Protein AF-A0A9N9T0K2-F1 (afdb_monomer)

Solvent-accessible surface area (backbone atoms only — not comparable to full-atom values): 28384 Å² total; per-residue (Å²): 142,79,96,79,50,91,84,62,53,66,69,57,46,59,50,46,50,57,50,44,56,52,60,51,49,75,73,44,54,77,71,56,36,52,31,51,52,48,47,56,52,49,51,62,72,54,51,68,87,58,61,52,93,61,32,75,48,38,58,66,59,40,33,48,46,16,22,52,52,41,51,74,50,64,51,61,69,55,59,34,55,26,38,57,53,58,63,38,75,79,62,35,93,61,34,67,60,54,38,35,75,46,67,27,65,72,25,43,52,44,37,50,54,40,51,53,51,51,54,54,52,46,46,43,58,68,75,55,79,82,75,84,55,76,64,61,53,52,52,50,44,50,49,56,50,51,44,63,64,66,64,48,90,52,68,65,39,56,51,46,52,52,29,43,49,41,30,50,52,69,41,43,34,86,86,58,91,43,73,67,51,35,48,54,17,48,46,31,56,66,39,51,22,54,48,26,45,57,48,15,20,38,62,60,16,54,51,30,33,37,44,17,37,44,56,54,42,43,69,64,40,53,52,52,54,50,56,56,56,74,48,38,63,64,51,50,53,52,47,50,55,54,48,50,59,51,44,69,68,41,60,82,76,48,95,61,74,47,80,45,76,44,83,74,53,68,44,60,52,52,51,47,29,67,73,70,72,45,58,80,86,74,47,59,68,68,42,32,39,37,39,34,30,78,42,73,69,53,38,58,54,49,50,54,53,49,53,71,76,25,55,65,46,85,94,42,65,46,62,20,67,87,53,50,45,98,47,66,42,40,32,38,39,38,30,24,44,40,78,93,82,35,46,34,36,39,36,33,26,26,55,66,38,47,50,35,45,44,35,17,61,46,59,57,55,61,57,49,78,78,72,55,88,57,75,70,49,63,53,47,52,51,48,47,54,48,60,73,70,51,93,80,81,92,72,89,83,69,86,86,59,52,70,69,54,54,75,69,70,76,78,64,72,65,27,43,31,25,37,85,84,38,47,79,42,82,42,48,45,72,36,24,57,56,56,53,45,33,76,74,66,75,46,67,76,85,37,67,78,48,31,22,52,75,83,42,82,46,68,60,83,43,66,54,56,53,74,42,35,44,41,80,45,69,65,92,75,92,83,83,89,86,84,84,87,86,82,76,88,77,75,77,85,78,67,83,84,77,81,131

Radius of gyration: 26.04 Å; Cα contacts (8 Å, |Δi|>4): 619; chains: 1; bounding box: 58×51×85 Å

Organism: Diabrotica balteata (NCBI:txid107213)

InterPro domains:
  IPR004095 TGS [PF02824] (416-474)
  IPR007685 RelA/SpoT [PF04607] (261-371)
  IPR007685 RelA/SpoT [SM00954] (261-371)
  IPR007685 RelA/SpoT [cd05399] (240-359)
  IPR012675 Beta-grasp domain superfamily [G3DSA:3.10.20.30] (408-480)
  IPR012676 TGS-like [SSF81271] (406-474)
  IPR043519 Nucleotidyltransferase superfamily [G3DSA:3.30.460.10] (218-350)
  IPR043519 Nucleotidyltransferase superfamily [SSF81301] (218-381)

Foldseek 3Di:
DDPDDPVPVPVVLVCVLVVVLVVVLVVDDDVLNQLSVLLVVVLVVQFDQDDDPFFQGGPQSLLSQLLVVCVVLVFDSLLSSLSNLLCVVVRDVCSLVSCCVRRNDSSSVLSVLLVLLVVLVVLLVVLCPPDPDPVVVLVSLLVNLLQNLASDPDCSSLSSVLSSLLSSLVRTDPPDLDPVLLVSLVSLLRHNLVVCVLLLQVQSNLSSQLSSCCNNPVPLSVVLVVVCVVCVVVLVVQLVVVVVVLCVVPVVPADDKDKDWDADGSRVLVVCCVVVVDDSVPPLERTEMEMEHADPVVQVVSVVVVCVQFPWDPPQWDACQVPPDLLRQGWTWTWTLDPPSGIYIYTYYYPVSVSCNNNRPSSCVVVVVVPDDDPVVVVVVLSSSVSSNDDDDPDDDDPPCCVVCVVPPRDWQWAWEAEPSSDIDIGTFQDFLQRVVCRPPVDDSVFFDWKDWPNHTDDRNDTDHHSIYIDTHGDDDDDDDDDDPPDPPPDPPPPPPDDD

Sequence (500 aa):
MQLNNTKYTKIKIDEVTTTWVNNYKEKLHNEELTKFNNVIKYIRNIHPNSNSHIIQRPFIEVIIYAAHIIDKLDLLNDTVLATLCIYSYKYDKNWKENIKDIAGSSVLNIIEGFNQLQSIYRSITIQNTNKTNKQELKQEIETIRKMILAVVDDFRVVLIILALRTSTLLFFNLSSTSFFKKRIAKETLYIFAPLANRLGIWQLQWQLEDLALKHYKPEAYIKISKQMNEDRTKILEYIQNFNNILRNELEKKYVKLEIAGRPKHIYSVYKKMRKKKLSFYDLYDIRAVRIIVSTISDCYKILGIVHRLWEPIANEFEDYISHPKPNNYRSLHTVVVGPEDKSVEIQIRTFEMHKFAEYGVAAHWKYKEDGKYNADYDRKIAKLRYILQNRKKSELIDNNNISSIFKNELFKDNIYTLTPHGKIVCLPSGSTPVDFACALYNLTENRCRTAKINGQIVPLSTKLESGQRIEICTTKDDNLSIKCCINVMKPFRKYEKHFC

Nearest PDB structures (foldseek):
  6yxa-assembly1_A-2  TM=7.041E-01  e=5.946E-30  Bacillus subtilis subsp. subtilis str. 168
  5kpx-assembly1_33  TM=7.107E-01  e=6.562E-28  Escherichia coli K-12
  7oiw-assembly1_A  TM=8.863E-01  e=5.246E-23  Staphylococcus aureus subsp. aureus Mu50
  7oiw-assembly2_B  TM=8.590E-01  e=8.011E-23  Staphylococcus aureus subsp. aureus Mu50
  8acu-assembly1_B  TM=8.712E-01  e=2.597E-22  Bacillus subtilis

Structure (mmCIF, N/CA/C/O backbone):
data_AF-A0A9N9T0K2-F1
#
_entry.id   AF-A0A9N9T0K2-F1
#
loop_
_atom_site.group_PDB
_atom_site.id
_atom_site.type_symbol
_atom_site.label_atom_id
_atom_site.label_alt_id
_atom_site.label_comp_id
_atom_site.label_asym_id
_atom_site.label_entity_id
_atom_site.label_seq_id
_atom_site.pdbx_PDB_ins_code
_atom_site.Cartn_x
_atom_site.Cartn_y
_atom_site.Cartn_z
_atom_site.occupancy
_atom_site.B_iso_or_equiv
_atom_site.auth_seq_id
_atom_site.auth_comp_id
_atom_site.auth_asym_id
_atom_site.auth_atom_id
_atom_site.pdbx_PDB_model_num
ATOM 1 N N . MET A 1 1 ? 6.605 -0.298 14.022 1.00 26.84 1 MET A N 1
ATOM 2 C CA . MET A 1 1 ? 7.583 0.548 13.297 1.00 26.84 1 MET A CA 1
ATOM 3 C C . MET A 1 1 ? 6.860 1.685 12.569 1.00 26.84 1 MET A C 1
ATOM 5 O O . MET A 1 1 ? 6.429 1.499 11.440 1.00 26.84 1 MET A O 1
ATOM 9 N N . GLN A 1 2 ? 6.669 2.843 13.212 1.00 30.77 2 GLN A N 1
ATOM 10 C CA . GLN A 1 2 ? 6.133 4.055 12.568 1.00 30.77 2 GLN A CA 1
ATOM 11 C C . GLN A 1 2 ? 7.261 5.091 12.458 1.00 30.77 2 GLN A C 1
ATOM 13 O O . GLN A 1 2 ? 7.818 5.520 13.465 1.00 30.77 2 GLN A O 1
ATOM 18 N N . LEU A 1 3 ? 7.622 5.443 11.222 1.00 32.06 3 LEU A N 1
ATOM 19 C CA . LEU A 1 3 ? 8.613 6.462 10.869 1.00 32.06 3 LEU A CA 1
ATOM 20 C C . LEU A 1 3 ? 8.018 7.861 11.088 1.00 32.06 3 LEU A C 1
ATOM 22 O O . LEU A 1 3 ? 7.512 8.460 10.148 1.00 32.06 3 LEU A O 1
ATOM 26 N N . ASN A 1 4 ? 8.065 8.385 12.312 1.00 36.50 4 ASN A N 1
ATOM 27 C CA . ASN A 1 4 ? 7.722 9.782 12.597 1.00 36.50 4 ASN A CA 1
ATOM 28 C C . ASN A 1 4 ? 8.682 10.354 13.652 1.00 36.50 4 ASN A C 1
ATOM 30 O O . ASN A 1 4 ? 8.392 10.290 14.839 1.00 36.50 4 ASN A O 1
ATOM 34 N N . ASN A 1 5 ? 9.835 10.880 13.217 1.00 32.59 5 ASN A N 1
ATOM 35 C CA . ASN A 1 5 ? 10.552 11.969 13.901 1.00 32.59 5 ASN A CA 1
ATOM 36 C C . ASN A 1 5 ? 11.685 12.519 13.017 1.00 32.59 5 ASN A C 1
ATOM 38 O O . ASN A 1 5 ? 12.688 11.854 12.779 1.00 32.59 5 ASN A O 1
ATOM 42 N N . THR A 1 6 ? 11.534 13.758 12.548 1.00 37.25 6 THR A N 1
ATOM 43 C CA . THR A 1 6 ? 12.345 14.411 11.500 1.00 37.25 6 THR A CA 1
ATOM 44 C C . THR A 1 6 ? 13.812 14.687 11.861 1.00 37.25 6 THR A C 1
ATOM 46 O O . THR A 1 6 ? 14.610 14.890 10.950 1.00 37.25 6 THR A O 1
ATOM 49 N N . LYS A 1 7 ? 14.206 14.643 13.143 1.00 28.70 7 LYS A N 1
ATOM 50 C CA . LYS A 1 7 ? 15.624 14.690 13.571 1.00 28.70 7 LYS A CA 1
ATOM 51 C C . LYS A 1 7 ? 16.252 13.302 13.789 1.00 28.70 7 LYS A C 1
ATOM 53 O O . LYS A 1 7 ? 17.461 13.166 13.662 1.00 28.70 7 LYS A O 1
ATOM 58 N N . TYR A 1 8 ? 15.440 12.265 14.014 1.00 31.41 8 TYR A N 1
ATOM 59 C CA . TYR A 1 8 ? 15.880 10.879 14.262 1.00 31.41 8 TYR A CA 1
ATOM 60 C C . TYR A 1 8 ? 15.816 9.973 13.017 1.00 31.41 8 TYR A C 1
ATOM 62 O O . TYR A 1 8 ? 16.256 8.826 13.053 1.00 31.41 8 TYR A O 1
ATOM 70 N N . THR A 1 9 ? 15.282 10.468 11.899 1.00 44.84 9 THR A N 1
ATOM 71 C CA . THR A 1 9 ? 15.141 9.718 10.639 1.00 44.84 9 THR A CA 1
ATOM 72 C C . THR A 1 9 ? 16.416 9.642 9.804 1.00 44.84 9 THR A C 1
ATOM 74 O O . THR A 1 9 ? 16.509 8.767 8.954 1.00 44.84 9 THR A O 1
ATOM 77 N N . LYS A 1 10 ? 17.400 10.530 10.004 1.00 39.12 10 LYS A N 1
ATOM 78 C CA . LYS A 1 10 ? 18.612 10.539 9.167 1.00 39.12 10 LYS A CA 1
ATOM 79 C C . LYS A 1 10 ? 19.558 9.383 9.534 1.00 39.12 10 LYS A C 1
ATOM 81 O O . LYS A 1 10 ? 19.929 8.618 8.657 1.00 39.12 10 LYS A O 1
ATOM 86 N N . ILE A 1 11 ? 19.817 9.185 10.830 1.00 37.78 11 ILE A N 1
ATOM 87 C CA . ILE A 1 11 ? 20.746 8.162 11.352 1.00 37.78 11 ILE A CA 1
ATOM 88 C C . ILE A 1 11 ? 20.186 6.734 11.178 1.00 37.78 11 ILE A C 1
ATOM 90 O O . ILE A 1 11 ? 20.894 5.851 10.713 1.00 37.78 11 ILE A O 1
ATOM 94 N N . LYS A 1 12 ? 18.882 6.514 11.415 1.00 51.00 12 LYS A N 1
ATOM 95 C CA . LYS A 1 12 ? 18.266 5.176 11.291 1.00 51.00 12 LYS A CA 1
ATOM 96 C C . LYS A 1 12 ? 18.138 4.645 9.858 1.00 51.00 12 LYS A C 1
ATOM 98 O O . LYS A 1 12 ? 17.935 3.452 9.695 1.00 51.00 12 LYS A O 1
ATOM 103 N N . ILE A 1 13 ? 18.175 5.482 8.817 1.00 52.72 13 ILE A N 1
ATOM 104 C CA . ILE A 1 13 ? 17.922 5.011 7.437 1.00 52.72 13 ILE A CA 1
ATOM 105 C C . ILE A 1 13 ? 19.207 4.546 6.727 1.00 52.72 13 ILE A C 1
ATOM 107 O O . ILE A 1 13 ? 19.146 3.614 5.924 1.00 52.72 13 ILE A O 1
ATOM 111 N N . ASP A 1 14 ? 20.362 5.117 7.073 1.00 51.62 14 ASP A N 1
ATOM 112 C CA . ASP A 1 14 ? 21.670 4.670 6.557 1.00 51.62 14 ASP A CA 1
ATOM 113 C C . ASP A 1 14 ? 22.041 3.301 7.140 1.00 51.62 14 ASP A C 1
ATOM 115 O O . ASP A 1 14 ? 22.483 2.402 6.418 1.00 51.62 14 ASP A O 1
ATOM 119 N N . GLU A 1 15 ? 21.707 3.099 8.419 1.00 57.16 15 GLU A N 1
ATOM 120 C CA . GLU A 1 15 ? 21.641 1.776 9.032 1.00 57.16 15 GLU A CA 1
ATOM 121 C C . GLU A 1 15 ? 20.650 0.885 8.277 1.00 57.16 15 GLU A C 1
ATOM 123 O O . GLU A 1 15 ? 21.025 -0.190 7.850 1.00 57.16 15 GLU A O 1
ATOM 128 N N . VAL A 1 16 ? 19.411 1.311 8.005 1.00 62.44 16 VAL A N 1
ATOM 129 C CA . VAL A 1 16 ? 18.426 0.443 7.323 1.00 62.44 16 VAL A CA 1
ATOM 130 C C . VAL A 1 16 ? 18.879 -0.024 5.939 1.00 62.44 16 VAL A C 1
ATOM 132 O O . VAL A 1 16 ? 18.619 -1.174 5.608 1.00 62.44 16 VAL A O 1
ATOM 135 N N . THR A 1 17 ? 19.535 0.805 5.123 1.00 68.94 17 THR A N 1
ATOM 136 C CA . THR A 1 17 ? 19.978 0.374 3.781 1.00 68.94 17 THR A CA 1
ATOM 137 C C . THR A 1 17 ? 21.152 -0.598 3.851 1.00 68.94 17 THR A C 1
ATOM 139 O O . THR A 1 17 ? 21.115 -1.640 3.198 1.00 68.94 17 THR A O 1
ATOM 142 N N . THR A 1 18 ? 22.153 -0.312 4.684 1.00 73.56 18 THR A N 1
ATOM 143 C CA . THR A 1 18 ? 23.330 -1.177 4.859 1.00 73.56 18 THR A CA 1
ATOM 144 C C . THR A 1 18 ? 22.964 -2.473 5.585 1.00 73.56 18 THR A C 1
ATOM 146 O O . THR A 1 18 ? 23.302 -3.563 5.127 1.00 73.56 18 THR A O 1
ATOM 149 N N . THR A 1 19 ? 22.188 -2.369 6.664 1.00 79.94 19 THR A N 1
ATOM 150 C CA . THR A 1 19 ? 21.657 -3.503 7.427 1.00 79.94 19 THR A CA 1
ATOM 151 C C . THR A 1 19 ? 20.715 -4.346 6.579 1.00 79.94 19 THR A C 1
ATOM 153 O O . THR A 1 19 ? 20.785 -5.566 6.643 1.00 79.94 19 THR A O 1
ATOM 156 N N . TRP A 1 20 ? 19.869 -3.747 5.732 1.00 85.12 20 TRP A N 1
ATOM 157 C CA . TRP A 1 20 ? 19.024 -4.536 4.834 1.00 85.12 20 TRP A CA 1
ATOM 158 C C . TRP A 1 20 ? 19.844 -5.315 3.811 1.00 85.12 20 TRP A C 1
ATOM 160 O O . TRP A 1 20 ? 19.575 -6.494 3.622 1.00 85.12 20 TRP A O 1
ATOM 170 N N . VAL A 1 21 ? 20.848 -4.694 3.181 1.00 83.31 21 VAL A N 1
ATOM 171 C CA . VAL A 1 21 ? 21.722 -5.398 2.229 1.00 83.31 21 VAL A CA 1
ATOM 172 C C . VAL A 1 21 ? 22.376 -6.610 2.897 1.00 83.31 21 VAL A C 1
ATOM 174 O O . VAL A 1 21 ? 22.417 -7.674 2.287 1.00 83.31 21 VAL A O 1
ATOM 177 N N . ASN A 1 22 ? 22.834 -6.481 4.143 1.00 84.62 22 ASN A N 1
ATOM 178 C CA . ASN A 1 22 ? 23.423 -7.596 4.887 1.00 84.62 22 ASN A CA 1
ATOM 179 C C . ASN A 1 22 ? 22.382 -8.671 5.237 1.00 84.62 22 ASN A C 1
ATOM 181 O O . ASN A 1 22 ? 22.565 -9.829 4.875 1.00 84.62 22 ASN A O 1
ATOM 185 N N . ASN A 1 23 ? 21.247 -8.287 5.825 1.00 84.88 23 ASN A N 1
ATOM 186 C CA . ASN A 1 23 ? 20.178 -9.225 6.187 1.00 84.88 23 ASN A CA 1
ATOM 187 C C . ASN A 1 23 ? 19.577 -9.933 4.964 1.00 84.88 23 ASN A C 1
ATOM 189 O O . ASN A 1 23 ? 19.090 -11.053 5.065 1.00 84.88 23 ASN A O 1
ATOM 193 N N . TYR A 1 24 ? 19.550 -9.271 3.805 1.00 83.81 24 TYR A N 1
ATOM 194 C CA . TYR A 1 24 ? 19.056 -9.870 2.572 1.00 83.81 24 TYR A CA 1
ATOM 195 C C . TYR A 1 24 ? 20.045 -10.905 2.032 1.00 83.81 24 TYR A C 1
ATOM 197 O O . TYR A 1 24 ? 19.614 -11.974 1.622 1.00 83.81 24 TYR A O 1
ATOM 205 N N . LYS A 1 25 ? 21.361 -10.652 2.117 1.00 85.19 25 LYS A N 1
ATOM 206 C CA . LYS A 1 25 ? 22.387 -11.646 1.753 1.00 85.19 25 LYS A CA 1
ATOM 207 C C . LYS A 1 25 ? 22.262 -12.939 2.553 1.00 85.19 25 LYS A C 1
ATOM 209 O O . LYS A 1 25 ? 22.429 -14.002 1.974 1.00 85.19 25 LYS A O 1
ATOM 214 N N . GLU A 1 26 ? 21.935 -12.851 3.840 1.00 84.12 26 GLU A N 1
ATOM 215 C CA . GLU A 1 26 ? 21.748 -14.026 4.706 1.00 84.12 26 GLU A CA 1
ATOM 216 C C . GLU A 1 26 ? 20.569 -14.915 4.281 1.00 84.12 26 GLU A C 1
ATOM 218 O O . GLU A 1 26 ? 20.553 -16.102 4.594 1.00 84.12 26 GLU A O 1
ATOM 223 N N . LYS A 1 27 ? 19.588 -14.367 3.551 1.00 81.62 27 LYS A N 1
ATOM 224 C CA . LYS A 1 27 ? 18.437 -15.125 3.036 1.00 81.62 27 LYS A CA 1
ATOM 225 C C . LYS A 1 27 ? 18.711 -15.829 1.704 1.00 81.62 27 LYS A C 1
ATOM 227 O O . LYS A 1 27 ? 17.900 -16.657 1.301 1.00 81.62 27 LYS A O 1
ATOM 232 N N . LEU A 1 28 ? 19.773 -15.454 0.990 1.00 82.69 28 LEU A N 1
ATOM 233 C CA . LEU A 1 28 ? 20.041 -15.922 -0.372 1.00 82.69 28 LEU A CA 1
ATOM 234 C C . LEU A 1 28 ? 20.902 -17.186 -0.370 1.00 82.69 28 LEU A C 1
ATOM 236 O O . LEU A 1 28 ? 21.867 -17.294 0.386 1.00 82.69 28 LEU A O 1
ATOM 240 N N . HIS A 1 29 ? 20.607 -18.110 -1.284 1.00 81.94 29 HIS A N 1
ATOM 241 C CA . HIS A 1 29 ? 21.454 -19.280 -1.529 1.00 81.94 29 HIS A CA 1
ATOM 242 C C . HIS A 1 29 ? 22.572 -18.968 -2.547 1.00 81.94 29 HIS A C 1
ATOM 244 O O . HIS A 1 29 ? 22.485 -18.000 -3.301 1.00 81.94 29 HIS A O 1
ATOM 250 N N . ASN A 1 30 ? 23.641 -19.777 -2.560 1.00 78.94 30 ASN A N 1
ATOM 251 C CA . ASN A 1 30 ? 24.942 -19.501 -3.206 1.00 78.94 30 ASN A CA 1
ATOM 252 C C . ASN A 1 30 ? 24.894 -18.810 -4.588 1.00 78.94 30 ASN A C 1
ATOM 254 O O . ASN A 1 30 ? 25.597 -17.818 -4.809 1.00 78.94 30 ASN A O 1
ATOM 258 N N . GLU A 1 31 ? 24.072 -19.292 -5.523 1.00 81.50 31 GLU A N 1
ATOM 259 C CA . GLU A 1 31 ? 23.975 -18.695 -6.865 1.00 81.50 31 GLU A CA 1
ATOM 260 C C . GLU A 1 31 ? 23.320 -17.305 -6.845 1.00 81.50 31 GLU A C 1
ATOM 262 O O . GLU A 1 31 ? 23.794 -16.366 -7.490 1.00 81.50 31 GLU A O 1
ATOM 267 N N . GLU A 1 32 ? 22.257 -17.141 -6.061 1.00 83.00 32 GLU A N 1
ATOM 268 C CA . GLU A 1 32 ? 21.529 -15.879 -5.920 1.00 83.00 32 GLU A CA 1
ATOM 269 C C . GLU A 1 32 ? 22.360 -14.834 -5.176 1.00 83.00 32 GLU A C 1
ATOM 271 O O . GLU A 1 32 ? 22.356 -13.655 -5.539 1.00 83.00 32 GLU A O 1
ATOM 276 N N . LEU A 1 33 ? 23.137 -15.270 -4.181 1.00 86.56 33 LEU A N 1
ATOM 277 C CA . LEU A 1 33 ? 24.068 -14.419 -3.449 1.00 86.56 33 LEU A CA 1
ATOM 278 C C . LEU A 1 33 ? 25.147 -13.852 -4.382 1.00 86.56 33 LEU A C 1
ATOM 280 O O . LEU A 1 33 ? 25.471 -12.663 -4.315 1.00 86.56 33 LEU A O 1
ATOM 284 N N . THR A 1 34 ? 25.675 -14.686 -5.281 1.00 86.25 34 THR A N 1
ATOM 285 C CA . THR A 1 34 ? 26.656 -14.270 -6.294 1.00 86.25 34 THR A CA 1
ATOM 286 C C . THR A 1 34 ? 26.062 -13.217 -7.232 1.00 86.25 34 THR A C 1
ATOM 288 O O . THR A 1 34 ? 26.644 -12.139 -7.393 1.00 86.25 34 THR A O 1
ATOM 291 N N . LYS A 1 35 ? 24.862 -13.471 -7.778 1.00 87.06 35 LYS A N 1
ATOM 292 C CA . LYS A 1 35 ? 24.131 -12.507 -8.624 1.00 87.06 35 LYS A CA 1
ATOM 293 C C . LYS A 1 35 ? 23.890 -11.184 -7.899 1.00 87.06 35 LYS A C 1
ATOM 295 O O . LYS A 1 35 ? 24.196 -10.118 -8.431 1.00 87.06 35 LYS A O 1
ATOM 300 N N . PHE A 1 36 ? 23.405 -11.235 -6.660 1.00 89.00 36 PHE A N 1
ATOM 301 C CA . PHE A 1 36 ? 23.135 -10.047 -5.853 1.00 89.00 36 PHE A CA 1
ATOM 302 C C . PHE A 1 36 ? 24.402 -9.226 -5.577 1.00 89.00 36 PHE A C 1
ATOM 304 O O . PHE A 1 36 ? 24.396 -8.005 -5.738 1.00 89.00 36 PHE A O 1
ATOM 311 N N . ASN A 1 37 ? 25.516 -9.872 -5.219 1.00 88.56 37 ASN A N 1
ATOM 312 C CA . ASN A 1 37 ? 26.790 -9.183 -5.001 1.00 88.56 37 ASN A CA 1
ATOM 313 C C . ASN A 1 37 ? 27.301 -8.498 -6.278 1.00 88.56 37 ASN A C 1
ATOM 315 O O . ASN A 1 37 ? 27.745 -7.346 -6.215 1.00 88.56 37 ASN A O 1
ATOM 319 N N . ASN A 1 38 ? 27.190 -9.165 -7.429 1.00 89.31 38 ASN A N 1
ATOM 320 C CA . ASN A 1 38 ? 27.568 -8.592 -8.720 1.00 89.31 38 ASN A CA 1
ATOM 321 C C . ASN A 1 38 ? 26.696 -7.380 -9.076 1.00 89.31 38 ASN A C 1
ATOM 323 O O . ASN A 1 38 ? 27.232 -6.340 -9.462 1.00 89.31 38 ASN A O 1
ATOM 327 N N . VAL A 1 39 ? 25.379 -7.464 -8.854 1.00 89.44 39 VAL A N 1
ATOM 328 C CA . VAL A 1 39 ? 24.454 -6.332 -9.030 1.00 89.44 39 VAL A CA 1
ATOM 329 C C . VAL A 1 39 ? 24.831 -5.161 -8.124 1.00 89.44 39 VAL A C 1
ATOM 331 O O . VAL A 1 39 ? 24.958 -4.039 -8.607 1.00 89.44 39 VAL A O 1
ATOM 334 N N . ILE A 1 40 ? 25.067 -5.395 -6.828 1.00 88.38 40 ILE A N 1
ATOM 335 C CA . ILE A 1 40 ? 25.442 -4.332 -5.882 1.00 88.38 40 ILE A CA 1
ATOM 336 C C . ILE A 1 40 ? 26.753 -3.646 -6.296 1.00 88.38 40 ILE A C 1
ATOM 338 O O . ILE A 1 40 ? 26.866 -2.421 -6.207 1.00 88.38 40 ILE A O 1
ATOM 342 N N . LYS A 1 41 ? 27.740 -4.416 -6.767 1.00 88.25 41 LYS A N 1
ATOM 343 C CA . LYS A 1 41 ? 29.000 -3.869 -7.288 1.00 88.25 41 LYS A CA 1
ATOM 344 C C . LYS A 1 41 ? 28.756 -3.020 -8.537 1.00 88.25 41 LYS A C 1
ATOM 346 O O . LYS A 1 41 ? 29.249 -1.898 -8.615 1.00 88.25 41 LYS A O 1
ATOM 351 N N . TYR A 1 42 ? 27.955 -3.521 -9.473 1.00 88.69 42 TYR A N 1
ATOM 352 C CA . TYR A 1 42 ? 27.613 -2.819 -10.707 1.00 88.69 42 TYR A CA 1
ATOM 353 C C . TYR A 1 42 ? 26.898 -1.485 -10.441 1.00 88.69 42 TYR A C 1
ATOM 355 O O . TYR A 1 42 ? 27.351 -0.446 -10.919 1.00 88.69 42 TYR A O 1
ATOM 363 N N . ILE A 1 43 ? 25.851 -1.467 -9.607 1.00 87.19 43 ILE A N 1
ATOM 364 C CA . ILE A 1 43 ? 25.093 -0.234 -9.328 1.00 87.19 43 ILE A CA 1
ATOM 365 C C . ILE A 1 43 ? 25.944 0.834 -8.622 1.00 87.19 43 ILE A C 1
ATOM 367 O O . ILE A 1 43 ? 25.777 2.024 -8.883 1.00 87.19 43 ILE A O 1
ATOM 371 N N . ARG A 1 44 ? 26.876 0.427 -7.748 1.00 85.38 44 ARG A N 1
ATOM 372 C CA . ARG A 1 44 ? 27.788 1.351 -7.053 1.00 85.38 44 ARG A CA 1
ATOM 373 C C . ARG A 1 44 ? 28.798 1.987 -8.001 1.00 85.38 44 ARG A C 1
ATOM 375 O O . ARG A 1 44 ? 29.190 3.122 -7.768 1.00 85.38 44 ARG A O 1
ATOM 382 N N . ASN A 1 45 ? 29.185 1.279 -9.059 1.00 86.06 45 ASN A N 1
ATOM 383 C CA . ASN A 1 45 ? 30.122 1.791 -10.053 1.00 86.06 45 ASN A CA 1
ATOM 384 C C . ASN A 1 45 ? 29.462 2.784 -11.019 1.00 86.06 45 ASN A C 1
ATOM 386 O O . ASN A 1 45 ? 30.091 3.763 -11.407 1.00 86.06 45 ASN A O 1
ATOM 390 N N . ILE A 1 46 ? 28.209 2.541 -11.420 1.00 83.75 46 ILE A N 1
ATOM 391 C CA . ILE A 1 46 ? 27.537 3.360 -12.444 1.00 83.75 46 ILE A CA 1
ATOM 392 C C . ILE A 1 46 ? 26.858 4.615 -11.878 1.00 83.75 46 ILE A C 1
ATOM 394 O O . ILE A 1 46 ? 26.692 5.601 -12.596 1.00 83.75 46 ILE A O 1
ATOM 398 N N . HIS A 1 47 ? 26.403 4.594 -10.620 1.00 80.38 47 HIS A N 1
ATOM 399 C CA . HIS A 1 47 ? 25.644 5.710 -10.062 1.00 80.38 47 HIS A CA 1
ATOM 400 C C . HIS A 1 47 ? 26.560 6.772 -9.442 1.00 80.38 47 HIS A C 1
ATOM 402 O O . HIS A 1 47 ? 27.416 6.444 -8.624 1.00 80.38 47 HIS A O 1
ATOM 408 N N . PRO A 1 48 ? 26.351 8.066 -9.752 1.00 73.69 48 PRO A N 1
ATOM 409 C CA . PRO A 1 48 ? 27.109 9.130 -9.115 1.00 73.69 48 PRO A CA 1
ATOM 410 C C . PRO A 1 48 ? 26.728 9.259 -7.634 1.00 73.69 48 PRO A C 1
ATOM 412 O O . PRO A 1 48 ? 25.550 9.200 -7.276 1.00 73.69 48 PRO A O 1
ATOM 415 N N . ASN A 1 49 ? 27.716 9.539 -6.780 1.00 67.69 49 ASN A N 1
ATOM 416 C CA . ASN A 1 49 ? 27.527 9.764 -5.338 1.00 67.69 49 ASN A CA 1
ATOM 417 C C . ASN A 1 49 ? 26.886 11.128 -4.996 1.00 67.69 49 ASN A C 1
ATOM 419 O O . ASN A 1 49 ? 26.856 11.529 -3.834 1.00 67.69 49 ASN A O 1
ATOM 423 N N . SER A 1 50 ? 26.392 11.874 -5.989 1.00 62.84 50 SER A N 1
ATOM 424 C CA . SER A 1 50 ? 25.860 13.222 -5.799 1.00 62.84 50 SER A CA 1
ATOM 425 C C . SER A 1 50 ? 24.373 13.232 -5.429 1.00 62.84 50 SER A C 1
ATOM 427 O O . SER A 1 50 ? 23.552 12.467 -5.945 1.00 62.84 50 SER A O 1
ATOM 429 N N . ASN A 1 51 ? 24.008 14.154 -4.537 1.00 63.53 51 ASN A N 1
ATOM 430 C CA . ASN A 1 51 ? 22.618 14.408 -4.163 1.00 63.53 51 ASN A CA 1
ATOM 431 C C . ASN A 1 51 ? 21.969 15.365 -5.166 1.00 63.53 51 ASN A C 1
ATOM 433 O O . ASN A 1 51 ? 22.580 16.339 -5.601 1.00 63.53 51 ASN A O 1
ATOM 437 N N . SER A 1 52 ? 20.694 15.142 -5.486 1.00 61.38 52 SER A N 1
ATOM 438 C CA . SER A 1 52 ? 19.917 16.123 -6.256 1.00 61.38 52 SER A CA 1
ATOM 439 C C . SER A 1 52 ? 19.349 17.216 -5.340 1.00 61.38 52 SER A C 1
ATOM 441 O O . SER A 1 52 ? 19.021 16.956 -4.188 1.00 61.38 52 SER A O 1
ATOM 443 N N . HIS A 1 53 ? 19.098 18.427 -5.846 1.00 59.22 53 HIS A N 1
ATOM 444 C CA . HIS A 1 53 ? 18.435 19.489 -5.061 1.00 59.22 53 HIS A CA 1
ATOM 445 C C . HIS A 1 53 ? 17.008 19.121 -4.577 1.00 59.22 53 HIS A C 1
ATOM 447 O O . HIS A 1 53 ? 16.452 19.749 -3.667 1.00 59.22 53 HIS A O 1
ATOM 453 N N . ILE A 1 54 ? 16.391 18.102 -5.188 1.00 61.22 54 ILE A N 1
ATOM 454 C CA . ILE A 1 54 ? 15.005 17.678 -4.941 1.00 61.22 54 ILE A CA 1
ATOM 455 C C . ILE A 1 54 ? 14.933 16.545 -3.903 1.00 61.22 54 ILE A C 1
ATOM 457 O O . ILE A 1 54 ? 13.974 16.504 -3.124 1.00 61.22 54 ILE A O 1
ATOM 461 N N . ILE A 1 55 ? 15.935 15.664 -3.868 1.00 71.50 55 ILE A N 1
ATOM 462 C CA . ILE A 1 55 ? 16.009 14.465 -3.019 1.00 71.50 55 ILE A CA 1
ATOM 463 C C . ILE A 1 55 ? 17.163 14.631 -2.029 1.00 71.50 55 ILE A C 1
ATOM 465 O O . ILE A 1 55 ? 18.283 14.912 -2.430 1.00 71.50 55 ILE A O 1
ATOM 469 N N . GLN A 1 56 ? 16.915 14.424 -0.736 1.00 66.31 56 GLN A N 1
ATOM 470 C CA . GLN A 1 56 ? 17.913 14.662 0.324 1.00 66.31 56 GLN A CA 1
ATOM 471 C C . GLN A 1 56 ? 19.061 13.647 0.369 1.00 66.31 56 GLN A C 1
ATOM 473 O O . GLN A 1 56 ? 19.951 13.791 1.206 1.00 66.31 56 GLN A O 1
ATOM 478 N N . ARG A 1 57 ? 19.010 12.610 -0.468 1.00 72.56 57 ARG A N 1
ATOM 479 C CA . ARG A 1 57 ? 19.870 11.428 -0.417 1.00 72.56 57 ARG A CA 1
ATOM 480 C C . ARG A 1 57 ? 20.453 11.094 -1.791 1.00 72.56 57 ARG A C 1
ATOM 482 O O . ARG A 1 57 ? 19.833 11.467 -2.800 1.00 72.56 57 ARG A O 1
ATOM 489 N N . PRO A 1 58 ? 21.575 10.354 -1.829 1.00 75.62 58 PRO A N 1
ATOM 490 C CA . PRO A 1 58 ? 22.102 9.781 -3.053 1.00 75.62 58 PRO A CA 1
ATOM 491 C C . PRO A 1 58 ? 21.043 8.919 -3.726 1.00 75.62 58 PRO A C 1
ATOM 493 O O . PRO A 1 58 ? 20.259 8.223 -3.076 1.00 75.62 58 PRO A O 1
ATOM 496 N N . PHE A 1 59 ? 21.017 8.946 -5.052 1.00 78.06 59 PHE A N 1
ATOM 497 C CA . PHE A 1 59 ? 19.989 8.242 -5.810 1.00 78.06 59 PHE A CA 1
ATOM 498 C C . PHE A 1 59 ? 20.018 6.722 -5.578 1.00 78.06 59 PHE A C 1
ATOM 500 O O . PHE A 1 59 ? 18.969 6.083 -5.532 1.00 78.06 59 PHE A O 1
ATOM 507 N N . ILE A 1 60 ? 21.208 6.165 -5.343 1.00 82.19 60 ILE A N 1
ATOM 508 C CA . ILE A 1 60 ? 21.401 4.750 -5.020 1.00 82.19 60 ILE A CA 1
ATOM 509 C C . ILE A 1 60 ? 20.681 4.330 -3.729 1.00 82.19 60 ILE A C 1
ATOM 511 O O . ILE A 1 60 ? 20.063 3.269 -3.699 1.00 82.19 60 ILE A O 1
ATOM 515 N N . GLU A 1 61 ? 20.652 5.171 -2.691 1.00 82.56 61 GLU A N 1
ATOM 516 C CA . GLU A 1 61 ? 19.939 4.865 -1.440 1.00 82.56 61 GLU A CA 1
ATOM 517 C C . GLU A 1 61 ? 18.422 4.800 -1.657 1.00 82.56 61 GLU A C 1
ATOM 519 O O . GLU A 1 61 ? 17.738 3.948 -1.091 1.00 82.56 61 GLU A O 1
ATOM 524 N N . VAL A 1 62 ? 17.888 5.664 -2.528 1.00 83.94 62 VAL A N 1
ATOM 525 C CA . VAL A 1 62 ? 16.462 5.662 -2.899 1.00 83.94 62 VAL A CA 1
ATOM 526 C C . VAL A 1 62 ? 16.079 4.360 -3.604 1.00 83.94 62 VAL A C 1
ATOM 528 O O . VAL A 1 62 ? 14.986 3.832 -3.374 1.00 83.94 62 VAL A O 1
ATOM 531 N N . ILE A 1 63 ? 16.973 3.850 -4.453 1.00 87.94 63 ILE A N 1
ATOM 532 C CA . ILE A 1 63 ? 16.800 2.588 -5.176 1.00 87.94 63 ILE A CA 1
ATOM 533 C C . ILE A 1 63 ? 16.895 1.400 -4.213 1.00 87.94 63 ILE A C 1
ATOM 535 O O . ILE A 1 63 ? 16.008 0.550 -4.214 1.00 87.94 63 ILE A O 1
ATOM 539 N N . ILE A 1 64 ? 17.912 1.363 -3.348 1.00 88.56 64 ILE A N 1
ATOM 540 C CA . ILE A 1 64 ? 18.078 0.304 -2.340 1.00 88.56 64 ILE A CA 1
ATOM 541 C C . ILE A 1 64 ? 16.861 0.258 -1.412 1.00 88.56 64 ILE A C 1
ATOM 543 O O . ILE A 1 64 ? 16.341 -0.814 -1.117 1.00 88.56 64 ILE A O 1
ATOM 547 N N . TYR A 1 65 ? 16.334 1.413 -1.003 1.00 88.31 65 TYR A N 1
ATOM 548 C CA . TYR A 1 65 ? 15.116 1.452 -0.200 1.00 88.31 65 TYR A CA 1
ATOM 549 C C . TYR A 1 65 ? 13.885 0.949 -0.968 1.00 88.31 65 TYR A C 1
ATOM 551 O O . TYR A 1 65 ? 13.026 0.290 -0.387 1.00 88.31 65 TYR A O 1
ATOM 559 N N . ALA A 1 66 ? 13.780 1.225 -2.271 1.00 89.44 66 ALA A N 1
ATOM 560 C CA . ALA A 1 66 ? 12.721 0.641 -3.093 1.00 89.44 66 ALA A CA 1
ATOM 561 C C . ALA A 1 66 ? 12.855 -0.887 -3.174 1.00 89.44 66 ALA A C 1
ATOM 563 O O . ALA A 1 66 ? 11.856 -1.586 -3.032 1.00 89.44 66 ALA A O 1
ATOM 564 N N . ALA A 1 67 ? 14.075 -1.409 -3.314 1.00 90.19 67 ALA A N 1
ATOM 565 C CA . ALA A 1 67 ? 14.342 -2.845 -3.290 1.00 90.19 67 ALA A CA 1
ATOM 566 C C . ALA A 1 67 ? 13.972 -3.468 -1.929 1.00 90.19 67 ALA A C 1
ATOM 568 O O . ALA A 1 67 ? 13.335 -4.516 -1.886 1.00 90.19 67 ALA A O 1
ATOM 569 N N . HIS A 1 68 ? 14.238 -2.766 -0.823 1.00 88.69 68 HIS A N 1
ATOM 570 C CA . HIS A 1 68 ? 13.781 -3.157 0.512 1.00 88.69 68 HIS A CA 1
ATOM 571 C C . HIS A 1 68 ? 12.249 -3.204 0.641 1.00 88.69 68 HIS A C 1
ATOM 573 O O . HIS A 1 68 ? 11.699 -4.092 1.294 1.00 88.69 68 HIS A O 1
ATOM 579 N N . ILE A 1 69 ? 11.534 -2.255 0.024 1.00 87.44 69 ILE A N 1
ATOM 580 C CA . ILE A 1 69 ? 10.066 -2.288 -0.034 1.00 87.44 69 ILE A CA 1
ATOM 581 C C . ILE A 1 69 ? 9.592 -3.536 -0.792 1.00 87.44 69 ILE A C 1
ATOM 583 O O . ILE A 1 69 ? 8.653 -4.183 -0.341 1.00 87.44 69 ILE A O 1
ATOM 587 N N . ILE A 1 70 ? 10.233 -3.876 -1.913 1.00 86.88 70 ILE A N 1
ATOM 588 C CA . ILE A 1 70 ? 9.903 -5.063 -2.715 1.00 86.88 70 ILE A CA 1
ATOM 589 C C . ILE A 1 70 ? 10.185 -6.361 -1.940 1.00 86.88 70 ILE A C 1
ATOM 591 O O . ILE A 1 70 ? 9.310 -7.223 -1.910 1.00 86.88 70 ILE A O 1
ATOM 595 N N . ASP A 1 71 ? 11.321 -6.472 -1.241 1.00 85.88 71 ASP A N 1
ATOM 596 C CA . ASP A 1 71 ? 11.635 -7.612 -0.354 1.00 85.88 71 ASP A CA 1
ATOM 597 C C . ASP A 1 71 ? 10.563 -7.794 0.735 1.00 85.88 71 ASP A C 1
ATOM 599 O O . ASP A 1 71 ? 10.096 -8.900 0.992 1.00 85.88 71 ASP A O 1
ATOM 603 N N . LYS A 1 72 ? 10.063 -6.699 1.321 1.00 82.06 72 LYS A N 1
ATOM 604 C CA . LYS A 1 72 ? 8.975 -6.752 2.317 1.00 82.06 72 LYS A CA 1
ATOM 605 C C . LYS A 1 72 ? 7.638 -7.256 1.783 1.00 82.06 72 LYS A C 1
ATOM 607 O O . LYS A 1 72 ? 6.803 -7.676 2.583 1.00 82.06 72 LYS A O 1
ATOM 612 N N . LEU A 1 73 ? 7.414 -7.176 0.475 1.00 74.50 73 LEU A N 1
ATOM 613 C CA . LEU A 1 73 ? 6.223 -7.732 -0.166 1.00 74.50 73 LEU A CA 1
ATOM 614 C C . LEU A 1 73 ? 6.376 -9.234 -0.457 1.00 74.50 73 LEU A C 1
ATOM 616 O O . LEU A 1 73 ? 5.467 -9.812 -1.050 1.00 74.50 73 LEU A O 1
ATOM 620 N N . ASP A 1 74 ? 7.488 -9.847 -0.022 1.00 67.25 74 ASP A N 1
ATOM 621 C CA . ASP A 1 74 ? 7.821 -11.266 -0.204 1.00 67.25 74 ASP A CA 1
ATOM 622 C C . ASP A 1 74 ? 7.788 -11.672 -1.690 1.00 67.25 74 ASP A C 1
ATOM 624 O O . ASP A 1 74 ? 7.280 -12.727 -2.073 1.00 67.25 74 ASP A O 1
ATOM 628 N N . LEU A 1 75 ? 8.274 -10.763 -2.543 1.00 63.97 75 LEU A N 1
ATOM 629 C CA . LEU A 1 75 ? 8.362 -10.933 -3.992 1.00 63.97 75 LEU A CA 1
ATOM 630 C C . LEU A 1 75 ? 9.688 -11.597 -4.382 1.00 63.97 75 LEU A C 1
ATOM 632 O O . LEU A 1 75 ? 10.690 -11.448 -3.691 1.00 63.97 75 LEU A O 1
ATOM 636 N N . LEU A 1 76 ? 9.684 -12.283 -5.531 1.00 69.00 76 LEU A N 1
ATOM 637 C CA . LEU A 1 76 ? 10.830 -13.021 -6.075 1.00 69.00 76 LEU A CA 1
ATOM 638 C C . LEU A 1 76 ? 12.108 -12.175 -6.162 1.00 69.00 76 LEU A C 1
ATOM 640 O O . LEU A 1 76 ? 12.050 -10.986 -6.504 1.00 69.00 76 LEU A O 1
ATOM 644 N N . ASN A 1 77 ? 13.251 -12.836 -5.973 1.00 80.75 77 ASN A N 1
ATOM 645 C CA . ASN A 1 77 ? 14.593 -12.249 -6.003 1.00 80.75 77 ASN A CA 1
ATOM 646 C C . ASN A 1 77 ? 14.871 -11.462 -7.294 1.00 80.75 77 ASN A C 1
ATOM 648 O O . ASN A 1 77 ? 15.396 -10.350 -7.236 1.00 80.75 77 ASN A O 1
ATOM 652 N N . ASP A 1 78 ? 14.394 -11.941 -8.444 1.00 84.81 78 ASP A N 1
ATOM 653 C CA . ASP A 1 78 ? 14.478 -11.226 -9.725 1.00 84.81 78 ASP A CA 1
ATOM 654 C C . ASP A 1 78 ? 13.870 -9.817 -9.678 1.00 84.81 78 ASP A C 1
ATOM 656 O O . ASP A 1 78 ? 14.399 -8.883 -10.277 1.00 84.81 78 ASP A O 1
ATOM 660 N N . THR A 1 79 ? 12.770 -9.623 -8.943 1.00 86.19 79 THR A N 1
ATOM 661 C CA . THR A 1 79 ? 12.113 -8.309 -8.823 1.00 86.19 79 THR A CA 1
ATOM 662 C C . THR A 1 79 ? 12.959 -7.351 -7.990 1.00 86.19 79 THR A C 1
ATOM 664 O O . THR A 1 79 ? 13.028 -6.154 -8.283 1.00 86.19 79 THR A O 1
ATOM 667 N N . VAL A 1 80 ? 13.622 -7.871 -6.955 1.00 89.12 80 VAL A N 1
ATOM 668 C CA . VAL A 1 80 ? 14.555 -7.111 -6.118 1.00 89.12 80 VAL A CA 1
ATOM 669 C C . VAL A 1 80 ? 15.765 -6.690 -6.954 1.00 89.12 80 VAL A C 1
ATOM 671 O O . VAL A 1 80 ? 16.089 -5.502 -6.994 1.00 89.12 80 VAL A O 1
ATOM 674 N N . LEU A 1 81 ? 16.370 -7.622 -7.700 1.00 90.25 81 LEU A N 1
ATOM 675 C CA . LEU A 1 81 ? 17.489 -7.337 -8.606 1.00 90.25 81 LEU A CA 1
ATOM 676 C C . LEU A 1 81 ? 17.098 -6.332 -9.701 1.00 90.25 81 LEU A C 1
ATOM 678 O O . LEU A 1 81 ? 17.816 -5.359 -9.931 1.00 90.25 81 LEU A O 1
ATOM 682 N N . ALA A 1 82 ? 15.924 -6.501 -10.316 1.00 90.19 82 ALA A N 1
ATOM 683 C CA . ALA A 1 82 ? 15.399 -5.566 -11.309 1.00 90.19 82 ALA A CA 1
ATOM 684 C C . ALA A 1 82 ? 15.205 -4.160 -10.738 1.00 90.19 82 ALA A C 1
ATOM 686 O O . ALA A 1 82 ? 15.517 -3.173 -11.403 1.00 90.19 82 ALA A O 1
ATOM 687 N N . THR A 1 83 ? 14.738 -4.056 -9.490 1.00 91.00 83 THR A N 1
ATOM 688 C CA . THR A 1 83 ? 14.590 -2.768 -8.802 1.00 91.00 83 THR A CA 1
ATOM 689 C C . THR A 1 83 ? 15.940 -2.081 -8.623 1.00 91.00 83 THR A C 1
ATOM 691 O O . THR A 1 83 ? 16.038 -0.880 -8.864 1.00 91.00 83 THR A O 1
ATOM 694 N N . LEU A 1 84 ? 16.981 -2.831 -8.247 1.00 90.75 84 LEU A N 1
ATOM 695 C CA . LEU A 1 84 ? 18.334 -2.299 -8.069 1.00 90.75 84 LEU A CA 1
ATOM 696 C C . LEU A 1 84 ? 18.926 -1.763 -9.381 1.00 90.75 84 LEU A C 1
ATOM 698 O O . LEU A 1 84 ? 19.529 -0.692 -9.384 1.00 90.75 84 LEU A O 1
ATOM 702 N N . CYS A 1 85 ? 18.700 -2.449 -10.501 1.00 89.81 85 CYS A N 1
ATOM 703 C CA . CYS A 1 85 ? 19.247 -2.067 -11.809 1.00 89.81 85 CYS A CA 1
ATOM 704 C C . CYS A 1 85 ? 18.335 -1.137 -12.637 1.00 89.81 85 CYS A C 1
ATOM 706 O O . CYS A 1 85 ? 18.632 -0.816 -13.788 1.00 89.81 85 CYS A O 1
ATOM 708 N N . ILE A 1 86 ? 17.211 -0.677 -12.084 1.00 86.88 86 ILE A N 1
ATOM 709 C CA . ILE A 1 86 ? 16.130 -0.040 -12.857 1.00 86.88 86 ILE A CA 1
ATOM 710 C C . ILE A 1 86 ? 16.538 1.258 -13.583 1.00 86.88 86 ILE A C 1
ATOM 712 O O . ILE A 1 86 ? 15.895 1.678 -14.544 1.00 86.88 86 ILE A O 1
ATOM 716 N N . TYR A 1 87 ? 17.612 1.914 -13.136 1.00 84.31 87 TYR A N 1
ATOM 717 C CA . TYR A 1 87 ? 18.123 3.154 -13.725 1.00 84.31 87 TYR A CA 1
ATOM 718 C C . TYR A 1 87 ? 19.465 3.004 -14.442 1.00 84.31 87 TYR A C 1
ATOM 720 O O . TYR A 1 87 ? 20.035 4.020 -14.847 1.00 84.31 87 TYR A O 1
ATOM 728 N N . SER A 1 88 ? 19.948 1.779 -14.656 1.00 85.38 88 SER A N 1
ATOM 729 C CA . SER A 1 88 ? 21.215 1.534 -15.354 1.00 85.38 88 SER A CA 1
ATOM 730 C C . SER A 1 88 ? 21.235 2.135 -16.761 1.00 85.38 88 SER A C 1
ATOM 732 O O . SER A 1 88 ? 22.239 2.723 -17.148 1.00 85.38 88 SER A O 1
ATOM 734 N N . TYR A 1 89 ? 20.091 2.156 -17.459 1.00 83.50 89 TYR A N 1
ATOM 735 C CA . TYR A 1 89 ? 19.943 2.766 -18.790 1.00 83.50 89 TYR A CA 1
ATOM 736 C C . TYR A 1 89 ? 20.344 4.247 -18.880 1.00 83.50 89 TYR A C 1
ATOM 738 O O . TYR A 1 89 ? 20.550 4.763 -19.976 1.00 83.50 89 TYR A O 1
ATOM 746 N N . LYS A 1 90 ? 20.373 4.969 -17.752 1.00 80.81 90 LYS A N 1
ATOM 747 C CA . LYS A 1 90 ? 20.749 6.389 -17.729 1.00 80.81 90 LYS A CA 1
ATOM 748 C C . LYS A 1 90 ? 22.253 6.608 -17.665 1.00 80.81 90 LYS A C 1
ATOM 750 O O . LYS A 1 90 ? 22.707 7.674 -18.068 1.00 80.81 90 LYS A O 1
ATOM 755 N N . TYR A 1 91 ? 22.978 5.665 -17.075 1.00 82.06 91 TYR A N 1
ATOM 756 C CA . TYR A 1 91 ? 24.373 5.846 -16.676 1.00 82.06 91 TYR A CA 1
ATOM 757 C C . TYR A 1 91 ? 25.322 4.914 -17.431 1.00 82.06 91 TYR A C 1
ATOM 759 O O . TYR A 1 91 ? 26.506 5.211 -17.522 1.00 82.06 91 TYR A O 1
ATOM 767 N N . ASP A 1 92 ? 24.803 3.833 -18.012 1.00 84.50 92 ASP A N 1
ATOM 768 C CA . ASP A 1 92 ? 25.565 2.867 -18.792 1.00 84.50 92 ASP A CA 1
ATOM 769 C C . ASP A 1 92 ? 24.944 2.696 -20.186 1.00 84.50 92 ASP A C 1
ATOM 771 O O . ASP A 1 92 ? 23.737 2.483 -20.329 1.00 84.50 92 ASP A O 1
ATOM 775 N N . LYS A 1 93 ? 25.778 2.796 -21.228 1.00 85.81 93 LYS A N 1
ATOM 776 C CA . LYS A 1 93 ? 25.366 2.604 -22.626 1.00 85.81 93 LYS A CA 1
ATOM 777 C C . LYS A 1 93 ? 25.128 1.126 -22.948 1.00 85.81 93 LYS A C 1
ATOM 779 O O . LYS A 1 93 ? 24.188 0.825 -23.678 1.00 85.81 93 LYS A O 1
ATOM 784 N N . ASN A 1 94 ? 25.899 0.222 -22.339 1.00 89.44 94 ASN A N 1
ATOM 785 C CA . ASN A 1 94 ? 25.850 -1.224 -22.587 1.00 89.44 94 ASN A CA 1
ATOM 786 C C . ASN A 1 94 ? 25.042 -1.961 -21.507 1.00 89.44 94 ASN A C 1
ATOM 788 O O . ASN A 1 94 ? 25.209 -3.157 -21.275 1.00 89.44 94 ASN A O 1
ATOM 792 N N . TRP A 1 95 ? 24.123 -1.247 -20.850 1.00 88.75 95 TRP A N 1
ATOM 793 C CA . TRP A 1 95 ? 23.358 -1.754 -19.714 1.00 88.75 95 TRP A CA 1
ATOM 794 C C . TRP A 1 95 ? 22.591 -3.051 -20.017 1.00 88.75 95 TRP A C 1
ATOM 796 O O . TRP A 1 95 ? 22.398 -3.859 -19.117 1.00 88.75 95 TRP A O 1
ATOM 806 N N . LYS A 1 96 ? 22.145 -3.270 -21.262 1.00 90.12 96 LYS A N 1
ATOM 807 C CA . LYS A 1 96 ? 21.380 -4.471 -21.633 1.00 90.12 96 LYS A CA 1
ATOM 808 C C . LYS A 1 96 ? 22.217 -5.743 -21.536 1.00 90.12 96 LYS A C 1
ATOM 810 O O . LYS A 1 96 ? 21.767 -6.714 -20.936 1.00 90.12 96 LYS A O 1
ATOM 815 N N . GLU A 1 97 ? 23.414 -5.716 -22.116 1.00 90.31 97 GLU A N 1
ATOM 816 C CA . GLU A 1 97 ? 24.366 -6.833 -22.104 1.00 90.31 97 GLU A CA 1
ATOM 817 C C . GLU A 1 97 ? 24.831 -7.087 -20.670 1.00 90.31 97 GLU A C 1
ATOM 819 O O . GLU A 1 97 ? 24.641 -8.179 -20.141 1.00 90.31 97 GLU A O 1
ATOM 824 N N . ASN A 1 98 ? 25.258 -6.025 -19.979 1.00 89.12 98 ASN A N 1
ATOM 825 C CA . ASN A 1 98 ? 25.721 -6.104 -18.596 1.00 89.12 98 ASN A CA 1
ATOM 826 C C . ASN A 1 98 ? 24.658 -6.684 -17.647 1.00 89.12 98 ASN A C 1
ATOM 828 O O . ASN A 1 98 ? 24.963 -7.542 -16.822 1.00 89.12 98 ASN A O 1
ATOM 832 N N . ILE A 1 99 ? 23.393 -6.260 -17.750 1.00 89.38 99 ILE A N 1
ATOM 833 C CA . ILE A 1 99 ? 22.320 -6.806 -16.902 1.00 89.38 99 ILE A CA 1
ATOM 834 C C . ILE A 1 99 ? 22.002 -8.254 -17.262 1.00 89.38 99 ILE A C 1
ATOM 836 O O . ILE A 1 99 ? 21.750 -9.052 -16.357 1.00 89.38 99 ILE A O 1
ATOM 840 N N . LYS A 1 100 ? 22.003 -8.605 -18.551 1.00 90.31 100 LYS A N 1
ATOM 841 C CA . LYS A 1 100 ? 21.744 -9.979 -18.986 1.00 90.31 100 LYS A CA 1
ATOM 842 C C . LYS A 1 100 ? 22.782 -10.939 -18.407 1.00 90.31 100 LYS A C 1
ATOM 844 O O . LYS A 1 100 ? 22.393 -11.992 -17.910 1.00 90.31 100 LYS A O 1
ATOM 849 N N . ASP A 1 101 ? 24.047 -10.535 -18.394 1.00 88.56 101 ASP A N 1
ATOM 850 C CA . ASP A 1 101 ? 25.148 -11.350 -17.879 1.00 88.56 101 ASP A CA 1
ATOM 851 C C . ASP A 1 101 ? 25.150 -11.418 -16.345 1.00 88.56 101 ASP A C 1
ATOM 853 O O . ASP A 1 101 ? 25.374 -12.475 -15.758 1.00 88.56 101 ASP A O 1
ATOM 857 N N . ILE A 1 102 ? 24.858 -10.300 -15.673 1.00 88.69 102 ILE A N 1
ATOM 858 C CA . ILE A 1 102 ? 24.935 -10.202 -14.208 1.00 88.69 102 ILE A CA 1
ATOM 859 C C . ILE A 1 102 ? 23.691 -10.780 -13.512 1.00 88.69 102 ILE A C 1
ATOM 861 O O . ILE A 1 102 ? 23.804 -11.389 -12.446 1.00 88.69 102 ILE A O 1
ATOM 865 N N . ALA A 1 103 ? 22.501 -10.548 -14.070 1.00 84.88 103 ALA A N 1
ATOM 866 C CA . ALA A 1 103 ? 21.220 -10.809 -13.411 1.00 84.88 103 ALA A CA 1
ATOM 867 C C . ALA A 1 103 ? 20.272 -11.712 -14.221 1.00 84.88 103 ALA A C 1
ATOM 869 O O . ALA A 1 103 ? 19.311 -12.240 -13.663 1.00 84.88 103 ALA A O 1
ATOM 870 N N . GLY A 1 104 ? 20.547 -11.941 -15.508 1.00 87.94 104 GLY A N 1
ATOM 871 C CA . GLY A 1 104 ? 19.773 -12.836 -16.367 1.00 87.94 104 GLY A CA 1
ATOM 872 C C . GLY A 1 104 ? 18.657 -12.159 -17.171 1.00 87.94 104 GLY A C 1
ATOM 873 O O . GLY A 1 104 ? 18.308 -10.990 -16.990 1.00 87.94 104 GLY A O 1
ATOM 874 N N . SER A 1 105 ? 18.060 -12.936 -18.080 1.00 86.25 105 SER A N 1
ATOM 875 C CA . SER A 1 105 ? 17.070 -12.444 -19.055 1.00 86.25 105 SER A CA 1
ATOM 876 C C . SER A 1 105 ? 15.728 -12.043 -18.426 1.00 86.25 105 SER A C 1
ATOM 878 O O . SER A 1 105 ? 15.083 -11.112 -18.900 1.00 86.25 105 SER A O 1
ATOM 880 N N . SER A 1 106 ? 15.316 -12.702 -17.336 1.00 84.31 106 SER A N 1
ATOM 881 C CA . SER A 1 106 ? 14.091 -12.354 -16.592 1.00 84.31 106 SER A CA 1
ATOM 882 C C . SER A 1 106 ? 14.158 -10.917 -16.058 1.00 84.31 106 SER A C 1
ATOM 884 O O . SER A 1 106 ? 13.258 -10.112 -16.300 1.00 84.31 106 SER A O 1
ATOM 886 N N . VAL A 1 107 ? 15.277 -10.560 -15.420 1.00 87.88 107 VAL A N 1
ATOM 887 C CA . VAL A 1 107 ? 15.531 -9.214 -14.889 1.00 87.88 107 VAL A CA 1
ATOM 888 C C . VAL A 1 107 ? 15.583 -8.171 -16.007 1.00 87.88 107 VAL A C 1
ATOM 890 O O . VAL A 1 107 ? 14.987 -7.100 -15.871 1.00 87.88 107 VAL A O 1
ATOM 893 N N . LEU A 1 108 ? 16.235 -8.490 -17.130 1.00 88.56 108 LEU A N 1
ATOM 894 C CA . LEU A 1 108 ? 16.294 -7.605 -18.295 1.00 88.56 108 LEU A CA 1
ATOM 895 C C . LEU A 1 108 ? 14.891 -7.258 -18.819 1.00 88.56 108 LEU A C 1
ATOM 897 O O . LEU A 1 108 ? 14.589 -6.078 -19.000 1.00 88.56 108 LEU A O 1
ATOM 901 N N . ASN A 1 109 ? 14.018 -8.256 -18.982 1.00 83.62 109 ASN A N 1
ATOM 902 C CA . ASN A 1 109 ? 12.655 -8.057 -19.486 1.00 83.62 109 ASN A CA 1
ATOM 903 C C . ASN A 1 109 ? 11.832 -7.121 -18.584 1.00 83.62 109 ASN A C 1
ATOM 905 O O . ASN A 1 109 ? 11.115 -6.248 -19.076 1.00 83.62 109 ASN A O 1
ATOM 909 N N . ILE A 1 110 ? 11.969 -7.251 -17.258 1.00 84.12 110 ILE A N 1
ATOM 910 C CA . ILE A 1 110 ? 11.298 -6.366 -16.291 1.00 84.12 110 ILE A CA 1
ATOM 911 C C . ILE A 1 110 ? 11.768 -4.914 -16.474 1.00 84.12 110 ILE A C 1
ATOM 913 O O . ILE A 1 110 ? 10.958 -3.982 -16.480 1.00 84.12 110 ILE A O 1
ATOM 917 N N . ILE A 1 111 ? 13.076 -4.702 -16.638 1.00 88.06 111 ILE A N 1
ATOM 918 C CA . ILE A 1 111 ? 13.659 -3.362 -16.794 1.00 88.06 111 ILE A CA 1
ATOM 919 C C . ILE A 1 111 ? 13.281 -2.752 -18.147 1.00 88.06 111 ILE A C 1
ATOM 921 O O . ILE A 1 111 ? 12.984 -1.558 -18.224 1.00 88.06 111 ILE A O 1
ATOM 925 N N . GLU A 1 112 ? 13.233 -3.548 -19.214 1.00 83.62 112 GLU A N 1
ATOM 926 C CA . GLU A 1 112 ? 12.760 -3.095 -20.523 1.00 83.62 112 GLU A CA 1
ATOM 927 C C . GLU A 1 112 ? 11.288 -2.676 -20.481 1.00 83.62 112 GLU A C 1
ATOM 929 O O . GLU A 1 112 ? 10.965 -1.568 -20.921 1.00 83.62 112 GLU A O 1
ATOM 934 N N . GLY A 1 113 ? 10.419 -3.483 -19.863 1.00 78.94 113 GLY A N 1
ATOM 935 C CA . GLY A 1 113 ? 9.013 -3.131 -19.654 1.00 78.94 113 GLY A CA 1
ATOM 936 C C . GLY A 1 113 ? 8.849 -1.840 -18.842 1.00 78.94 113 GLY A C 1
ATOM 937 O O . GLY A 1 113 ? 8.048 -0.967 -19.187 1.00 78.94 113 GLY A O 1
ATOM 938 N N . PHE A 1 114 ? 9.670 -1.651 -17.804 1.00 84.50 114 PHE A N 1
ATOM 939 C CA . PHE A 1 114 ? 9.710 -0.397 -17.050 1.00 84.50 114 PHE A CA 1
ATOM 940 C C . PHE A 1 114 ? 10.131 0.798 -17.916 1.00 84.50 114 PHE A C 1
ATOM 942 O O . PHE A 1 114 ? 9.504 1.859 -17.861 1.00 84.50 114 PHE A O 1
ATOM 949 N N . ASN A 1 115 ? 11.179 0.650 -18.726 1.00 82.44 115 ASN A N 1
ATOM 950 C CA . ASN A 1 115 ? 11.699 1.731 -19.562 1.00 82.44 115 ASN A CA 1
ATOM 951 C C . ASN A 1 115 ? 10.699 2.160 -20.639 1.00 82.44 115 ASN A C 1
ATOM 953 O O . ASN A 1 115 ? 10.529 3.362 -20.867 1.00 82.44 115 ASN A O 1
ATOM 957 N N . GLN A 1 116 ? 9.999 1.202 -21.250 1.00 76.69 116 GLN A N 1
ATOM 958 C CA . GLN A 1 116 ? 8.916 1.475 -22.193 1.00 76.69 116 GLN A CA 1
ATOM 959 C C . GLN A 1 116 ? 7.811 2.299 -21.523 1.00 76.69 116 GLN A C 1
ATOM 961 O O . GLN A 1 116 ? 7.488 3.394 -21.987 1.00 76.69 116 GLN A O 1
ATOM 966 N N . LEU A 1 117 ? 7.309 1.854 -20.367 1.00 74.81 117 LEU A N 1
ATOM 967 C CA . LEU A 1 117 ? 6.316 2.608 -19.598 1.00 74.81 117 LEU A CA 1
ATOM 968 C C . LEU A 1 117 ? 6.786 4.011 -19.235 1.00 74.81 117 LEU A C 1
ATOM 970 O O . LEU A 1 117 ? 6.031 4.972 -19.381 1.00 74.81 117 LEU A O 1
ATOM 974 N N . GLN A 1 118 ? 8.021 4.142 -18.754 1.00 76.19 118 GLN A N 1
ATOM 975 C CA . GLN A 1 118 ? 8.568 5.417 -18.317 1.00 76.19 118 GLN A CA 1
ATOM 976 C C . GLN A 1 118 ? 8.727 6.394 -19.488 1.00 76.19 118 GLN A C 1
ATOM 978 O O . GLN A 1 118 ? 8.480 7.591 -19.313 1.00 76.19 118 GLN A O 1
ATOM 983 N N . SER A 1 119 ? 9.127 5.906 -20.665 1.00 71.56 119 SER A N 1
ATOM 984 C CA . SER A 1 119 ? 9.209 6.692 -21.903 1.00 71.56 119 SER A CA 1
ATOM 985 C C . SER A 1 119 ? 7.841 7.267 -22.270 1.00 71.56 119 SER A C 1
ATOM 987 O O . SER A 1 119 ? 7.682 8.482 -22.426 1.00 71.56 119 SER A O 1
ATOM 989 N N . ILE A 1 120 ? 6.822 6.408 -22.284 1.00 67.44 120 ILE A N 1
ATOM 990 C CA . ILE A 1 120 ? 5.460 6.805 -22.629 1.00 67.44 120 ILE A CA 1
ATOM 991 C C . ILE A 1 120 ? 4.912 7.783 -21.586 1.00 67.44 120 ILE A C 1
ATOM 993 O O . ILE A 1 120 ? 4.435 8.868 -21.921 1.00 67.44 120 ILE A O 1
ATOM 997 N N . TYR A 1 121 ? 5.067 7.463 -20.307 1.00 69.50 121 TYR A N 1
ATOM 998 C CA . TYR A 1 121 ? 4.649 8.320 -19.208 1.00 69.50 121 TYR A CA 1
ATOM 999 C C . TYR A 1 121 ? 5.316 9.712 -19.252 1.00 69.50 121 TYR A C 1
ATOM 1001 O O . TYR A 1 121 ? 4.650 10.729 -19.028 1.00 69.50 121 TYR A O 1
ATOM 1009 N N . ARG A 1 122 ? 6.614 9.797 -19.591 1.00 67.31 122 ARG A N 1
ATOM 1010 C CA . ARG A 1 122 ? 7.321 11.079 -19.777 1.00 67.31 122 ARG A CA 1
ATOM 1011 C C . ARG A 1 122 ? 6.748 11.886 -20.934 1.00 67.31 122 ARG A C 1
ATOM 1013 O O . ARG A 1 122 ? 6.546 13.085 -20.759 1.00 67.31 122 ARG A O 1
ATOM 1020 N N . SER A 1 123 ? 6.460 11.246 -22.068 1.00 62.41 123 SER A N 1
ATOM 1021 C CA . SER A 1 123 ? 5.903 11.933 -23.240 1.00 62.41 123 SER A CA 1
ATOM 1022 C C . SER A 1 123 ? 4.584 12.650 -22.908 1.00 62.41 123 SER A C 1
ATOM 1024 O O . SER A 1 123 ? 4.439 13.836 -23.194 1.00 62.41 123 SER A O 1
ATOM 1026 N N . ILE A 1 124 ? 3.706 11.989 -22.147 1.00 63.25 124 ILE A N 1
ATOM 1027 C CA . ILE A 1 124 ? 2.420 12.532 -21.681 1.00 63.25 124 ILE A CA 1
ATOM 1028 C C . ILE A 1 124 ? 2.624 13.667 -20.665 1.00 63.25 124 ILE A C 1
ATOM 1030 O O . ILE A 1 124 ? 1.926 14.680 -20.663 1.00 63.25 124 ILE A O 1
ATOM 1034 N N . THR A 1 125 ? 3.592 13.501 -19.764 1.00 59.19 125 THR A N 1
ATOM 1035 C CA . THR A 1 125 ? 3.860 14.435 -18.661 1.00 59.19 125 THR A CA 1
ATOM 1036 C C . THR A 1 125 ? 4.447 15.764 -19.155 1.00 59.19 125 THR A C 1
ATOM 1038 O O . THR A 1 125 ? 4.136 16.812 -18.579 1.00 59.19 125 THR A O 1
ATOM 1041 N N . ILE A 1 126 ? 5.272 15.737 -20.207 1.00 54.12 126 ILE A N 1
ATOM 1042 C CA . ILE A 1 126 ? 5.938 16.917 -20.789 1.00 54.12 126 ILE A CA 1
ATOM 1043 C C . ILE A 1 126 ? 4.945 17.819 -21.537 1.00 54.12 126 ILE A C 1
ATOM 1045 O O . ILE A 1 126 ? 5.074 19.035 -21.487 1.00 54.12 126 ILE A O 1
ATOM 1049 N N . GLN A 1 127 ? 3.915 17.254 -22.163 1.00 50.25 127 GLN A N 1
ATOM 1050 C CA . GLN A 1 127 ? 2.975 18.012 -23.004 1.00 50.25 127 GLN A CA 1
ATOM 1051 C C . GLN A 1 127 ? 1.836 18.689 -22.233 1.00 50.25 127 GLN A C 1
ATOM 1053 O O . GLN A 1 127 ? 1.166 19.572 -22.759 1.00 50.25 127 GLN A O 1
ATOM 1058 N N . ASN A 1 128 ? 1.620 18.308 -20.973 1.00 50.81 128 ASN A N 1
ATOM 1059 C CA . ASN A 1 128 ? 0.478 18.755 -20.169 1.00 50.81 128 ASN A CA 1
ATOM 1060 C C . ASN A 1 128 ? 0.848 19.800 -19.097 1.00 50.81 128 ASN A C 1
ATOM 1062 O O . ASN A 1 128 ? 0.135 19.953 -18.106 1.00 50.81 128 ASN A O 1
ATOM 1066 N N . THR A 1 129 ? 1.956 20.531 -19.256 1.00 49.75 129 THR A N 1
ATOM 1067 C CA . THR A 1 129 ? 2.404 21.547 -18.280 1.00 49.75 129 THR A CA 1
ATOM 1068 C C . THR A 1 129 ? 1.474 22.761 -18.153 1.00 49.75 129 THR A C 1
ATOM 1070 O O . THR A 1 129 ? 1.561 23.450 -17.141 1.00 49.75 129 THR A O 1
ATOM 1073 N N . ASN A 1 130 ? 0.541 22.975 -19.094 1.00 47.00 130 ASN A N 1
ATOM 1074 C CA . ASN A 1 130 ? -0.263 24.205 -19.188 1.00 47.00 130 ASN A CA 1
ATOM 1075 C C . ASN A 1 130 ? -1.787 24.032 -18.997 1.00 47.00 130 ASN A C 1
ATOM 1077 O O . ASN A 1 130 ? -2.533 24.975 -19.245 1.00 47.00 130 ASN A O 1
ATOM 1081 N N . LYS A 1 131 ? -2.292 22.870 -18.558 1.00 49.31 131 LYS A N 1
ATOM 1082 C CA . LYS A 1 131 ? -3.748 22.655 -18.423 1.00 49.31 131 LYS A CA 1
ATOM 1083 C C . LYS A 1 131 ? -4.251 22.889 -16.997 1.00 49.31 131 LYS A C 1
ATOM 1085 O O . LYS A 1 131 ? -3.865 22.199 -16.053 1.00 49.31 131 LYS A O 1
ATOM 1090 N N . THR A 1 132 ? -5.145 23.862 -16.843 1.00 51.12 132 THR A N 1
ATOM 1091 C CA . THR A 1 132 ? -5.737 24.301 -15.566 1.00 51.12 132 THR A CA 1
ATOM 1092 C C . THR A 1 132 ? -7.070 23.617 -15.239 1.00 51.12 132 THR A C 1
ATOM 1094 O O . THR A 1 132 ? -7.540 23.706 -14.101 1.00 51.12 132 THR A O 1
ATOM 1097 N N . ASN A 1 133 ? -7.675 22.890 -16.185 1.00 58.03 133 ASN A N 1
ATOM 1098 C CA . ASN A 1 133 ? -9.045 22.409 -16.044 1.00 58.03 133 ASN A CA 1
ATOM 1099 C C . ASN A 1 133 ? -9.160 21.079 -15.261 1.00 58.03 133 ASN A C 1
ATOM 1101 O O . ASN A 1 133 ? -8.446 20.100 -15.493 1.00 58.03 133 ASN A O 1
ATOM 1105 N N . LYS A 1 134 ? -10.087 21.017 -14.294 1.00 56.12 134 LYS A N 1
ATOM 1106 C CA . LYS A 1 134 ? -10.216 19.902 -13.326 1.00 56.12 134 LYS A CA 1
ATOM 1107 C C . LYS A 1 134 ? -10.798 18.623 -13.944 1.00 56.12 134 LYS A C 1
ATOM 1109 O O . LYS A 1 134 ? -10.555 17.535 -13.417 1.00 56.12 134 LYS A O 1
ATOM 1114 N N . GLN A 1 135 ? -11.590 18.748 -15.010 1.00 56.16 135 GLN A N 1
ATOM 1115 C CA . GLN A 1 135 ? -12.186 17.618 -15.734 1.00 56.16 135 GLN A CA 1
ATOM 1116 C C . GLN A 1 135 ? -11.179 16.945 -16.677 1.00 56.16 135 GLN A C 1
ATOM 1118 O O . GLN A 1 135 ? -11.057 15.722 -16.641 1.00 56.16 135 GLN A O 1
ATOM 1123 N N . GLU A 1 136 ? -10.391 17.727 -17.414 1.00 59.75 136 GLU A N 1
ATOM 1124 C CA . GLU A 1 136 ? -9.326 17.226 -18.296 1.00 59.75 136 GLU A CA 1
ATOM 1125 C C . GLU A 1 136 ? -8.275 16.445 -17.506 1.00 59.75 136 GLU A C 1
ATOM 1127 O O . GLU A 1 136 ? -7.950 15.312 -17.850 1.00 59.75 136 GLU A O 1
ATOM 1132 N N . LEU A 1 137 ? -7.857 16.969 -16.348 1.00 58.62 137 LEU A N 1
ATOM 1133 C CA . LEU A 1 137 ? -6.916 16.273 -15.471 1.00 58.62 137 LEU A CA 1
ATOM 1134 C C . LEU A 1 137 ? -7.453 14.909 -14.998 1.00 58.62 137 LEU A C 1
ATOM 1136 O O . LEU A 1 137 ? -6.695 13.949 -14.8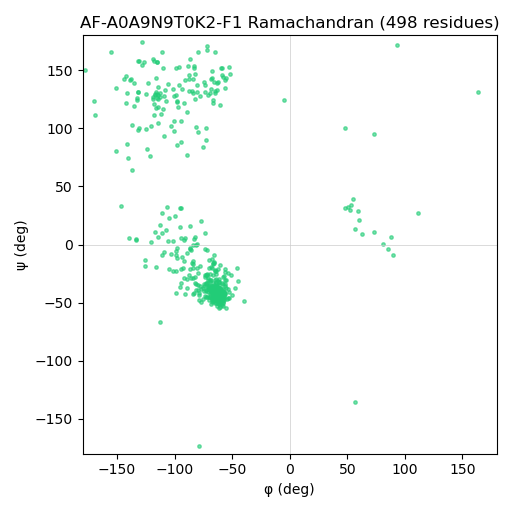76 1.00 58.62 137 LEU A O 1
ATOM 1140 N N . LYS A 1 138 ? -8.763 14.796 -14.723 1.00 58.19 138 LYS A N 1
ATOM 1141 C CA . LYS A 1 138 ? -9.381 13.513 -14.345 1.00 58.19 138 LYS A CA 1
ATOM 1142 C C . LYS A 1 138 ? -9.358 12.519 -15.503 1.00 58.19 138 LYS A C 1
ATOM 1144 O O . LYS A 1 138 ? -9.074 11.350 -15.261 1.00 58.19 138 LYS A O 1
ATOM 1149 N N . GLN A 1 139 ? -9.659 12.963 -16.722 1.00 60.31 139 GLN A N 1
ATOM 1150 C CA . GLN A 1 139 ? -9.597 12.116 -17.914 1.00 60.31 139 GLN A CA 1
ATOM 1151 C C . GLN A 1 139 ? -8.157 11.670 -18.195 1.00 60.31 139 GLN A C 1
ATOM 1153 O O . GLN A 1 139 ? -7.927 10.487 -18.415 1.00 60.31 139 GLN A O 1
ATOM 1158 N N . GLU A 1 140 ? -7.174 12.562 -18.060 1.00 62.38 140 GLU A N 1
ATOM 1159 C CA . GLU A 1 140 ? -5.746 12.240 -18.192 1.00 62.38 140 GLU A CA 1
ATOM 1160 C C . GLU A 1 140 ? -5.293 11.196 -17.166 1.00 62.38 140 GLU A C 1
ATOM 1162 O O . GLU A 1 140 ? -4.638 10.216 -17.516 1.00 62.38 140 GLU A O 1
ATOM 1167 N N . ILE A 1 141 ? -5.704 11.351 -15.906 1.00 61.81 141 ILE A N 1
ATOM 1168 C CA . ILE A 1 141 ? -5.455 10.379 -14.835 1.00 61.81 141 ILE A CA 1
ATOM 1169 C C . ILE A 1 141 ? -6.055 9.001 -15.169 1.00 61.81 141 ILE A C 1
ATOM 1171 O O . ILE A 1 141 ? -5.435 7.977 -14.878 1.00 61.81 141 ILE A O 1
ATOM 1175 N N . GLU A 1 142 ? -7.257 8.945 -15.752 1.00 60.34 142 GLU A N 1
ATOM 1176 C CA . GLU A 1 142 ? -7.862 7.681 -16.193 1.00 60.34 142 GLU A CA 1
ATOM 1177 C C . GLU A 1 142 ? -7.096 7.066 -17.366 1.00 60.34 142 GLU A C 1
ATOM 1179 O O . GLU A 1 142 ? -6.856 5.860 -17.363 1.00 60.34 142 GLU A O 1
ATOM 1184 N N . THR A 1 143 ? -6.675 7.880 -18.332 1.00 59.28 143 THR A N 1
ATOM 1185 C CA . THR A 1 143 ? -5.944 7.441 -19.524 1.00 59.28 143 THR A CA 1
ATOM 1186 C C . THR A 1 143 ? -4.551 6.916 -19.177 1.00 59.28 143 THR A C 1
ATOM 1188 O O . THR A 1 143 ? -4.206 5.811 -19.587 1.00 59.28 143 THR A O 1
ATOM 1191 N N . ILE A 1 144 ? -3.793 7.627 -18.332 1.00 63.12 144 ILE A N 1
ATOM 1192 C CA . ILE A 1 144 ? -2.501 7.155 -17.805 1.00 63.12 144 ILE A CA 1
ATOM 1193 C C . ILE A 1 144 ? -2.693 5.837 -17.051 1.00 63.12 144 ILE A C 1
ATOM 1195 O O . ILE A 1 144 ? -1.912 4.904 -17.212 1.00 63.12 144 ILE A O 1
ATOM 1199 N N . ARG A 1 145 ? -3.764 5.717 -16.259 1.00 61.38 145 ARG A N 1
ATOM 1200 C CA . ARG A 1 145 ? -4.036 4.481 -15.523 1.00 61.38 145 ARG A CA 1
ATOM 1201 C C . ARG A 1 145 ? -4.363 3.310 -16.450 1.00 61.38 145 ARG A C 1
ATOM 1203 O O . ARG A 1 145 ? -3.826 2.231 -16.238 1.00 61.38 145 ARG A O 1
ATOM 1210 N N . LYS A 1 146 ? -5.226 3.505 -17.453 1.00 61.72 146 LYS A N 1
ATOM 1211 C CA . LYS A 1 146 ? -5.560 2.472 -18.450 1.00 61.72 146 LYS A CA 1
ATOM 1212 C C . LYS A 1 146 ? -4.324 2.034 -19.233 1.00 61.72 146 LYS A C 1
ATOM 1214 O O . LYS A 1 146 ? -4.137 0.845 -19.445 1.00 61.72 146 LYS A O 1
ATOM 1219 N N . MET A 1 147 ? -3.457 2.981 -19.573 1.00 61.28 147 MET A N 1
ATOM 1220 C CA . MET A 1 147 ? -2.209 2.724 -20.280 1.00 61.28 147 MET A CA 1
ATOM 1221 C C . MET A 1 147 ? -1.213 1.911 -19.435 1.00 61.28 147 MET A C 1
ATOM 1223 O O . MET A 1 147 ? -0.721 0.896 -19.917 1.00 61.28 147 MET A O 1
ATOM 1227 N N . ILE A 1 148 ? -0.988 2.265 -18.160 1.00 60.12 148 ILE A N 1
ATOM 1228 C CA . ILE A 1 148 ? -0.141 1.468 -17.243 1.00 60.12 148 ILE A CA 1
ATOM 1229 C C . ILE A 1 148 ? -0.637 0.018 -17.140 1.00 60.12 148 ILE A C 1
ATOM 1231 O O . ILE A 1 148 ? 0.148 -0.895 -16.935 1.00 60.12 148 ILE A O 1
ATOM 1235 N N . LEU A 1 149 ? -1.939 -0.211 -17.286 1.00 57.72 149 LEU A N 1
ATOM 1236 C CA . LEU A 1 149 ? -2.530 -1.545 -17.205 1.00 57.72 149 LEU A CA 1
ATOM 1237 C C . LEU A 1 149 ? -2.523 -2.314 -18.528 1.00 57.72 149 LEU A C 1
ATOM 1239 O O . LEU A 1 149 ? -2.678 -3.530 -18.508 1.00 57.72 149 LEU A O 1
ATOM 1243 N N . ALA A 1 150 ? -2.402 -1.615 -19.655 1.00 54.19 150 ALA A N 1
ATOM 1244 C CA . ALA A 1 150 ? -2.458 -2.198 -20.991 1.00 54.19 150 ALA A CA 1
ATOM 1245 C C . ALA A 1 150 ? -1.077 -2.444 -21.608 1.00 54.19 150 ALA A C 1
ATOM 1247 O O . ALA A 1 150 ? -0.962 -3.262 -22.510 1.00 54.19 150 ALA A O 1
ATOM 1248 N N . VAL A 1 151 ? -0.053 -1.723 -21.145 1.00 51.03 151 VAL A N 1
ATOM 1249 C CA . VAL A 1 151 ? 1.335 -1.843 -21.629 1.00 51.03 151 VAL A CA 1
ATOM 1250 C C . VAL A 1 151 ? 2.137 -2.857 -20.807 1.00 51.03 151 VAL A C 1
ATOM 1252 O O . VAL A 1 151 ? 3.217 -3.268 -21.210 1.00 51.03 151 VAL A O 1
ATOM 1255 N N . VAL A 1 152 ? 1.629 -3.268 -19.644 1.00 55.31 152 VAL A N 1
ATOM 1256 C CA . VAL A 1 152 ? 2.373 -4.138 -18.735 1.00 55.31 152 VAL A CA 1
ATOM 1257 C C . VAL A 1 152 ? 1.880 -5.570 -18.811 1.00 55.31 152 VAL A C 1
ATOM 1259 O O . VAL A 1 152 ? 0.888 -5.927 -18.174 1.00 55.31 152 VAL A O 1
ATOM 1262 N N . ASP A 1 153 ? 2.639 -6.396 -19.524 1.00 55.38 153 ASP A N 1
ATOM 1263 C CA . ASP A 1 153 ? 2.471 -7.850 -19.508 1.00 55.38 153 ASP A CA 1
ATOM 1264 C C . ASP A 1 153 ? 2.874 -8.451 -18.151 1.00 55.38 153 ASP A C 1
ATOM 1266 O O . ASP A 1 153 ? 2.257 -9.411 -17.683 1.00 55.38 153 ASP A O 1
ATOM 1270 N N . ASP A 1 154 ? 3.842 -7.824 -17.467 1.00 70.12 154 ASP A N 1
ATOM 1271 C CA . ASP A 1 154 ? 4.394 -8.273 -16.187 1.00 70.12 154 ASP A CA 1
ATOM 1272 C C . ASP A 1 154 ? 4.090 -7.317 -15.019 1.00 70.12 154 ASP A C 1
ATOM 1274 O O . ASP A 1 154 ? 4.727 -6.274 -14.838 1.00 70.12 154 ASP A O 1
ATOM 1278 N N . PHE A 1 155 ? 3.141 -7.700 -14.161 1.00 73.88 155 PHE A N 1
ATOM 1279 C CA . PHE A 1 155 ? 2.713 -6.909 -13.002 1.00 73.88 155 PHE A CA 1
ATOM 1280 C C . PHE A 1 155 ? 3.863 -6.485 -12.064 1.00 73.88 155 PHE A C 1
ATOM 1282 O O . PHE A 1 155 ? 3.722 -5.462 -11.384 1.00 73.88 155 PHE A O 1
ATOM 1289 N N . ARG A 1 156 ? 4.998 -7.206 -12.044 1.00 79.12 156 ARG A N 1
ATOM 1290 C CA . ARG A 1 156 ? 6.192 -6.859 -11.251 1.00 79.12 156 ARG A CA 1
ATOM 1291 C C . ARG A 1 156 ? 6.687 -5.453 -11.577 1.00 79.12 156 ARG A C 1
ATOM 1293 O O . ARG A 1 156 ? 7.057 -4.712 -10.669 1.00 79.12 156 ARG A O 1
ATOM 1300 N N . VAL A 1 157 ? 6.579 -5.024 -12.834 1.00 81.19 157 VAL A N 1
ATOM 1301 C CA . VAL A 1 157 ? 6.944 -3.665 -13.261 1.00 81.19 157 VAL A CA 1
ATOM 1302 C C . VAL A 1 157 ? 6.113 -2.605 -12.528 1.00 81.19 157 VAL A C 1
ATOM 1304 O O . VAL A 1 157 ? 6.644 -1.586 -12.080 1.00 81.19 157 VAL A O 1
ATOM 1307 N N . VAL A 1 158 ? 4.813 -2.851 -12.335 1.00 79.75 158 VAL A N 1
ATOM 1308 C CA . VAL A 1 158 ? 3.938 -1.931 -11.593 1.00 79.75 158 VAL A CA 1
ATOM 1309 C C . VAL A 1 158 ? 4.337 -1.867 -10.119 1.00 79.75 158 VAL A C 1
ATOM 1311 O O . VAL A 1 158 ? 4.336 -0.783 -9.536 1.00 79.75 158 VAL A O 1
ATOM 1314 N N . LEU A 1 159 ? 4.721 -2.995 -9.516 1.00 83.25 159 LEU A N 1
ATOM 1315 C CA . LEU A 1 159 ? 5.193 -3.038 -8.127 1.00 83.25 159 LEU A CA 1
ATOM 1316 C C . LEU A 1 159 ? 6.458 -2.210 -7.941 1.00 83.25 159 LEU A C 1
ATOM 1318 O O . LEU A 1 159 ? 6.519 -1.393 -7.021 1.00 83.25 159 LEU A O 1
ATOM 1322 N N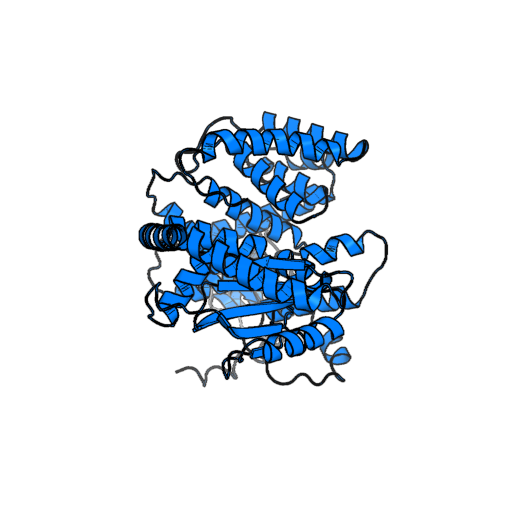 . ILE A 1 160 ? 7.416 -2.358 -8.858 1.00 87.94 160 ILE A N 1
ATOM 1323 C CA . ILE A 1 160 ? 8.656 -1.578 -8.874 1.00 87.94 160 ILE A CA 1
ATOM 1324 C C . ILE A 1 160 ? 8.338 -0.082 -8.978 1.00 87.94 160 ILE A C 1
ATOM 1326 O O . ILE A 1 160 ? 8.867 0.713 -8.202 1.00 87.94 160 ILE A O 1
ATOM 1330 N N . ILE A 1 161 ? 7.414 0.320 -9.859 1.00 87.25 161 ILE A N 1
ATOM 1331 C CA . ILE A 1 161 ? 6.981 1.723 -9.983 1.00 87.25 161 ILE A CA 1
ATOM 1332 C C . ILE A 1 161 ? 6.395 2.250 -8.671 1.00 87.25 161 ILE A C 1
ATOM 1334 O O . ILE A 1 161 ? 6.723 3.364 -8.254 1.00 87.25 161 ILE A O 1
ATOM 1338 N N . LEU A 1 162 ? 5.522 1.478 -8.019 1.00 88.38 162 LEU A N 1
ATOM 1339 C CA . LEU A 1 162 ? 4.908 1.884 -6.757 1.00 88.38 162 LEU A CA 1
ATOM 1340 C C . LEU A 1 162 ? 5.960 1.999 -5.644 1.00 88.38 162 LEU A C 1
ATOM 1342 O O . LEU A 1 162 ? 5.972 3.006 -4.939 1.00 88.38 162 LEU A O 1
ATOM 1346 N N . ALA A 1 163 ? 6.877 1.035 -5.530 1.00 90.38 163 ALA A N 1
ATOM 1347 C CA . ALA A 1 163 ? 7.964 1.053 -4.552 1.00 90.38 163 ALA A CA 1
ATOM 1348 C C . ALA A 1 163 ? 8.920 2.238 -4.766 1.00 90.38 163 ALA A C 1
ATOM 1350 O O . ALA A 1 163 ? 9.215 2.970 -3.819 1.00 90.38 163 ALA A O 1
ATOM 1351 N N . LEU A 1 164 ? 9.327 2.494 -6.014 1.00 88.88 164 LEU A N 1
ATOM 1352 C CA . LEU A 1 164 ? 10.133 3.660 -6.388 1.00 88.88 164 LEU A CA 1
ATOM 1353 C C . LEU A 1 164 ? 9.413 4.972 -6.084 1.00 88.88 164 LEU A C 1
ATOM 1355 O O . LEU A 1 164 ? 10.035 5.936 -5.638 1.00 88.88 164 LEU A O 1
ATOM 1359 N N . ARG A 1 165 ? 8.097 5.040 -6.316 1.00 90.44 165 ARG A N 1
ATOM 1360 C CA . ARG A 1 165 ? 7.312 6.239 -6.006 1.00 90.44 165 ARG A CA 1
ATOM 1361 C C . ARG A 1 165 ? 7.258 6.482 -4.500 1.00 90.44 165 ARG A C 1
ATOM 1363 O O . ARG A 1 165 ? 7.440 7.623 -4.074 1.00 90.44 165 ARG A O 1
ATOM 1370 N N . THR A 1 166 ? 7.066 5.428 -3.709 1.00 90.94 166 THR A N 1
ATOM 1371 C CA . THR A 1 166 ? 7.088 5.486 -2.243 1.00 90.94 166 THR A CA 1
ATOM 1372 C C . THR A 1 166 ? 8.446 5.954 -1.730 1.00 90.94 166 THR A C 1
ATOM 1374 O O . THR A 1 166 ? 8.498 6.916 -0.962 1.00 90.94 166 THR A O 1
ATOM 1377 N N . SER A 1 167 ? 9.548 5.342 -2.182 1.00 88.75 167 SER A N 1
ATOM 1378 C CA . SER A 1 167 ? 10.896 5.735 -1.753 1.00 88.75 167 SER A CA 1
ATOM 1379 C C . SER A 1 167 ? 11.220 7.174 -2.167 1.00 88.75 167 SER A C 1
ATOM 1381 O O . SER A 1 167 ? 11.705 7.963 -1.359 1.00 88.75 167 SER A O 1
ATOM 1383 N N . THR A 1 168 ? 10.844 7.574 -3.384 1.00 87.50 168 THR A N 1
ATOM 1384 C CA . THR A 1 168 ? 11.021 8.950 -3.872 1.00 87.50 168 THR A CA 1
ATOM 1385 C C . THR A 1 168 ? 10.301 9.968 -2.984 1.00 87.50 168 THR A C 1
ATOM 1387 O O . THR A 1 168 ? 10.894 10.972 -2.594 1.00 87.50 168 THR A O 1
ATOM 1390 N N . LEU A 1 169 ? 9.034 9.718 -2.632 1.00 87.75 169 LEU A N 1
ATOM 1391 C CA . LEU A 1 169 ? 8.272 10.607 -1.750 1.00 87.75 169 LEU A CA 1
ATOM 1392 C C . LEU A 1 169 ? 8.828 10.637 -0.324 1.00 87.75 169 LEU A C 1
ATOM 1394 O O . LEU A 1 169 ? 8.771 11.681 0.328 1.00 87.75 169 LEU A O 1
ATOM 1398 N N . LEU A 1 170 ? 9.367 9.519 0.162 1.00 86.88 170 LEU A N 1
ATOM 1399 C CA . LEU A 1 170 ? 9.994 9.447 1.478 1.00 86.88 170 LEU A CA 1
ATOM 1400 C C . LEU A 1 170 ? 11.221 10.368 1.568 1.00 86.88 170 LEU A C 1
ATOM 1402 O O . LEU A 1 170 ? 11.367 11.083 2.558 1.00 86.88 170 LEU A O 1
ATOM 1406 N N . PHE A 1 171 ? 12.057 10.390 0.524 1.00 84.31 171 PHE A N 1
ATOM 1407 C CA . PHE A 1 171 ? 13.322 11.137 0.493 1.00 84.31 171 PHE A CA 1
ATOM 1408 C C . PHE A 1 171 ? 13.236 12.541 -0.122 1.00 84.31 171 PHE A C 1
ATOM 1410 O O . PHE A 1 171 ? 14.256 13.220 -0.281 1.00 84.31 171 PHE A O 1
ATOM 1417 N N . PHE A 1 172 ? 12.036 13.012 -0.467 1.00 82.81 172 PHE A N 1
ATOM 1418 C CA . PHE A 1 172 ? 11.834 14.390 -0.908 1.00 82.81 172 PHE A CA 1
ATOM 1419 C C . PHE A 1 172 ? 12.336 15.398 0.120 1.00 82.81 172 PHE A C 1
ATOM 1421 O O . PHE A 1 172 ? 12.034 15.318 1.309 1.00 82.81 172 PHE A O 1
ATOM 1428 N N . ASN A 1 173 ? 13.050 16.411 -0.372 1.00 69.31 173 ASN A N 1
ATOM 1429 C CA . ASN A 1 173 ? 13.591 17.445 0.490 1.00 69.31 173 ASN A CA 1
ATOM 1430 C C . ASN A 1 173 ? 12.490 18.295 1.130 1.00 69.31 173 ASN A C 1
ATOM 1432 O O . ASN A 1 173 ? 11.688 18.907 0.439 1.00 69.31 173 ASN A O 1
ATOM 1436 N N . LEU A 1 174 ? 12.430 18.346 2.454 1.00 64.62 174 LEU A N 1
ATOM 1437 C CA . LEU A 1 174 ? 11.403 19.132 3.140 1.00 64.62 174 LEU A CA 1
ATOM 1438 C C . LEU A 1 174 ? 11.618 20.643 2.957 1.00 64.62 174 LEU A C 1
ATOM 1440 O O . LEU A 1 174 ? 10.650 21.392 2.982 1.00 64.62 174 LEU A O 1
ATOM 1444 N N . SER A 1 175 ? 12.857 21.077 2.706 1.00 57.69 175 SER A N 1
ATOM 1445 C CA . SER A 1 175 ? 13.229 22.495 2.641 1.00 57.69 175 SER A CA 1
ATOM 1446 C C . SER A 1 175 ? 12.967 23.151 1.283 1.00 57.69 175 SER A C 1
ATOM 1448 O O . SER A 1 175 ? 12.883 24.370 1.201 1.00 57.69 175 SER A O 1
ATOM 1450 N N . SER A 1 176 ? 12.834 22.375 0.200 1.00 58.94 176 SER A N 1
ATOM 1451 C CA . SER A 1 176 ? 12.558 22.930 -1.132 1.00 58.94 176 SER A CA 1
ATOM 1452 C C . SER A 1 176 ? 11.080 22.787 -1.498 1.00 58.94 176 SER A C 1
ATOM 1454 O O . SER A 1 176 ? 10.640 21.739 -1.979 1.00 58.94 176 SER A O 1
ATOM 1456 N N . THR A 1 177 ? 10.298 23.850 -1.297 1.00 59.78 177 THR A N 1
ATOM 1457 C CA . THR A 1 177 ? 8.912 23.938 -1.782 1.00 59.78 177 THR A CA 1
ATOM 1458 C C . THR A 1 177 ? 8.926 24.121 -3.294 1.00 59.78 177 THR A C 1
ATOM 1460 O O . THR A 1 177 ? 8.970 25.231 -3.806 1.00 59.78 177 THR A O 1
ATOM 1463 N N . SER A 1 178 ? 8.914 23.013 -4.031 1.00 67.69 178 SER A N 1
ATOM 1464 C CA . SER A 1 178 ? 8.897 23.034 -5.493 1.00 67.69 178 SER A CA 1
ATOM 1465 C C . SER A 1 178 ? 7.514 22.668 -6.026 1.00 67.69 178 SER A C 1
ATOM 1467 O O . SER A 1 178 ? 6.895 21.701 -5.566 1.00 67.69 178 SER A O 1
ATOM 1469 N N . PHE A 1 179 ? 7.054 23.393 -7.050 1.00 75.38 179 PHE A N 1
ATOM 1470 C CA . PHE A 1 179 ? 5.887 23.031 -7.864 1.00 75.38 179 PHE A CA 1
ATOM 1471 C C . PHE A 1 179 ? 5.936 21.557 -8.305 1.00 75.38 179 PHE A C 1
ATOM 1473 O O . PHE A 1 179 ? 4.929 20.847 -8.261 1.00 75.38 179 PHE A O 1
ATOM 1480 N N . PHE A 1 180 ? 7.136 21.060 -8.615 1.00 76.38 180 PHE A N 1
ATOM 1481 C CA . PHE A 1 180 ? 7.388 19.674 -8.995 1.00 76.38 180 PHE A CA 1
ATOM 1482 C C . PHE A 1 180 ? 6.975 18.661 -7.913 1.00 76.38 180 PHE A C 1
ATOM 1484 O O . PHE A 1 180 ? 6.350 17.646 -8.219 1.00 76.38 180 PHE A O 1
ATOM 1491 N N . LYS A 1 181 ? 7.241 18.948 -6.631 1.00 80.25 181 LYS A N 1
ATOM 1492 C CA . LYS A 1 181 ? 6.875 18.047 -5.522 1.00 80.25 181 LYS A CA 1
ATOM 1493 C C . LYS A 1 181 ? 5.376 17.981 -5.315 1.00 80.25 181 LYS A C 1
ATOM 1495 O O . LYS A 1 181 ? 4.828 16.889 -5.187 1.00 80.25 181 LYS A O 1
ATOM 1500 N N . LYS A 1 182 ? 4.704 19.137 -5.350 1.00 83.62 182 LYS A N 1
ATOM 1501 C CA . LYS A 1 182 ? 3.237 19.201 -5.276 1.00 83.62 182 LYS A CA 1
ATOM 1502 C C . LYS A 1 182 ? 2.600 18.447 -6.442 1.00 83.62 182 LYS A C 1
ATOM 1504 O O . LYS A 1 182 ? 1.623 17.733 -6.223 1.00 83.62 182 LYS A O 1
ATOM 1509 N N . ARG A 1 183 ? 3.165 18.551 -7.652 1.00 82.69 183 ARG A N 1
ATOM 1510 C CA . ARG A 1 183 ? 2.720 17.793 -8.831 1.00 82.69 183 ARG A CA 1
ATOM 1511 C C . ARG A 1 183 ? 2.845 16.283 -8.613 1.00 82.69 183 ARG A C 1
ATOM 1513 O O . ARG A 1 183 ? 1.839 15.594 -8.743 1.00 82.69 183 ARG A O 1
ATOM 1520 N N . ILE A 1 184 ? 4.022 15.785 -8.223 1.00 84.44 184 ILE A N 1
ATOM 1521 C CA . ILE A 1 184 ? 4.242 14.345 -7.985 1.00 84.44 184 ILE A CA 1
ATOM 1522 C C . ILE A 1 184 ? 3.361 13.816 -6.851 1.00 84.44 184 ILE A C 1
ATOM 1524 O O . ILE A 1 184 ? 2.801 12.725 -6.948 1.00 84.44 184 ILE A O 1
ATOM 1528 N N . ALA A 1 185 ? 3.207 14.582 -5.775 1.00 87.94 185 ALA A N 1
ATOM 1529 C CA . ALA A 1 185 ? 2.344 14.211 -4.664 1.00 87.94 185 ALA A CA 1
ATOM 1530 C C . ALA A 1 185 ? 0.870 14.135 -5.099 1.00 87.94 185 ALA A C 1
ATOM 1532 O O . ALA A 1 185 ? 0.184 13.148 -4.839 1.00 87.94 185 ALA A O 1
ATOM 1533 N N . LYS A 1 186 ? 0.391 15.137 -5.847 1.00 85.88 186 LYS A N 1
ATOM 1534 C CA . LYS A 1 186 ? -0.962 15.145 -6.416 1.00 85.88 186 LYS A CA 1
ATOM 1535 C C . LYS A 1 186 ? -1.181 13.923 -7.305 1.00 85.88 186 LYS A C 1
ATOM 1537 O O . LYS A 1 186 ? -2.156 13.202 -7.140 1.00 85.88 186 LYS A O 1
ATOM 1542 N N . GLU A 1 187 ? -0.256 13.672 -8.217 1.00 83.81 187 GLU A N 1
ATOM 1543 C CA . GLU A 1 187 ? -0.302 12.520 -9.103 1.00 83.81 187 GLU A CA 1
ATOM 1544 C C . GLU A 1 187 ? -0.322 11.194 -8.336 1.00 83.81 187 GLU A C 1
ATOM 1546 O O . GLU A 1 187 ? -1.122 10.314 -8.641 1.00 83.81 187 GLU A O 1
ATOM 1551 N N . THR A 1 188 ? 0.487 11.079 -7.284 1.00 89.94 188 THR A N 1
ATOM 1552 C CA . THR A 1 188 ? 0.499 9.900 -6.417 1.00 89.94 188 THR A CA 1
ATOM 1553 C C . THR A 1 188 ? -0.869 9.631 -5.810 1.00 89.94 188 THR A C 1
ATOM 1555 O O . THR A 1 188 ? -1.343 8.499 -5.881 1.00 89.94 188 THR A O 1
ATOM 1558 N N . LEU A 1 189 ? -1.553 10.659 -5.305 1.00 87.56 189 LEU A N 1
ATOM 1559 C CA . LEU A 1 189 ? -2.893 10.510 -4.732 1.00 87.56 189 LEU A CA 1
ATOM 1560 C C . LEU A 1 189 ? -3.952 10.073 -5.753 1.00 87.56 189 LEU A C 1
ATOM 1562 O O . LEU A 1 189 ? -4.907 9.394 -5.384 1.00 87.56 189 LEU A O 1
ATOM 1566 N N . TYR A 1 190 ? -3.823 10.470 -7.022 1.00 80.56 190 TYR A N 1
ATOM 1567 C CA . TYR A 1 190 ? -4.857 10.212 -8.030 1.00 80.56 190 TYR A CA 1
ATOM 1568 C C . TYR A 1 190 ? -4.563 9.032 -8.971 1.00 80.56 190 TYR A C 1
ATOM 1570 O O . TYR A 1 190 ? -5.498 8.458 -9.544 1.00 80.56 190 TYR A O 1
ATOM 1578 N N . ILE A 1 191 ? -3.296 8.652 -9.130 1.00 79.50 191 ILE A N 1
ATOM 1579 C CA . ILE A 1 191 ? -2.851 7.582 -10.030 1.00 79.50 191 ILE A CA 1
ATOM 1580 C C . ILE A 1 191 ? -2.319 6.402 -9.218 1.00 79.50 191 ILE A C 1
ATOM 1582 O O . ILE A 1 191 ? -2.957 5.349 -9.202 1.00 79.50 191 ILE A O 1
ATOM 1586 N N . PHE A 1 192 ? -1.196 6.588 -8.519 1.00 85.31 192 PHE A N 1
ATOM 1587 C CA . PHE A 1 192 ? -0.428 5.490 -7.924 1.00 85.31 192 PHE A CA 1
ATOM 1588 C C . PHE A 1 192 ? -1.084 4.878 -6.679 1.00 85.31 192 PHE A C 1
ATOM 1590 O O . PHE A 1 192 ? -1.185 3.659 -6.593 1.00 85.31 192 PHE A O 1
ATOM 1597 N N . ALA A 1 193 ? -1.607 5.681 -5.749 1.00 87.25 193 ALA A N 1
ATOM 1598 C CA . ALA A 1 193 ? -2.325 5.158 -4.584 1.00 87.25 193 ALA A CA 1
ATOM 1599 C C . ALA A 1 193 ? -3.601 4.380 -4.983 1.00 87.25 193 ALA A C 1
ATOM 1601 O O . ALA A 1 193 ? -3.776 3.245 -4.535 1.00 87.25 193 ALA A O 1
ATOM 1602 N N . PRO A 1 194 ? -4.462 4.887 -5.893 1.00 80.62 194 PRO A N 1
ATOM 1603 C CA . PRO A 1 194 ? -5.580 4.103 -6.415 1.00 80.62 194 PRO A CA 1
ATOM 1604 C C . PRO A 1 194 ? -5.154 2.842 -7.170 1.00 80.62 194 PRO A C 1
ATOM 1606 O O . PRO A 1 194 ? -5.889 1.859 -7.140 1.00 80.62 194 PRO A O 1
ATOM 1609 N N . LEU A 1 195 ? -4.003 2.857 -7.849 1.00 78.88 195 LEU A N 1
ATOM 1610 C CA . LEU A 1 195 ? -3.449 1.674 -8.509 1.00 78.88 195 LEU A CA 1
ATOM 1611 C C . LEU A 1 195 ? -3.034 0.611 -7.481 1.00 78.88 195 LEU A C 1
ATOM 1613 O O . LEU A 1 195 ? -3.431 -0.542 -7.620 1.00 78.88 195 LEU A O 1
ATOM 1617 N N . ALA A 1 196 ? -2.349 1.005 -6.404 1.00 83.12 196 ALA A N 1
ATOM 1618 C CA . ALA A 1 196 ? -2.010 0.113 -5.293 1.00 83.12 196 ALA A CA 1
ATOM 1619 C C . ALA A 1 196 ? -3.263 -0.487 -4.624 1.00 83.12 196 ALA A C 1
ATOM 1621 O O . ALA A 1 196 ? -3.338 -1.701 -4.444 1.00 83.12 196 ALA A O 1
ATOM 1622 N N . ASN A 1 197 ? -4.290 0.334 -4.349 1.00 80.00 197 ASN A N 1
ATOM 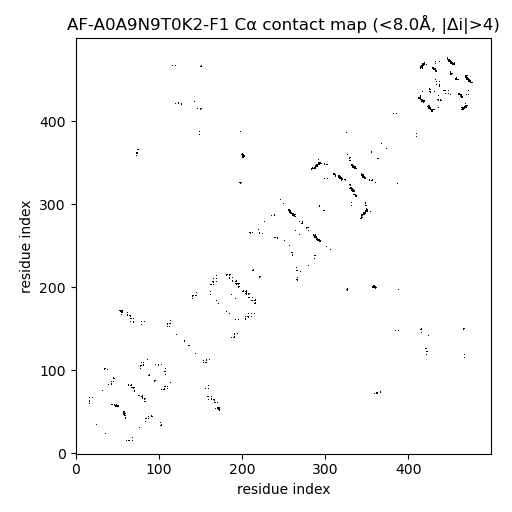1623 C CA . ASN A 1 197 ? -5.573 -0.127 -3.792 1.00 80.00 197 ASN A CA 1
ATOM 1624 C C . ASN A 1 197 ? -6.234 -1.200 -4.665 1.00 80.00 197 ASN A C 1
ATOM 1626 O O . ASN A 1 197 ? -6.784 -2.186 -4.178 1.00 80.00 197 ASN A O 1
ATOM 1630 N N . ARG A 1 198 ? -6.202 -0.977 -5.978 1.00 73.88 198 ARG A N 1
ATOM 1631 C CA . ARG A 1 198 ? -6.792 -1.873 -6.965 1.00 73.88 198 ARG A CA 1
ATOM 1632 C C . ARG A 1 198 ? -6.037 -3.201 -7.086 1.00 73.88 198 ARG A C 1
ATOM 1634 O O . ARG A 1 198 ? -6.679 -4.225 -7.279 1.00 73.88 198 ARG A O 1
ATOM 1641 N N . LEU A 1 199 ? -4.712 -3.186 -6.931 1.00 71.81 199 LEU A N 1
ATOM 1642 C CA . LEU A 1 199 ? -3.889 -4.397 -6.810 1.00 71.81 199 LEU A CA 1
ATOM 1643 C C . LEU A 1 199 ? -4.044 -5.088 -5.441 1.00 71.81 199 LEU A C 1
ATOM 1645 O O . LEU A 1 199 ? -3.458 -6.144 -5.216 1.00 71.81 199 LEU A O 1
ATOM 1649 N N . GLY A 1 200 ? -4.808 -4.495 -4.518 1.00 69.81 200 GLY A N 1
ATOM 1650 C CA . GLY A 1 200 ? -5.001 -5.007 -3.163 1.00 69.81 200 GLY A CA 1
ATOM 1651 C C . GLY A 1 200 ? -3.785 -4.827 -2.251 1.00 69.81 200 GLY A C 1
ATOM 1652 O O . GLY A 1 200 ? -3.761 -5.392 -1.166 1.00 69.81 200 GLY A O 1
ATOM 1653 N N . ILE A 1 201 ? -2.778 -4.050 -2.663 1.00 81.12 201 ILE A N 1
ATOM 1654 C CA . ILE A 1 201 ? -1.529 -3.873 -1.910 1.00 81.12 201 ILE A CA 1
ATOM 1655 C C . ILE A 1 201 ? -1.710 -2.705 -0.957 1.00 81.12 201 ILE A C 1
ATOM 1657 O O . ILE A 1 201 ? -1.277 -1.571 -1.202 1.00 81.12 201 ILE A O 1
ATOM 1661 N N . TRP A 1 202 ? -2.417 -2.986 0.129 1.00 81.94 202 TRP A N 1
ATOM 1662 C CA . TRP A 1 202 ? -2.799 -1.967 1.088 1.00 81.94 202 TRP A CA 1
ATOM 1663 C C . TRP A 1 202 ? -1.576 -1.301 1.724 1.00 81.94 202 TRP A C 1
ATOM 1665 O O . TRP A 1 202 ? -1.578 -0.080 1.889 1.00 81.94 202 TRP A O 1
ATOM 1675 N N . GLN A 1 203 ? -0.507 -2.064 1.994 1.00 83.75 203 GLN A N 1
ATOM 1676 C CA . GLN A 1 203 ? 0.714 -1.531 2.601 1.00 83.75 203 GLN A CA 1
ATOM 1677 C C . GLN A 1 203 ? 1.332 -0.384 1.786 1.00 83.75 203 GLN A C 1
ATOM 1679 O O . GLN A 1 203 ? 1.714 0.643 2.346 1.00 83.75 203 GLN A O 1
ATOM 1684 N N . LEU A 1 204 ? 1.398 -0.531 0.460 1.00 86.38 204 LEU A N 1
ATOM 1685 C CA . LEU A 1 204 ? 1.895 0.525 -0.423 1.00 86.38 204 LEU A CA 1
ATOM 1686 C C . LEU A 1 204 ? 0.897 1.667 -0.555 1.00 86.38 204 LEU A C 1
ATOM 1688 O O . LEU A 1 204 ? 1.297 2.829 -0.565 1.00 86.38 204 LEU A O 1
ATOM 1692 N N . GLN A 1 205 ? -0.396 1.350 -0.650 1.00 88.31 205 GLN A N 1
ATOM 1693 C CA . GLN A 1 205 ? -1.436 2.359 -0.802 1.00 88.31 205 GLN A CA 1
ATOM 1694 C C . GLN A 1 205 ? -1.369 3.395 0.321 1.00 88.31 205 GLN A C 1
ATOM 1696 O O . GLN A 1 205 ? -1.281 4.587 0.032 1.00 88.31 205 GLN A O 1
ATOM 1701 N N . TRP A 1 206 ? -1.411 2.964 1.586 1.00 88.88 206 TRP A N 1
ATOM 1702 C CA . TRP A 1 206 ? -1.469 3.917 2.695 1.00 88.88 206 TRP A CA 1
ATOM 1703 C C . TRP A 1 206 ? -0.171 4.720 2.823 1.00 88.88 206 TRP A C 1
ATOM 1705 O O . TRP A 1 206 ? -0.223 5.912 3.122 1.00 88.88 206 TRP A O 1
ATOM 1715 N N . GLN A 1 207 ? 0.986 4.104 2.545 1.00 91.12 207 GLN A N 1
ATOM 1716 C CA . GLN A 1 207 ? 2.276 4.800 2.554 1.00 91.12 207 GLN A CA 1
ATOM 1717 C C . GLN A 1 207 ? 2.312 5.894 1.489 1.00 91.12 207 GLN A C 1
ATOM 1719 O O . GLN A 1 207 ? 2.681 7.030 1.783 1.00 91.12 207 GLN A O 1
ATOM 1724 N N . LEU A 1 208 ? 1.884 5.571 0.265 1.00 92.75 208 LEU A N 1
ATOM 1725 C CA . LEU A 1 208 ? 1.771 6.534 -0.828 1.00 92.75 208 LEU A CA 1
ATOM 1726 C C . LEU A 1 208 ? 0.797 7.662 -0.476 1.00 92.75 208 LEU A C 1
ATOM 1728 O O . LEU A 1 208 ? 1.099 8.821 -0.740 1.00 92.75 208 LEU A O 1
ATOM 1732 N N . GLU A 1 209 ? -0.349 7.345 0.127 1.00 93.62 209 GLU A N 1
ATOM 1733 C CA . GLU A 1 209 ? -1.364 8.322 0.528 1.00 93.62 209 GLU A CA 1
ATOM 1734 C C . GLU A 1 209 ? -0.853 9.302 1.597 1.00 93.62 209 GLU A C 1
ATOM 1736 O O . GLU A 1 209 ? -0.963 10.518 1.415 1.00 93.62 209 GLU A O 1
ATOM 1741 N N . ASP A 1 210 ? -0.256 8.797 2.680 1.00 92.50 210 ASP A N 1
ATOM 1742 C CA . ASP A 1 210 ? 0.259 9.621 3.778 1.00 92.50 210 ASP A CA 1
ATOM 1743 C C . ASP A 1 210 ? 1.458 10.471 3.324 1.00 92.50 210 ASP A C 1
ATOM 1745 O O . ASP A 1 210 ? 1.488 11.685 3.560 1.00 92.50 210 ASP A O 1
ATOM 1749 N N . LEU A 1 211 ? 2.417 9.870 2.606 1.00 91.94 211 LEU A N 1
ATOM 1750 C CA . LEU A 1 211 ? 3.581 10.587 2.075 1.00 91.94 211 LEU A CA 1
ATOM 1751 C C . LEU A 1 211 ? 3.173 11.637 1.039 1.00 91.94 211 LEU A C 1
ATOM 1753 O O . LEU A 1 211 ? 3.697 12.751 1.036 1.00 91.94 211 LEU A O 1
ATOM 1757 N N . ALA A 1 212 ? 2.217 11.325 0.167 1.00 92.31 212 ALA A N 1
ATOM 1758 C CA . ALA A 1 212 ? 1.736 12.296 -0.797 1.00 92.31 212 ALA A CA 1
ATOM 1759 C C . ALA A 1 212 ? 0.941 13.422 -0.122 1.00 92.31 212 ALA A C 1
ATOM 1761 O O . ALA A 1 212 ? 1.099 14.580 -0.505 1.00 92.31 212 ALA A O 1
ATOM 1762 N N . LEU A 1 213 ? 0.139 13.143 0.912 1.00 91.88 213 LEU A N 1
ATOM 1763 C CA . LEU A 1 213 ? -0.541 14.197 1.667 1.00 91.88 213 LEU A CA 1
ATOM 1764 C C . LEU A 1 213 ? 0.460 15.151 2.322 1.00 91.88 213 LEU A C 1
ATOM 1766 O O . LEU A 1 213 ? 0.280 16.365 2.221 1.00 91.88 213 LEU A O 1
ATOM 1770 N N . LYS A 1 214 ? 1.528 14.607 2.915 1.00 90.19 214 LYS A N 1
ATOM 1771 C CA . LYS A 1 214 ? 2.610 15.378 3.539 1.00 90.19 214 LYS A CA 1
ATOM 1772 C C . LYS A 1 214 ? 3.195 16.431 2.595 1.00 90.19 214 LYS A C 1
ATOM 1774 O O . LYS A 1 214 ? 3.432 17.556 3.016 1.00 90.19 214 LYS A O 1
ATOM 1779 N N . HIS A 1 215 ? 3.383 16.093 1.319 1.00 88.19 215 HIS A N 1
ATOM 1780 C CA . HIS A 1 215 ? 3.969 17.007 0.326 1.00 88.19 215 HIS A CA 1
ATOM 1781 C C . HIS A 1 215 ? 2.935 17.843 -0.438 1.00 88.19 215 HIS A C 1
ATOM 1783 O O . HIS A 1 215 ? 3.234 18.951 -0.879 1.00 88.19 215 HIS A O 1
ATOM 1789 N N . TYR A 1 216 ? 1.715 17.335 -0.617 1.00 87.56 216 TYR A N 1
ATOM 1790 C CA . TYR A 1 216 ? 0.647 18.043 -1.325 1.00 87.56 216 TYR A CA 1
ATOM 1791 C C . TYR A 1 216 ? -0.030 19.104 -0.445 1.00 87.56 216 TYR A C 1
ATOM 1793 O O . TYR A 1 216 ? -0.318 20.203 -0.923 1.00 87.56 216 TYR A O 1
ATOM 1801 N N . LYS A 1 217 ? -0.289 18.778 0.829 1.00 88.94 217 LYS A N 1
ATOM 1802 C CA . LYS A 1 217 ? -0.937 19.638 1.834 1.00 88.94 217 LYS A CA 1
ATOM 1803 C C . LYS A 1 217 ? -0.269 19.467 3.211 1.00 88.94 217 LYS A C 1
ATOM 1805 O O . LYS A 1 217 ? -0.863 18.849 4.099 1.00 88.94 217 LYS A O 1
ATOM 1810 N N . PRO A 1 218 ? 0.937 20.031 3.402 1.00 88.69 218 PRO A N 1
ATOM 1811 C CA . PRO A 1 218 ? 1.717 19.852 4.627 1.00 88.69 218 PRO A CA 1
ATOM 1812 C C . PRO A 1 218 ? 0.989 20.346 5.882 1.00 88.69 218 PRO A C 1
ATOM 1814 O O . PRO A 1 218 ? 0.999 19.653 6.891 1.00 88.69 218 PRO A O 1
ATOM 1817 N N . GLU A 1 219 ? 0.292 21.483 5.819 1.00 89.75 219 GLU A N 1
ATOM 1818 C CA . GLU A 1 219 ? -0.451 22.044 6.961 1.00 89.75 219 GLU A CA 1
ATOM 1819 C C . GLU A 1 219 ? -1.521 21.082 7.493 1.00 89.75 219 GLU A C 1
ATOM 1821 O O . GLU A 1 219 ? -1.607 20.831 8.694 1.00 89.75 219 GLU A O 1
ATOM 1826 N N . ALA A 1 220 ? -2.307 20.485 6.590 1.00 89.38 220 ALA A N 1
ATOM 1827 C CA . ALA A 1 220 ? -3.331 19.513 6.961 1.00 89.38 220 ALA A CA 1
ATOM 1828 C C . ALA A 1 220 ? -2.710 18.240 7.553 1.00 89.38 220 ALA A C 1
ATOM 1830 O O . ALA A 1 220 ? -3.226 17.708 8.534 1.00 89.38 220 ALA A O 1
ATOM 1831 N N . TYR A 1 221 ? -1.597 17.772 6.977 1.00 90.38 221 TYR A N 1
ATOM 1832 C CA . TYR A 1 221 ? -0.852 16.626 7.495 1.00 90.38 221 TYR A CA 1
ATOM 1833 C C . TYR A 1 221 ? -0.329 16.892 8.913 1.00 90.38 221 TYR A C 1
ATOM 1835 O O . TYR A 1 221 ? -0.546 16.074 9.802 1.00 90.38 221 TYR A O 1
ATOM 1843 N N . ILE A 1 222 ? 0.315 18.043 9.140 1.00 89.56 222 ILE A N 1
ATOM 1844 C CA . ILE A 1 222 ? 0.881 18.426 10.442 1.00 89.56 222 ILE A CA 1
ATOM 1845 C C . ILE A 1 222 ? -0.228 18.553 11.488 1.00 89.56 222 ILE A C 1
ATOM 1847 O O . ILE A 1 222 ? -0.094 17.994 12.574 1.00 89.56 222 ILE A O 1
ATOM 1851 N N . LYS A 1 223 ? -1.341 19.221 11.153 1.00 89.38 223 LYS A N 1
ATOM 1852 C CA . LYS A 1 223 ? -2.483 19.384 12.063 1.00 89.38 223 LYS A CA 1
ATOM 1853 C C . LYS A 1 223 ? -3.035 18.035 12.526 1.00 89.38 223 LYS A C 1
ATOM 1855 O O . LYS A 1 223 ? -3.114 17.796 13.726 1.00 89.38 223 LYS A O 1
ATOM 1860 N N . ILE A 1 224 ? -3.353 17.139 11.588 1.00 88.62 224 ILE A N 1
ATOM 1861 C CA . ILE A 1 224 ? -3.899 15.812 11.915 1.00 88.62 224 ILE A CA 1
ATOM 1862 C C . ILE A 1 224 ? -2.861 14.972 12.664 1.00 88.62 224 ILE A C 1
ATOM 1864 O O . ILE A 1 224 ? -3.198 14.317 13.643 1.00 88.62 224 ILE A O 1
ATOM 1868 N N . SER A 1 225 ? -1.590 15.016 12.253 1.00 88.19 225 SER A N 1
ATOM 1869 C CA . SER A 1 225 ? -0.520 14.286 12.937 1.00 88.19 225 SER A CA 1
ATOM 1870 C C . SER A 1 225 ? -0.342 14.739 14.386 1.00 88.19 225 SER A C 1
ATOM 1872 O O . SER A 1 225 ? -0.043 13.901 15.232 1.00 88.19 225 SER A O 1
ATOM 1874 N N . LYS A 1 226 ? -0.495 16.038 14.675 1.00 86.88 226 LYS A N 1
ATOM 1875 C CA . LYS A 1 226 ? -0.398 16.568 16.039 1.00 86.88 226 LYS A CA 1
ATOM 1876 C C . LYS A 1 226 ? -1.562 16.067 16.897 1.00 86.88 226 LYS A C 1
ATOM 1878 O O . LYS A 1 226 ? -1.315 15.475 17.939 1.00 86.88 226 LYS A O 1
ATOM 1883 N N . GLN A 1 227 ? -2.790 16.190 16.392 1.00 84.62 227 GLN A N 1
ATOM 1884 C CA . GLN A 1 227 ? -4.004 15.726 17.078 1.00 84.62 227 GLN A CA 1
ATOM 1885 C C . GLN A 1 227 ? -3.964 14.215 17.356 1.00 84.62 227 GLN A C 1
ATOM 1887 O O . GLN A 1 227 ? -4.232 13.768 18.464 1.00 84.62 227 GLN A O 1
ATOM 1892 N N . MET A 1 228 ? -3.518 13.415 16.383 1.00 82.25 228 MET A N 1
ATOM 1893 C CA . MET A 1 228 ? -3.338 11.973 16.575 1.00 82.25 228 MET A CA 1
ATOM 1894 C C . MET A 1 228 ? -2.272 11.614 17.617 1.00 82.25 228 MET A C 1
ATOM 1896 O O . MET A 1 228 ? -2.365 10.548 18.222 1.00 82.25 228 MET A O 1
ATOM 1900 N N . ASN A 1 229 ? -1.243 12.447 17.790 1.00 81.00 229 ASN A N 1
ATOM 1901 C CA . ASN A 1 229 ? -0.191 12.209 18.776 1.00 81.00 229 ASN A CA 1
ATOM 1902 C C . ASN A 1 229 ? -0.630 12.606 20.189 1.00 81.00 229 ASN A C 1
ATOM 1904 O O . ASN A 1 229 ? -0.303 11.885 21.126 1.00 81.00 229 ASN A O 1
ATOM 1908 N N . GLU A 1 230 ? -1.369 13.708 20.334 1.00 78.44 230 GLU A N 1
ATOM 1909 C CA . GLU A 1 230 ? -1.901 14.185 21.620 1.00 78.44 230 GLU A CA 1
ATOM 1910 C C . GLU A 1 230 ? -2.832 13.143 22.265 1.00 78.44 230 GLU A C 1
ATOM 1912 O O . GLU A 1 230 ? -2.707 12.850 23.453 1.00 78.44 230 GLU A O 1
ATOM 1917 N N . ASP A 1 231 ? -3.686 12.493 21.470 1.00 76.25 231 ASP A N 1
ATOM 1918 C CA . ASP A 1 231 ? -4.618 11.471 21.966 1.00 76.25 231 ASP A CA 1
ATOM 1919 C C . ASP A 1 231 ? -4.024 10.052 22.020 1.00 76.25 231 ASP A C 1
ATOM 1921 O O . ASP A 1 231 ? -4.681 9.111 22.476 1.00 76.25 231 ASP A O 1
ATOM 1925 N N . ARG A 1 232 ? -2.780 9.860 21.558 1.00 79.88 232 ARG A N 1
ATOM 1926 C CA . ARG A 1 232 ? -2.209 8.526 21.316 1.00 79.88 232 ARG A CA 1
ATOM 1927 C C . ARG A 1 232 ? -2.188 7.656 22.568 1.00 79.88 232 ARG A C 1
ATOM 1929 O O . ARG A 1 232 ? -2.570 6.493 22.484 1.00 79.88 232 ARG A O 1
ATOM 1936 N N . THR A 1 233 ? -1.738 8.195 23.697 1.00 83.31 233 THR A N 1
ATOM 1937 C CA . THR A 1 233 ? -1.597 7.434 24.948 1.00 83.31 233 THR A CA 1
ATOM 1938 C C . THR A 1 233 ? -2.957 6.938 25.432 1.00 83.31 233 THR A C 1
ATOM 1940 O O . THR A 1 233 ? -3.140 5.738 25.611 1.00 83.31 233 THR A O 1
ATOM 1943 N N . LYS A 1 234 ? -3.952 7.834 25.473 1.00 82.50 234 LYS A N 1
ATOM 1944 C CA . LYS A 1 234 ? -5.336 7.512 25.855 1.00 82.50 234 LYS A CA 1
ATOM 1945 C C . LYS A 1 234 ? -5.964 6.471 24.927 1.00 82.50 234 LYS A C 1
ATOM 1947 O O . LYS A 1 234 ? -6.670 5.574 25.376 1.00 82.50 234 LYS A O 1
ATOM 1952 N N . ILE A 1 235 ? -5.712 6.573 23.619 1.00 81.56 235 ILE A N 1
ATOM 1953 C CA . ILE A 1 235 ? -6.206 5.596 22.638 1.00 81.56 235 ILE A CA 1
ATOM 1954 C C . ILE A 1 235 ? -5.555 4.226 22.856 1.00 81.56 235 ILE A C 1
ATOM 1956 O O . ILE A 1 235 ? -6.243 3.212 22.763 1.00 81.56 235 ILE A O 1
ATOM 1960 N N . LEU A 1 236 ? -4.246 4.179 23.123 1.00 84.00 236 LEU A N 1
ATOM 1961 C CA . LEU A 1 236 ? -3.527 2.924 23.346 1.00 84.00 236 LEU A CA 1
ATOM 1962 C C . LEU A 1 236 ? -4.005 2.216 24.614 1.00 84.00 236 LEU A C 1
ATOM 1964 O O . LEU A 1 236 ? -4.277 1.021 24.544 1.00 84.00 236 LEU A O 1
ATOM 1968 N N . GLU A 1 237 ? -4.162 2.944 25.718 1.00 87.19 237 GLU A N 1
ATOM 1969 C CA . GLU A 1 237 ? -4.696 2.413 26.980 1.00 87.19 237 GLU A CA 1
ATOM 1970 C C . GLU A 1 237 ? -6.118 1.871 26.796 1.00 87.19 237 GLU A C 1
ATOM 1972 O O . GLU A 1 237 ? -6.404 0.725 27.141 1.00 87.19 237 GLU A O 1
ATOM 1977 N N . TYR A 1 238 ? -6.991 2.644 26.143 1.00 87.69 238 TYR A N 1
ATOM 1978 C CA . TYR A 1 238 ? -8.354 2.209 25.842 1.00 87.69 238 TYR A CA 1
ATOM 1979 C C . TYR A 1 238 ? -8.380 0.928 24.992 1.00 87.69 238 TYR A C 1
ATOM 1981 O O . TYR A 1 238 ? -9.096 -0.022 25.303 1.00 87.69 238 TYR A O 1
ATOM 1989 N N . ILE A 1 239 ? -7.578 0.875 23.921 1.00 88.44 239 ILE A N 1
ATOM 1990 C CA . ILE A 1 239 ? -7.488 -0.302 23.045 1.00 88.44 239 ILE A CA 1
ATOM 1991 C C . ILE A 1 239 ? -6.922 -1.507 23.804 1.00 88.44 239 ILE A C 1
ATOM 1993 O O . ILE A 1 239 ? -7.356 -2.630 23.560 1.00 88.44 239 ILE A O 1
ATOM 1997 N N . GLN A 1 240 ? -5.961 -1.309 24.708 1.00 90.06 240 GLN A N 1
ATOM 1998 C CA . GLN A 1 240 ? -5.426 -2.386 25.540 1.00 90.06 240 GLN A CA 1
ATOM 1999 C C . GLN A 1 240 ? -6.500 -2.957 26.467 1.00 90.06 240 GLN A C 1
ATOM 2001 O O . GLN A 1 240 ? -6.692 -4.171 26.472 1.00 90.06 240 GLN A O 1
ATOM 2006 N N . ASN A 1 241 ? -7.253 -2.103 27.162 1.00 90.56 241 ASN A N 1
ATOM 2007 C CA . ASN A 1 241 ? -8.355 -2.534 28.024 1.00 90.56 241 ASN A CA 1
ATOM 2008 C C . ASN A 1 241 ? -9.424 -3.294 27.228 1.00 90.56 241 ASN A C 1
ATOM 2010 O O . ASN A 1 241 ? -9.814 -4.398 27.605 1.00 90.56 241 ASN A O 1
ATOM 2014 N N . PHE A 1 242 ? -9.825 -2.754 26.075 1.00 90.88 242 PHE A N 1
ATOM 2015 C CA . PHE A 1 242 ? -10.770 -3.405 25.169 1.00 90.88 242 PHE A CA 1
ATOM 2016 C C . PHE A 1 242 ? -10.273 -4.783 24.696 1.00 90.88 242 PHE A C 1
ATOM 2018 O O . PHE A 1 242 ? -11.010 -5.770 24.728 1.00 90.88 242 PHE A O 1
ATOM 2025 N N . ASN A 1 243 ? -8.998 -4.877 24.301 1.00 90.94 243 ASN A N 1
ATOM 2026 C CA . ASN A 1 243 ? -8.390 -6.134 23.867 1.00 90.94 243 ASN A CA 1
ATOM 2027 C C . ASN A 1 243 ? -8.291 -7.158 25.004 1.00 90.94 243 ASN A C 1
ATOM 2029 O O . ASN A 1 243 ? -8.447 -8.345 24.739 1.00 90.94 243 ASN A O 1
ATOM 2033 N N . ASN A 1 244 ? -8.044 -6.730 26.244 1.00 91.38 244 ASN A N 1
ATOM 2034 C CA . ASN A 1 244 ? -7.972 -7.631 27.395 1.00 91.38 244 ASN A CA 1
ATOM 2035 C C . ASN A 1 244 ? -9.335 -8.269 27.692 1.00 91.38 244 ASN A C 1
ATOM 2037 O O . ASN A 1 244 ? -9.406 -9.479 27.899 1.00 91.38 244 ASN A O 1
ATOM 2041 N N . ILE A 1 245 ? -10.421 -7.490 27.625 1.00 90.81 245 ILE A N 1
ATOM 2042 C CA . ILE A 1 245 ? -11.789 -8.015 27.770 1.00 90.81 245 ILE A CA 1
ATOM 2043 C C . ILE A 1 245 ? -12.076 -9.049 26.673 1.00 90.81 245 ILE A C 1
ATOM 2045 O O . ILE A 1 245 ? -12.517 -10.160 26.964 1.00 90.81 245 ILE A O 1
ATOM 2049 N N . LEU A 1 246 ? -11.755 -8.717 25.416 1.00 90.12 246 LEU A N 1
ATOM 2050 C CA . LEU A 1 246 ? -11.905 -9.642 24.291 1.00 90.12 246 LEU A CA 1
ATOM 2051 C C . LEU A 1 246 ? -11.083 -10.927 24.459 1.00 90.12 246 LEU A C 1
ATOM 2053 O O . LEU A 1 246 ? -11.597 -12.015 24.207 1.00 90.12 246 LEU A O 1
ATOM 2057 N N . ARG A 1 247 ? -9.811 -10.825 24.864 1.00 89.00 247 ARG A N 1
ATOM 2058 C CA . ARG A 1 247 ? -8.934 -11.993 25.052 1.00 89.00 247 ARG A CA 1
ATOM 2059 C C . ARG A 1 247 ? -9.465 -12.924 26.130 1.00 89.00 247 ARG A C 1
ATOM 2061 O O . ARG A 1 247 ? -9.554 -14.118 25.876 1.00 89.00 247 ARG A O 1
ATOM 2068 N N . ASN A 1 248 ? -9.907 -12.390 27.267 1.00 89.12 248 ASN A N 1
ATOM 2069 C CA . ASN A 1 248 ? -10.439 -13.197 28.369 1.00 89.12 248 ASN A CA 1
ATOM 2070 C C . ASN A 1 248 ? -11.652 -14.052 27.960 1.00 89.12 248 ASN A C 1
ATOM 2072 O O . ASN A 1 248 ? -11.825 -15.166 28.462 1.00 89.12 248 ASN A O 1
ATOM 2076 N N . GLU A 1 249 ? -12.475 -13.551 27.037 1.00 87.06 249 GLU A N 1
ATOM 2077 C CA . GLU A 1 249 ? -13.628 -14.275 26.491 1.00 87.06 249 GLU A CA 1
ATOM 2078 C C . GLU A 1 249 ? -13.252 -15.267 25.378 1.00 87.06 249 GLU A C 1
ATOM 2080 O O . GLU A 1 249 ? -13.879 -16.323 25.242 1.00 87.06 249 GLU A O 1
ATOM 2085 N N . LEU A 1 250 ? -12.240 -14.938 24.569 1.00 84.12 250 LEU A N 1
ATOM 2086 C CA . LEU A 1 250 ? -11.901 -15.681 23.353 1.00 84.12 250 LEU A CA 1
ATOM 2087 C C . LEU A 1 250 ? -10.804 -16.740 23.551 1.00 84.12 250 LEU A C 1
ATOM 2089 O O . LEU A 1 250 ? -10.907 -17.819 22.966 1.00 84.12 250 LEU A O 1
ATOM 2093 N N . GLU A 1 251 ? -9.789 -16.492 24.381 1.00 76.81 251 GLU A N 1
ATOM 2094 C CA . GLU A 1 251 ? -8.672 -17.429 24.612 1.00 76.81 251 GLU A CA 1
ATOM 2095 C C . GLU A 1 251 ? -9.134 -18.736 25.268 1.00 76.81 251 GLU A C 1
ATOM 2097 O O . GLU A 1 251 ? -8.560 -19.793 25.023 1.00 76.81 251 GLU A O 1
ATOM 2102 N N . LYS A 1 252 ? -10.250 -18.709 26.006 1.00 73.12 252 LYS A N 1
ATOM 2103 C CA . LYS A 1 252 ? -10.876 -19.916 26.573 1.00 73.12 252 LYS A CA 1
ATOM 2104 C C . LYS A 1 252 ? -11.444 -20.869 25.511 1.00 73.12 252 LYS A C 1
ATOM 2106 O O . LYS A 1 252 ? -11.775 -22.004 25.838 1.00 73.12 252 LYS A O 1
ATOM 2111 N N . LYS A 1 253 ? -11.637 -20.406 24.269 1.00 75.25 253 LYS A N 1
ATOM 2112 C CA . LYS A 1 253 ? -12.397 -21.121 23.224 1.00 75.25 253 LYS A CA 1
ATOM 2113 C C . LYS A 1 253 ? -11.637 -21.337 21.917 1.00 75.25 253 LYS A C 1
ATOM 2115 O O . LYS A 1 253 ? -12.042 -22.199 21.142 1.00 75.25 253 LYS A O 1
ATOM 2120 N N . TYR A 1 254 ? -10.567 -20.585 21.653 1.00 76.38 254 TYR A N 1
ATOM 2121 C CA . TYR A 1 254 ? -9.851 -20.633 20.375 1.00 76.38 254 TYR A CA 1
ATOM 2122 C C . TYR A 1 254 ? -8.337 -20.762 20.569 1.00 76.38 254 TYR A C 1
ATOM 2124 O O . TYR A 1 254 ? -7.728 -19.988 21.296 1.00 76.38 254 TYR A O 1
ATOM 2132 N N . VAL A 1 255 ? -7.723 -21.707 19.848 1.00 66.88 255 VAL A N 1
ATOM 2133 C CA . VAL A 1 255 ? -6.288 -22.044 19.965 1.00 66.88 255 VAL A CA 1
ATOM 2134 C C . VAL A 1 255 ? -5.381 -21.091 19.166 1.00 66.88 255 VAL A C 1
ATOM 2136 O O . VAL A 1 255 ? -4.224 -20.891 19.521 1.00 66.88 255 VAL A O 1
ATOM 2139 N N . LYS A 1 256 ? -5.881 -20.496 18.073 1.00 79.31 256 LYS A N 1
ATOM 2140 C CA . LYS A 1 256 ? -5.125 -19.566 17.210 1.00 79.31 256 LYS A CA 1
ATOM 2141 C C . LYS A 1 256 ? -5.930 -18.296 16.951 1.00 79.31 256 LYS A C 1
ATOM 2143 O O . LYS A 1 256 ? -6.820 -18.290 16.096 1.00 79.31 256 LYS A O 1
ATOM 2148 N N . LEU A 1 257 ? -5.592 -17.240 17.688 1.00 86.56 257 LEU A N 1
ATOM 2149 C CA . LEU A 1 257 ? -6.261 -15.944 17.678 1.00 86.56 257 LEU A CA 1
ATOM 2150 C C . LEU A 1 257 ? -5.224 -14.824 17.799 1.00 86.56 257 LEU A C 1
ATOM 2152 O O . LEU A 1 257 ? -4.409 -14.835 18.715 1.00 86.56 257 LEU A O 1
ATOM 2156 N N . GLU A 1 258 ? -5.298 -13.823 16.925 1.00 90.12 258 GLU A N 1
ATOM 2157 C CA . GLU A 1 258 ? -4.541 -12.580 17.094 1.00 90.12 258 GLU A CA 1
ATOM 2158 C C . GLU A 1 258 ? -5.495 -11.393 17.213 1.00 90.12 258 GLU A C 1
ATOM 2160 O O . GLU A 1 258 ? -6.327 -11.155 16.334 1.00 90.12 258 GLU A O 1
ATOM 2165 N N . ILE A 1 259 ? -5.346 -10.620 18.290 1.00 89.75 259 ILE A N 1
ATOM 2166 C CA . ILE A 1 259 ? -6.078 -9.370 18.511 1.00 89.75 259 ILE A CA 1
ATOM 2167 C C . ILE A 1 259 ? -5.072 -8.230 18.591 1.00 89.75 259 ILE A C 1
ATOM 2169 O O . ILE A 1 259 ? -4.194 -8.225 19.461 1.00 89.75 259 ILE A O 1
ATOM 2173 N N . ALA A 1 260 ? -5.215 -7.259 17.691 1.00 86.62 260 ALA A N 1
ATOM 2174 C CA . ALA A 1 260 ? -4.334 -6.104 17.613 1.00 86.62 260 ALA A CA 1
ATOM 2175 C C . ALA A 1 260 ? -5.111 -4.806 17.376 1.00 86.62 260 ALA A C 1
ATOM 2177 O O . ALA A 1 260 ? -6.052 -4.748 16.582 1.00 86.62 260 ALA A O 1
ATOM 2178 N N . GLY A 1 261 ? -4.654 -3.727 18.015 1.00 84.38 261 GLY A N 1
ATOM 2179 C CA . GLY A 1 261 ? -5.088 -2.375 17.679 1.00 84.38 261 GLY A CA 1
ATOM 2180 C C . GLY A 1 261 ? -4.649 -1.996 16.265 1.00 84.38 261 GLY A C 1
ATOM 2181 O O . GLY A 1 261 ? -3.487 -2.179 15.896 1.00 84.38 261 GLY A O 1
ATOM 2182 N N . ARG A 1 262 ? -5.567 -1.447 15.468 1.00 79.62 262 ARG A N 1
ATOM 2183 C CA . ARG A 1 262 ? -5.289 -0.974 14.111 1.00 79.62 262 ARG A CA 1
ATOM 2184 C C . ARG A 1 262 ? -5.130 0.551 14.124 1.00 79.62 262 ARG A C 1
ATOM 2186 O O . ARG A 1 262 ? -6.136 1.255 14.195 1.00 79.62 262 ARG A O 1
ATOM 2193 N N . PRO A 1 263 ? -3.907 1.097 13.992 1.00 74.38 263 PRO A N 1
ATOM 2194 C CA . PRO A 1 263 ? -3.750 2.536 13.837 1.00 74.38 263 PRO A CA 1
ATOM 2195 C C . PRO A 1 263 ? -4.369 2.986 12.510 1.00 74.38 263 PRO A C 1
ATOM 2197 O O . PRO A 1 263 ? -4.227 2.316 11.483 1.00 74.38 263 PRO A O 1
ATOM 2200 N N . LYS A 1 264 ? -5.044 4.138 12.515 1.00 80.12 264 LYS A N 1
ATOM 2201 C CA . LYS A 1 264 ? -5.519 4.767 11.279 1.00 80.12 264 LYS A CA 1
ATOM 2202 C C . LYS A 1 264 ? -4.429 5.582 10.607 1.00 80.12 264 LYS A C 1
ATOM 2204 O O . LYS A 1 264 ? -3.519 6.089 11.251 1.00 80.12 264 LYS A O 1
ATOM 2209 N N . HIS A 1 265 ? -4.542 5.694 9.290 1.00 84.38 265 HIS A N 1
ATOM 2210 C CA . HIS A 1 265 ? -3.642 6.495 8.466 1.00 84.38 265 HIS A CA 1
ATOM 2211 C C . HIS A 1 265 ? -4.127 7.933 8.388 1.00 84.38 265 HIS A C 1
ATOM 2213 O O . HIS A 1 265 ? -5.337 8.186 8.333 1.00 84.38 265 HIS A O 1
ATOM 2219 N N . ILE A 1 266 ? -3.180 8.866 8.330 1.00 89.19 266 ILE A N 1
ATOM 2220 C CA . ILE A 1 266 ? -3.445 10.309 8.369 1.00 89.19 266 ILE A CA 1
ATOM 2221 C C . ILE A 1 266 ? -4.319 10.711 7.178 1.00 89.19 266 ILE A C 1
ATOM 2223 O O . ILE A 1 266 ? -5.292 11.451 7.332 1.00 89.19 266 ILE A O 1
ATOM 2227 N N . TYR A 1 267 ? -4.043 10.174 5.990 1.00 90.38 267 TYR A N 1
ATOM 2228 C CA . TYR A 1 267 ? -4.833 10.451 4.798 1.00 90.38 267 TYR A CA 1
ATOM 2229 C C . TYR A 1 267 ? -6.261 9.910 4.887 1.00 90.38 267 TYR A C 1
ATOM 2231 O O . TYR A 1 267 ? -7.199 10.564 4.427 1.00 90.38 267 TYR A O 1
ATOM 2239 N N . SER A 1 268 ? -6.461 8.746 5.508 1.00 87.56 268 SER A N 1
ATOM 2240 C CA . SER A 1 268 ? -7.805 8.193 5.717 1.00 87.56 268 SER A CA 1
ATOM 2241 C C . SER A 1 268 ? -8.633 9.081 6.649 1.00 87.56 268 SER A C 1
ATOM 2243 O O . SER A 1 268 ? -9.796 9.360 6.345 1.00 87.56 268 SER A O 1
ATOM 2245 N N . VAL A 1 269 ? -8.021 9.588 7.725 1.00 86.81 269 VAL A N 1
ATOM 2246 C CA . VAL A 1 269 ? -8.627 10.581 8.628 1.00 86.81 269 VAL A CA 1
ATOM 2247 C C . VAL A 1 269 ? -8.949 11.863 7.858 1.00 86.81 269 VAL A C 1
ATOM 2249 O O . VAL A 1 269 ? -10.104 12.284 7.821 1.00 86.81 269 VAL A O 1
ATOM 2252 N N . TYR A 1 270 ? -7.977 12.415 7.126 1.00 89.81 270 TYR A N 1
ATOM 2253 C CA . TYR A 1 270 ? -8.158 13.598 6.280 1.00 89.81 270 TYR A CA 1
ATOM 2254 C C . TYR A 1 270 ? -9.330 13.448 5.299 1.00 89.81 270 TYR A C 1
ATOM 2256 O O . TYR A 1 270 ? -10.168 14.343 5.155 1.00 89.81 270 TYR A O 1
ATOM 2264 N N . LYS A 1 271 ? -9.418 12.299 4.621 1.00 88.25 271 LYS A N 1
ATOM 2265 C CA . LYS A 1 271 ? -10.481 11.994 3.661 1.00 88.25 271 LYS A CA 1
ATOM 2266 C C . LYS A 1 271 ? -11.849 11.915 4.343 1.00 88.25 271 LYS A C 1
ATOM 2268 O O . LYS A 1 271 ? -12.817 12.427 3.780 1.00 88.25 271 LYS A O 1
ATOM 2273 N N . LYS A 1 272 ? -11.935 11.320 5.539 1.00 84.00 272 LYS A N 1
ATOM 2274 C CA . LYS A 1 272 ? -13.177 11.232 6.329 1.00 84.00 272 LYS A CA 1
ATOM 2275 C C . LYS A 1 272 ? -13.631 12.602 6.831 1.00 84.00 272 LYS A C 1
ATOM 2277 O O . LYS A 1 272 ? -14.776 12.960 6.561 1.00 84.00 272 LYS A O 1
ATOM 2282 N N . MET A 1 273 ? -12.729 13.400 7.413 1.00 86.44 273 MET A N 1
ATOM 2283 C CA . MET A 1 273 ? -13.013 14.783 7.832 1.00 86.44 273 MET A CA 1
ATOM 2284 C C . MET A 1 273 ? -13.577 15.605 6.672 1.00 86.44 273 MET A C 1
ATOM 2286 O O . MET A 1 273 ? -14.598 16.269 6.807 1.00 86.44 273 MET A O 1
ATOM 2290 N N . ARG A 1 274 ? -12.968 15.507 5.481 1.00 86.62 274 ARG A N 1
ATOM 2291 C CA . ARG A 1 274 ? -13.445 16.248 4.304 1.00 86.62 274 ARG A CA 1
ATOM 2292 C C . ARG A 1 274 ? -14.764 15.746 3.732 1.00 86.62 274 ARG A C 1
ATOM 2294 O O . ARG A 1 274 ? -15.529 16.566 3.237 1.00 86.62 274 ARG A O 1
ATOM 2301 N N . LYS A 1 275 ? -15.011 14.432 3.740 1.00 84.94 275 LYS A N 1
ATOM 2302 C CA . LYS A 1 275 ? -16.249 13.849 3.198 1.00 84.94 275 LYS A CA 1
ATOM 2303 C C . LYS A 1 275 ? -17.443 14.138 4.108 1.00 84.94 275 LYS A C 1
ATOM 2305 O O . LYS A 1 275 ? -18.489 14.518 3.601 1.00 84.94 275 LYS A O 1
ATOM 2310 N N . LYS A 1 276 ? -17.276 13.958 5.423 1.00 80.94 276 LYS A N 1
ATOM 2311 C CA . LYS A 1 276 ? -18.343 14.144 6.417 1.00 80.94 276 LYS A CA 1
ATOM 2312 C C . LYS A 1 276 ? -18.434 15.584 6.955 1.00 80.94 276 LYS A C 1
ATOM 2314 O O . LYS A 1 276 ? -19.373 15.887 7.671 1.00 80.94 276 LYS A O 1
ATOM 2319 N N . LYS A 1 277 ? -17.485 16.465 6.598 1.00 81.94 277 LYS A N 1
ATOM 2320 C CA . LYS A 1 277 ? -17.336 17.834 7.141 1.00 81.94 277 LYS A CA 1
ATOM 2321 C C . LYS A 1 277 ? -17.264 17.869 8.679 1.00 81.94 277 LYS A C 1
ATOM 2323 O O . LYS A 1 277 ? -17.735 18.814 9.295 1.00 81.94 277 LYS A O 1
ATOM 2328 N N . LEU A 1 278 ? -16.662 16.841 9.275 1.00 79.75 278 LEU A N 1
ATOM 2329 C CA . LEU A 1 278 ? -16.533 16.682 10.726 1.00 79.75 278 LEU A CA 1
ATOM 2330 C C . LEU A 1 278 ? -15.183 17.199 11.228 1.00 79.75 278 LEU A C 1
ATOM 2332 O O . LEU A 1 278 ? -14.187 17.170 10.489 1.00 79.75 278 LEU A O 1
ATOM 2336 N N . SER A 1 279 ? -15.146 17.634 12.491 1.00 79.81 279 SER A N 1
ATOM 2337 C CA . SER A 1 279 ? -13.889 17.911 13.183 1.00 79.81 279 SER A CA 1
ATOM 2338 C C . SER A 1 279 ? -13.151 16.603 13.509 1.00 79.81 279 SER A C 1
ATOM 2340 O O . SER A 1 279 ? -13.672 15.509 13.300 1.00 79.81 279 SER A O 1
ATOM 2342 N N . PHE A 1 280 ? -11.904 16.698 13.979 1.00 75.00 280 PHE A N 1
ATOM 2343 C CA . PHE A 1 280 ? -11.142 15.512 14.382 1.00 75.00 280 PHE A CA 1
ATOM 2344 C C . PHE A 1 280 ? -11.779 14.815 15.595 1.00 75.00 280 PHE A C 1
ATOM 2346 O O . PHE A 1 280 ? -11.821 13.590 15.627 1.00 75.00 280 PHE A O 1
ATOM 2353 N N . TYR A 1 281 ? -12.314 15.588 16.545 1.00 71.75 281 TYR A N 1
ATOM 2354 C CA . TYR A 1 281 ? -12.896 15.073 17.787 1.00 71.75 281 TYR A CA 1
ATOM 2355 C C . TYR A 1 281 ? -14.251 14.387 17.575 1.00 71.75 281 TYR A C 1
ATOM 2357 O O . TYR A 1 281 ? -14.575 13.452 18.297 1.00 71.75 281 TYR A O 1
ATOM 2365 N N . ASP A 1 282 ? -14.984 14.765 16.524 1.00 68.75 282 ASP A N 1
ATOM 2366 C CA . ASP A 1 282 ? -16.267 14.139 16.165 1.00 68.75 282 ASP A CA 1
ATOM 2367 C C . ASP A 1 282 ? -16.087 12.825 15.383 1.00 68.75 282 ASP A C 1
ATOM 2369 O O . ASP A 1 282 ? -17.053 12.185 14.961 1.00 68.75 282 ASP A O 1
ATOM 2373 N N . LEU A 1 283 ? -14.843 12.410 15.120 1.00 68.31 283 LEU A N 1
ATOM 2374 C CA . LEU A 1 283 ? -14.580 11.118 14.505 1.00 68.31 283 LEU A CA 1
ATOM 2375 C C . LEU A 1 283 ? -14.676 10.019 15.565 1.00 68.31 283 LEU A C 1
ATOM 2377 O O . LEU A 1 283 ? -13.687 9.656 16.198 1.00 68.31 283 LEU A O 1
ATOM 2381 N N . TYR A 1 284 ? -15.847 9.385 15.625 1.00 57.41 284 TYR A N 1
ATOM 2382 C CA . TYR A 1 284 ? -16.127 8.106 16.304 1.00 57.41 284 TYR A CA 1
ATOM 2383 C C . TYR A 1 284 ? -15.087 7.002 16.036 1.00 57.41 284 TYR A C 1
ATOM 2385 O O . TYR A 1 284 ? -14.945 6.024 16.763 1.00 57.41 284 TYR A O 1
ATOM 2393 N N . ASP A 1 285 ? -14.337 7.166 14.959 1.00 60.00 285 ASP A N 1
ATOM 2394 C CA . ASP A 1 285 ? -13.714 6.092 14.232 1.00 60.00 285 ASP A CA 1
ATOM 2395 C C . ASP A 1 285 ? -12.192 6.027 14.435 1.00 60.00 285 ASP A C 1
ATOM 2397 O O . ASP A 1 285 ? -11.489 5.364 13.688 1.00 60.00 285 ASP A O 1
ATOM 2401 N N . ILE A 1 286 ? -11.616 6.736 15.406 1.00 68.81 286 ILE A N 1
ATOM 2402 C CA . ILE A 1 286 ? -10.158 6.684 15.636 1.00 68.81 286 ILE A CA 1
ATOM 2403 C C . ILE A 1 286 ? -9.742 5.345 16.280 1.00 68.81 286 ILE A C 1
ATOM 2405 O O . ILE A 1 286 ? -8.629 4.864 16.054 1.00 68.81 286 ILE A O 1
ATOM 2409 N N . ARG A 1 287 ? -10.651 4.713 17.033 1.00 82.38 287 ARG A N 1
ATOM 2410 C CA . ARG A 1 287 ? -10.444 3.431 17.717 1.00 82.38 287 ARG A CA 1
ATOM 2411 C C . ARG A 1 287 ? -10.831 2.275 16.799 1.00 82.38 287 ARG A C 1
ATOM 2413 O O . ARG A 1 287 ? -11.999 2.126 16.452 1.00 82.38 287 ARG A O 1
ATOM 2420 N N . ALA A 1 288 ? -9.850 1.463 16.413 1.00 86.81 288 ALA A N 1
ATOM 2421 C CA . ALA A 1 288 ? -10.085 0.283 15.591 1.00 86.81 288 ALA A CA 1
ATOM 2422 C C . ALA A 1 288 ? -9.318 -0.932 16.118 1.00 86.81 288 ALA A C 1
ATOM 2424 O O . ALA A 1 288 ? -8.142 -0.835 16.481 1.00 86.81 288 ALA A O 1
ATOM 2425 N N . VAL A 1 289 ? -9.977 -2.085 16.107 1.00 91.62 289 VAL A N 1
ATOM 2426 C CA . VAL A 1 289 ? -9.443 -3.374 16.549 1.00 91.62 289 VAL A CA 1
ATOM 2427 C C . VAL A 1 289 ? -9.554 -4.374 15.411 1.00 91.62 289 VAL A C 1
ATOM 2429 O O . VAL A 1 289 ? -10.531 -4.408 14.665 1.00 91.62 289 VAL A O 1
ATOM 2432 N N . ARG A 1 290 ? -8.515 -5.184 15.245 1.00 94.31 290 ARG A N 1
ATOM 2433 C CA . ARG A 1 290 ? -8.455 -6.247 14.251 1.00 94.31 290 ARG A CA 1
ATOM 2434 C C . ARG A 1 290 ? -8.338 -7.584 14.966 1.00 94.31 290 ARG A C 1
ATOM 2436 O O . ARG A 1 290 ? -7.436 -7.757 15.781 1.00 94.31 290 ARG A O 1
ATOM 2443 N N . ILE A 1 291 ? -9.212 -8.511 14.598 1.00 94.38 291 ILE A N 1
ATOM 2444 C CA . ILE A 1 291 ? -9.242 -9.887 15.079 1.00 94.38 291 ILE A CA 1
ATOM 2445 C C . ILE A 1 291 ? -8.933 -10.811 13.899 1.00 94.38 291 ILE A C 1
ATOM 2447 O O . ILE A 1 291 ? -9.570 -10.725 12.844 1.00 94.38 291 ILE A O 1
ATOM 2451 N N . ILE A 1 292 ? -7.926 -11.666 14.061 1.00 94.06 292 ILE A N 1
ATOM 2452 C 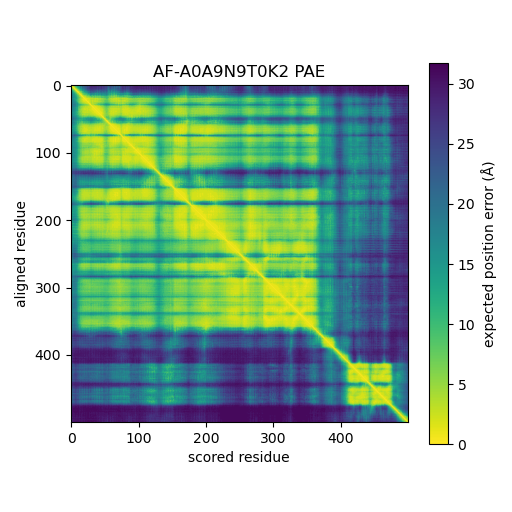CA . ILE A 1 292 ? -7.464 -12.601 13.036 1.00 94.06 292 ILE A CA 1
ATOM 2453 C C . ILE A 1 292 ? -7.639 -14.024 13.558 1.00 94.06 292 ILE A C 1
ATOM 2455 O O . ILE A 1 292 ? -7.171 -14.351 14.647 1.00 94.06 292 ILE A O 1
ATOM 2459 N N . VAL A 1 293 ? -8.326 -14.853 12.774 1.00 93.44 293 VAL A N 1
ATOM 2460 C CA . VAL A 1 293 ? -8.676 -16.236 13.128 1.00 93.44 293 VAL A CA 1
ATOM 2461 C C . VAL A 1 293 ? -8.276 -17.237 12.052 1.00 93.44 293 VAL A C 1
ATOM 2463 O O . VAL A 1 293 ? -7.832 -16.874 10.963 1.00 93.44 293 VAL A O 1
ATOM 2466 N N . SER A 1 294 ? -8.452 -18.524 12.345 1.00 89.38 294 SER A N 1
ATOM 2467 C CA . SER A 1 294 ? -8.107 -19.602 11.417 1.00 89.38 294 SER A CA 1
ATOM 2468 C C . SER A 1 294 ? -9.159 -19.809 10.326 1.00 89.38 294 SER A C 1
ATOM 2470 O O . SER A 1 294 ? -8.801 -19.865 9.151 1.00 89.38 294 SER A O 1
ATOM 2472 N N . THR A 1 295 ? -10.449 -19.885 10.677 1.00 86.31 295 THR A N 1
ATOM 2473 C CA . THR A 1 295 ? -11.510 -20.255 9.723 1.00 86.31 295 THR A CA 1
ATOM 2474 C C . THR A 1 295 ? -12.559 -19.161 9.531 1.00 86.31 295 THR A C 1
ATOM 2476 O O . THR A 1 295 ? -12.732 -18.276 10.368 1.00 86.31 295 THR A O 1
ATOM 2479 N N . ILE A 1 296 ? -13.296 -19.234 8.417 1.00 86.69 296 ILE A N 1
ATOM 2480 C CA . ILE A 1 296 ? -14.424 -18.330 8.141 1.00 86.69 296 ILE A CA 1
ATOM 2481 C C . ILE A 1 296 ? -15.547 -18.533 9.166 1.00 86.69 296 ILE A C 1
ATOM 2483 O O . ILE A 1 296 ? -16.146 -17.558 9.612 1.00 86.69 296 ILE A O 1
ATOM 2487 N N . SER A 1 297 ? -15.800 -19.779 9.585 1.00 83.75 297 SER A N 1
ATOM 2488 C CA . SER A 1 297 ? -16.781 -20.082 10.635 1.00 83.75 297 SER A CA 1
ATOM 2489 C C . SER A 1 297 ? -16.454 -19.329 11.927 1.00 83.75 297 SER A C 1
ATOM 2491 O O . SER A 1 297 ? -17.333 -18.708 12.523 1.00 83.75 297 SER A O 1
ATOM 2493 N N . ASP A 1 298 ? -15.175 -19.295 12.308 1.00 87.69 298 ASP A N 1
ATOM 2494 C CA . ASP A 1 298 ? -14.730 -18.565 13.496 1.00 87.69 298 ASP A CA 1
ATOM 2495 C C . ASP A 1 298 ? -14.926 -17.052 13.352 1.00 87.69 298 ASP A C 1
ATOM 2497 O O . ASP A 1 298 ? -15.224 -16.392 14.343 1.00 87.69 298 ASP A O 1
ATOM 2501 N N . CYS A 1 299 ? -14.845 -16.485 12.138 1.00 88.00 299 CYS A N 1
ATOM 2502 C CA . CYS A 1 299 ? -15.139 -15.063 11.933 1.00 88.00 299 CYS A CA 1
ATOM 2503 C C . CYS A 1 299 ? -16.567 -14.711 12.379 1.00 88.00 299 CYS A C 1
ATOM 2505 O O . CYS A 1 299 ? -16.756 -13.755 13.130 1.00 88.00 299 CYS A O 1
ATOM 2507 N N . TYR A 1 300 ? -17.562 -15.499 11.959 1.00 87.38 300 TYR A N 1
ATOM 2508 C CA . TYR A 1 300 ? -18.964 -15.263 12.319 1.00 87.38 300 TYR A CA 1
ATOM 2509 C C . TYR A 1 300 ? -19.263 -15.608 13.784 1.00 87.38 300 TYR A C 1
ATOM 2511 O O . TYR A 1 300 ? -20.037 -14.906 14.432 1.00 87.38 300 TYR A O 1
ATOM 2519 N N . LYS A 1 301 ? -18.612 -16.631 14.355 1.00 86.56 301 LYS A N 1
ATOM 2520 C CA . LYS A 1 301 ? -18.738 -16.924 15.794 1.00 86.56 301 LYS A CA 1
ATOM 2521 C C . LYS A 1 301 ? -18.203 -15.780 16.654 1.00 86.56 301 LYS A C 1
ATOM 2523 O O . LYS A 1 301 ? -18.849 -15.396 17.626 1.00 86.56 301 LYS A O 1
ATOM 2528 N N . ILE A 1 302 ? -17.043 -15.219 16.301 1.00 90.44 302 ILE A N 1
ATOM 2529 C CA . ILE A 1 302 ? -16.482 -14.063 17.010 1.00 90.44 302 ILE A CA 1
ATOM 2530 C C . ILE A 1 302 ? -17.376 -12.839 16.855 1.00 9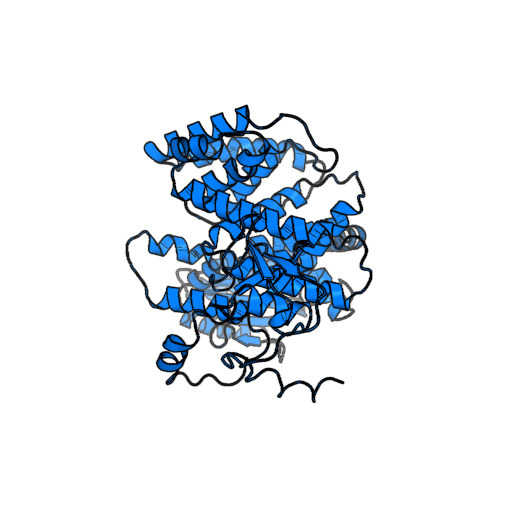0.44 302 ILE A C 1
ATOM 2532 O O . ILE A 1 302 ? -17.567 -12.129 17.837 1.00 90.44 302 ILE A O 1
ATOM 2536 N N . LEU A 1 303 ? -17.958 -12.610 15.674 1.00 90.00 303 LEU A N 1
ATOM 2537 C CA . LEU A 1 303 ? -18.927 -11.529 15.478 1.00 90.00 303 LEU A CA 1
ATOM 2538 C C . LEU A 1 303 ? -20.078 -11.626 16.494 1.00 90.00 303 LEU A C 1
ATOM 2540 O O . LEU A 1 303 ? -20.376 -10.644 17.168 1.00 90.00 303 LEU A O 1
ATOM 2544 N N . GLY A 1 304 ? -20.652 -12.821 16.676 1.00 86.25 304 GLY A N 1
ATOM 2545 C CA . GLY A 1 304 ? -21.703 -13.047 17.672 1.00 86.25 304 GLY A CA 1
ATOM 2546 C C . GLY A 1 304 ? -21.244 -12.817 19.117 1.00 86.25 304 GLY A C 1
ATOM 2547 O O . GLY A 1 304 ? -21.987 -12.260 19.919 1.00 86.25 304 GLY A O 1
ATOM 2548 N N . ILE A 1 305 ? -20.005 -13.192 19.459 1.00 89.94 305 ILE A N 1
ATOM 2549 C CA . ILE A 1 305 ? -19.430 -12.912 20.788 1.00 89.94 305 ILE A CA 1
ATOM 2550 C C . ILE A 1 305 ? -19.278 -11.401 21.002 1.00 89.94 305 ILE A C 1
ATOM 2552 O O . ILE A 1 305 ? -19.649 -10.897 22.057 1.00 89.94 305 ILE A O 1
ATOM 2556 N N . VAL A 1 306 ? -18.778 -10.680 19.998 1.00 92.06 306 VAL A N 1
ATOM 2557 C CA . VAL A 1 306 ? -18.609 -9.222 20.035 1.00 92.06 306 VAL A CA 1
ATOM 2558 C C . VAL A 1 306 ? -19.949 -8.515 20.242 1.00 92.06 306 VAL A C 1
ATOM 2560 O O . VAL A 1 306 ? -20.043 -7.679 21.133 1.00 92.06 306 VAL A O 1
ATOM 2563 N N . HIS A 1 307 ? -20.985 -8.873 19.476 1.00 90.12 307 HIS A N 1
ATOM 2564 C CA . HIS A 1 307 ? -22.323 -8.265 19.584 1.00 90.12 307 HIS A CA 1
ATOM 2565 C C . HIS A 1 307 ? -23.058 -8.610 20.882 1.00 90.12 307 HIS A C 1
ATOM 2567 O O . HIS A 1 307 ? -23.983 -7.906 21.269 1.00 90.12 307 HIS A O 1
ATOM 2573 N N . ARG A 1 308 ? -22.652 -9.681 21.571 1.00 91.44 308 ARG A N 1
ATOM 2574 C CA . ARG A 1 308 ? -23.151 -10.000 22.914 1.00 91.44 308 ARG A CA 1
ATOM 2575 C C . ARG A 1 308 ? -22.467 -9.168 24.000 1.00 91.44 308 ARG A C 1
ATOM 2577 O O . ARG A 1 308 ? -23.091 -8.873 25.010 1.00 91.44 308 ARG A O 1
ATOM 2584 N N . LEU A 1 309 ? -21.184 -8.855 23.824 1.00 90.88 309 LEU A N 1
ATOM 2585 C CA . LEU A 1 309 ? -20.412 -8.057 24.781 1.00 90.88 309 LEU A CA 1
ATOM 2586 C C . LEU A 1 309 ? -20.718 -6.562 24.667 1.00 90.88 309 LEU A C 1
ATOM 2588 O O . LEU A 1 309 ? -20.718 -5.867 25.678 1.00 90.88 309 LEU A O 1
ATOM 2592 N N . TRP A 1 310 ? -20.959 -6.081 23.447 1.00 93.75 310 TRP A N 1
ATOM 2593 C CA . TRP A 1 310 ? -21.182 -4.669 23.155 1.00 93.75 310 TRP A CA 1
ATOM 2594 C C . TRP A 1 310 ? -22.297 -4.482 22.140 1.00 93.75 310 TRP A C 1
ATOM 2596 O O . TRP A 1 310 ? -22.389 -5.219 21.157 1.00 93.75 310 TRP A O 1
ATOM 2606 N N . GLU A 1 311 ? -23.098 -3.442 22.354 1.00 91.69 311 GLU A N 1
ATOM 2607 C CA . GLU A 1 311 ? -24.213 -3.103 21.480 1.00 91.69 311 GLU A CA 1
ATOM 2608 C C . GLU A 1 311 ? -23.706 -2.658 20.092 1.00 91.69 311 GLU A C 1
ATOM 2610 O O . GLU A 1 311 ? -22.876 -1.742 19.998 1.00 91.69 311 GLU A O 1
ATOM 2615 N N . PRO A 1 312 ? -24.158 -3.295 18.995 1.00 92.06 312 PRO A N 1
ATOM 2616 C CA . PRO A 1 312 ? -23.798 -2.880 17.647 1.00 92.06 312 PRO A CA 1
ATOM 2617 C C . PRO A 1 312 ? -24.532 -1.604 17.231 1.00 92.06 312 PRO A C 1
ATOM 2619 O O . PRO A 1 312 ? -25.731 -1.452 17.446 1.00 92.06 312 PRO A O 1
ATOM 2622 N N . ILE A 1 313 ? -23.820 -0.708 16.548 1.00 89.06 313 ILE A N 1
ATOM 2623 C CA . ILE A 1 313 ? -24.423 0.490 15.963 1.00 89.06 313 ILE A CA 1
ATOM 2624 C C . ILE A 1 313 ? -25.153 0.102 14.672 1.00 89.06 313 ILE A C 1
ATOM 2626 O O . ILE A 1 313 ? -24.575 -0.515 13.771 1.00 89.06 313 ILE A O 1
ATOM 2630 N N . ALA A 1 314 ? -26.427 0.486 14.568 1.00 84.38 314 ALA A N 1
ATOM 2631 C CA . ALA A 1 314 ? -27.249 0.216 13.393 1.00 84.38 314 ALA A CA 1
ATOM 2632 C C . ALA A 1 314 ? -26.609 0.762 12.102 1.00 84.38 314 ALA A C 1
ATOM 2634 O O . ALA A 1 314 ? -26.053 1.859 12.082 1.00 84.38 314 ALA A O 1
ATOM 2635 N N . ASN A 1 315 ? -26.733 0.005 11.007 1.00 84.44 315 ASN A N 1
ATOM 2636 C CA . ASN A 1 315 ? -26.202 0.328 9.671 1.00 84.44 315 ASN A CA 1
ATOM 2637 C C . ASN A 1 315 ? -24.669 0.441 9.557 1.00 84.44 315 ASN A C 1
ATOM 2639 O O . ASN A 1 315 ? -24.172 0.841 8.508 1.00 84.44 315 ASN A O 1
ATOM 2643 N N . GLU A 1 316 ? -23.911 0.063 10.589 1.00 86.19 316 GLU A N 1
ATOM 2644 C CA . GLU A 1 316 ? -22.439 0.071 10.580 1.00 86.19 316 GLU A CA 1
ATOM 2645 C C . GLU A 1 316 ? -21.855 -1.361 10.585 1.00 86.19 316 GLU A C 1
ATOM 2647 O O . GLU A 1 316 ? -20.740 -1.599 11.058 1.00 86.19 316 GLU A O 1
ATOM 2652 N N . PHE A 1 317 ? -22.614 -2.329 10.054 1.00 88.69 317 PHE A N 1
ATOM 2653 C CA . PHE A 1 317 ? -22.171 -3.703 9.805 1.00 88.69 317 PHE A CA 1
ATOM 2654 C C . PHE A 1 317 ? -22.028 -3.967 8.305 1.00 88.69 317 PHE A C 1
ATOM 2656 O O . PHE A 1 317 ? -22.961 -3.756 7.535 1.00 88.69 317 PHE A O 1
ATOM 2663 N N . GLU A 1 318 ? -20.867 -4.477 7.897 1.00 88.75 318 GLU A N 1
ATOM 2664 C CA . GLU A 1 318 ? -20.552 -4.787 6.504 1.00 88.75 318 GLU A CA 1
ATOM 2665 C C . GLU A 1 318 ? -19.877 -6.163 6.406 1.00 88.75 318 GLU A C 1
ATOM 2667 O O . GLU A 1 318 ? -18.782 -6.387 6.937 1.00 88.75 318 GLU A O 1
ATOM 2672 N N . ASP A 1 319 ? -20.510 -7.088 5.683 1.00 88.62 319 ASP A N 1
ATOM 2673 C CA . ASP A 1 319 ? -19.969 -8.422 5.428 1.00 88.62 319 ASP A CA 1
ATOM 2674 C C . ASP A 1 319 ? -19.213 -8.476 4.089 1.00 88.62 319 ASP A C 1
ATOM 2676 O O . ASP A 1 319 ? -19.757 -8.844 3.044 1.00 88.62 319 ASP A O 1
ATOM 2680 N N . TYR A 1 320 ? -17.914 -8.155 4.124 1.00 88.50 320 TYR A N 1
ATOM 2681 C CA . TYR A 1 320 ? -17.053 -8.305 2.946 1.00 88.50 320 TYR A CA 1
ATOM 2682 C C . TYR A 1 320 ? -16.556 -9.739 2.723 1.00 88.50 320 TYR A C 1
ATOM 2684 O O . TYR A 1 320 ? -15.782 -9.966 1.792 1.00 88.50 320 TYR A O 1
ATOM 2692 N N . ILE A 1 321 ? -16.926 -10.711 3.563 1.00 81.62 321 ILE A N 1
ATOM 2693 C CA . ILE A 1 321 ? -16.630 -12.123 3.295 1.00 81.62 321 ILE A CA 1
ATOM 2694 C C . ILE A 1 321 ? -17.614 -12.648 2.248 1.00 81.62 321 ILE A C 1
ATOM 2696 O O . ILE A 1 321 ? -17.169 -13.213 1.247 1.00 81.62 321 ILE A O 1
ATOM 2700 N N . SER A 1 322 ? -18.915 -12.416 2.451 1.00 76.25 322 SER A N 1
ATOM 2701 C CA . SER A 1 322 ? -19.961 -12.786 1.488 1.00 76.25 322 SER A CA 1
ATOM 2702 C C . SER A 1 322 ? -19.988 -11.861 0.270 1.00 76.25 322 SER A C 1
ATOM 2704 O O . SER A 1 322 ? -20.156 -12.336 -0.854 1.00 76.25 322 SER A O 1
ATOM 2706 N N . HIS A 1 323 ? -19.714 -10.565 0.465 1.00 80.94 323 HIS A N 1
ATOM 2707 C CA . HIS A 1 323 ? -19.683 -9.563 -0.603 1.00 80.94 323 HIS A CA 1
ATOM 2708 C C . HIS A 1 323 ? -18.306 -8.877 -0.703 1.00 80.94 323 HIS A C 1
ATOM 2710 O O . HIS A 1 323 ? -18.137 -7.732 -0.271 1.00 80.94 323 HIS A O 1
ATOM 2716 N N . PRO A 1 324 ? -17.283 -9.547 -1.275 1.00 77.19 324 PRO A N 1
ATOM 2717 C CA . PRO A 1 324 ? -15.944 -8.979 -1.388 1.00 77.19 324 PRO A CA 1
ATOM 2718 C C . PRO A 1 324 ? -15.917 -7.666 -2.172 1.00 77.19 324 PRO A C 1
ATOM 2720 O O . PRO A 1 324 ? -16.617 -7.491 -3.172 1.00 77.19 324 PRO A O 1
ATOM 2723 N N . LYS A 1 325 ? -15.021 -6.754 -1.780 1.00 77.69 325 LYS A N 1
ATOM 2724 C CA . LYS A 1 325 ? -14.790 -5.505 -2.532 1.00 77.69 325 LYS A CA 1
ATOM 2725 C C . LYS A 1 325 ? -14.216 -5.794 -3.929 1.00 77.69 325 LYS A C 1
ATOM 2727 O O . LYS A 1 325 ? -13.667 -6.872 -4.154 1.00 77.69 325 LYS A O 1
ATOM 2732 N N . PRO A 1 326 ? -14.213 -4.818 -4.862 1.00 69.12 326 PRO A N 1
ATOM 2733 C CA . PRO A 1 326 ? -13.668 -5.017 -6.212 1.00 69.12 326 PRO A CA 1
ATOM 2734 C C . PRO A 1 326 ? -12.199 -5.471 -6.258 1.00 69.12 326 PRO A C 1
ATOM 2736 O O . PRO A 1 326 ? -11.790 -6.139 -7.200 1.00 69.12 326 PRO A O 1
ATOM 2739 N N . ASN A 1 327 ? -11.401 -5.139 -5.239 1.00 66.00 327 ASN A N 1
ATOM 2740 C CA . ASN A 1 327 ? -10.022 -5.615 -5.078 1.00 66.00 327 ASN A CA 1
ATOM 2741 C C . ASN A 1 327 ? -9.927 -6.969 -4.341 1.00 66.00 327 ASN A C 1
ATOM 2743 O O . ASN A 1 327 ? -8.858 -7.327 -3.859 1.00 66.00 327 ASN A O 1
ATOM 2747 N N . ASN A 1 328 ? -11.042 -7.698 -4.231 1.00 71.44 328 ASN A N 1
ATOM 2748 C CA . ASN A 1 328 ? -11.202 -8.977 -3.537 1.00 71.44 328 ASN A CA 1
ATOM 2749 C C . ASN A 1 328 ? -10.871 -8.926 -2.031 1.00 71.44 328 ASN A C 1
ATOM 2751 O O . ASN A 1 328 ? -10.596 -9.956 -1.420 1.00 71.44 328 ASN A O 1
ATOM 2755 N N . TYR A 1 329 ? -10.903 -7.737 -1.418 1.00 83.62 329 TYR A N 1
ATOM 2756 C CA . TYR A 1 329 ? -10.773 -7.584 0.031 1.00 83.62 329 TYR A CA 1
ATOM 2757 C C . TYR A 1 329 ? -11.932 -8.274 0.760 1.00 83.62 329 TYR A C 1
ATOM 2759 O O . TYR A 1 329 ? -13.092 -8.050 0.405 1.00 83.62 329 TYR A O 1
ATOM 2767 N N . ARG A 1 330 ? -11.596 -9.051 1.800 1.00 85.88 330 ARG A N 1
ATOM 2768 C CA . ARG A 1 330 ? -12.537 -9.810 2.636 1.00 85.88 330 ARG A CA 1
ATOM 2769 C C . ARG A 1 330 ? -12.267 -9.583 4.119 1.00 85.88 330 ARG A C 1
ATOM 2771 O O . ARG A 1 330 ? -11.118 -9.653 4.557 1.00 85.88 330 ARG A O 1
ATOM 2778 N N . SER A 1 331 ? -13.322 -9.273 4.865 1.00 94.19 331 SER A N 1
ATOM 2779 C CA . SER A 1 331 ? -13.340 -9.071 6.319 1.00 94.19 331 SER A CA 1
ATOM 2780 C C . SER A 1 331 ? -14.780 -8.781 6.751 1.00 94.19 331 SER A C 1
ATOM 2782 O O . SER A 1 331 ? -15.509 -8.140 6.003 1.00 94.19 331 SER A O 1
ATOM 2784 N N . LEU A 1 332 ? -15.163 -9.151 7.966 1.00 92.56 332 LEU A N 1
ATOM 2785 C CA . LEU A 1 332 ? -16.356 -8.609 8.621 1.00 92.56 332 LEU A CA 1
ATOM 2786 C C . LEU A 1 332 ? -15.995 -7.288 9.284 1.00 92.56 332 LEU A C 1
ATOM 2788 O O . LEU A 1 332 ? -14.971 -7.226 9.972 1.00 92.56 332 LEU A O 1
ATOM 2792 N N . HIS A 1 333 ? -16.778 -6.240 9.048 1.00 94.06 333 HIS A N 1
ATOM 2793 C CA . HIS A 1 333 ? -16.634 -4.941 9.709 1.00 94.06 333 HIS A CA 1
ATOM 2794 C C . HIS A 1 333 ? -17.886 -4.688 10.538 1.00 94.06 333 HIS A C 1
ATOM 2796 O O . HIS A 1 333 ? -18.995 -4.854 10.042 1.00 94.06 333 HIS A O 1
ATOM 2802 N N . THR A 1 334 ? -17.710 -4.293 11.793 1.00 92.88 334 THR A N 1
ATOM 2803 C CA . THR A 1 334 ? -18.807 -3.866 12.665 1.00 92.88 334 THR A CA 1
ATOM 2804 C C . THR A 1 334 ? -18.339 -2.707 13.524 1.00 92.88 334 THR A C 1
ATOM 2806 O O . THR A 1 334 ? -17.183 -2.684 13.948 1.00 92.88 334 THR A O 1
ATOM 2809 N N . VAL A 1 335 ? -19.228 -1.766 13.820 1.00 91.75 335 VAL A N 1
ATOM 2810 C CA . VAL A 1 335 ? -18.987 -0.742 14.842 1.00 91.75 335 VAL A CA 1
ATOM 2811 C C . VAL A 1 335 ? -19.872 -1.038 16.045 1.00 91.75 335 VAL A C 1
ATOM 2813 O O . VAL A 1 335 ? -21.054 -1.333 15.882 1.00 91.75 335 VAL A O 1
ATOM 2816 N N . VAL A 1 336 ? -19.292 -0.996 17.242 1.00 92.06 336 VAL A N 1
ATOM 2817 C CA . VAL A 1 336 ? -20.002 -1.236 18.509 1.00 92.06 336 VAL A CA 1
ATOM 2818 C C . VAL A 1 336 ? -19.778 -0.086 19.484 1.00 92.06 336 VAL A C 1
ATOM 2820 O O . VAL A 1 336 ? -18.771 0.626 19.384 1.00 92.06 336 VAL A O 1
ATOM 2823 N N . VAL A 1 337 ? -20.696 0.079 20.434 1.00 91.25 337 VAL A N 1
ATOM 2824 C CA . VAL A 1 337 ? -20.523 0.960 21.594 1.00 91.25 337 VAL A CA 1
ATOM 2825 C C . VAL A 1 337 ? -19.707 0.206 22.644 1.00 91.25 337 VAL A C 1
ATOM 2827 O O . VAL A 1 337 ? -20.198 -0.697 23.316 1.00 91.25 337 VAL A O 1
ATOM 2830 N N . GLY A 1 338 ? -18.415 0.522 22.711 1.00 87.31 338 GLY A N 1
ATOM 2831 C CA . GLY A 1 338 ? -17.477 -0.067 23.658 1.00 87.31 338 GLY A CA 1
ATOM 2832 C C . GLY A 1 338 ? -17.583 0.549 25.059 1.00 87.31 338 GLY A C 1
ATOM 2833 O O . GLY A 1 338 ? -18.439 1.396 25.310 1.00 87.31 338 GLY A O 1
ATOM 2834 N N . PRO A 1 339 ? -16.671 0.176 25.976 1.00 85.75 339 PRO A N 1
ATOM 2835 C CA . PRO A 1 339 ? -16.585 0.780 27.304 1.00 85.75 339 PRO A CA 1
ATOM 2836 C C . PRO A 1 339 ? -16.491 2.311 27.234 1.00 85.75 339 PRO A C 1
ATOM 2838 O O . PRO A 1 339 ? -15.964 2.851 26.256 1.00 85.75 339 PRO A O 1
ATOM 2841 N N . GLU A 1 340 ? -16.946 3.002 28.281 1.00 86.19 340 GLU A N 1
ATOM 2842 C CA . GLU A 1 340 ? -16.964 4.476 28.361 1.00 86.19 340 GLU A CA 1
ATOM 2843 C C . GLU A 1 340 ? -17.799 5.152 27.248 1.00 86.19 340 GLU A C 1
ATOM 2845 O O . GLU A 1 340 ? -17.461 6.256 26.819 1.00 86.19 340 GLU A O 1
ATOM 2850 N N . ASP A 1 341 ? -18.832 4.470 26.734 1.00 84.06 341 ASP A N 1
ATOM 2851 C CA . ASP A 1 341 ? -19.717 4.915 25.640 1.00 84.06 341 ASP A CA 1
ATOM 2852 C C . ASP A 1 341 ? -18.974 5.362 24.373 1.00 84.06 341 ASP A C 1
ATOM 2854 O O . ASP A 1 341 ? -19.406 6.219 23.595 1.00 84.06 341 ASP A O 1
ATOM 2858 N N . LYS A 1 342 ? -17.801 4.767 24.146 1.00 84.69 342 LYS A N 1
ATOM 2859 C CA . LYS A 1 342 ? -16.937 5.082 23.012 1.00 84.69 342 LYS A CA 1
ATOM 2860 C C . LYS A 1 342 ? -17.132 4.058 21.908 1.00 84.69 342 LYS A C 1
ATOM 2862 O O . LYS A 1 342 ? -16.962 2.861 22.100 1.00 84.69 342 LYS A O 1
ATOM 2867 N N . SER A 1 343 ? -17.385 4.545 20.702 1.00 88.06 343 SER A N 1
ATOM 2868 C CA . SER A 1 343 ? -17.444 3.717 19.498 1.00 88.06 343 SER A CA 1
ATOM 2869 C C . SER A 1 343 ? -16.096 3.058 19.177 1.00 88.06 343 SER A C 1
ATOM 2871 O O . SER A 1 343 ? -15.037 3.702 19.2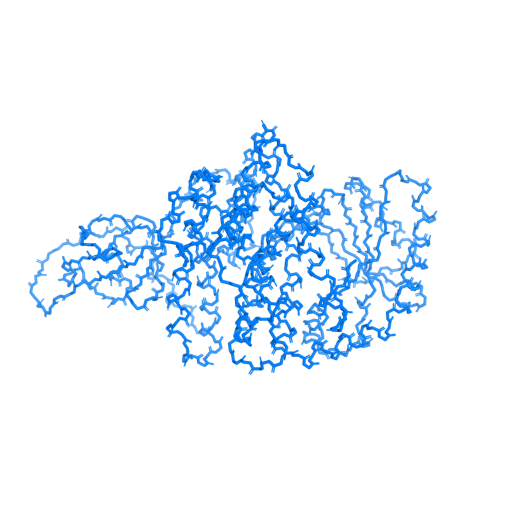48 1.00 88.06 343 SER A O 1
ATOM 2873 N N . VAL A 1 344 ? -16.152 1.786 18.772 1.00 89.56 344 VAL A N 1
ATOM 2874 C CA . VAL A 1 344 ? -15.000 0.975 18.351 1.00 89.56 344 VAL A CA 1
ATOM 2875 C C . VAL A 1 344 ? -15.319 0.255 17.041 1.00 89.56 344 VAL A C 1
ATOM 2877 O O . VAL A 1 344 ? -16.289 -0.495 16.961 1.00 89.56 344 VAL A O 1
ATOM 2880 N N . GLU A 1 345 ? -14.488 0.457 16.013 1.00 90.62 345 GLU A N 1
ATOM 2881 C CA . GLU A 1 345 ? -14.558 -0.313 14.761 1.00 90.62 345 GLU A CA 1
ATOM 2882 C C . GLU A 1 345 ? -13.818 -1.646 14.933 1.00 90.62 345 GLU A C 1
ATOM 2884 O O . GLU A 1 345 ? -12.633 -1.670 15.273 1.00 90.62 345 GLU A O 1
ATOM 2889 N N . ILE A 1 346 ? -14.481 -2.763 14.655 1.00 93.25 346 ILE A N 1
ATOM 2890 C CA . ILE A 1 346 ? -13.915 -4.107 14.776 1.00 93.25 346 ILE A CA 1
ATOM 2891 C C . ILE A 1 346 ? -13.877 -4.758 13.397 1.00 93.25 346 ILE A C 1
ATOM 2893 O O . ILE A 1 346 ? -14.871 -4.803 12.673 1.00 93.25 346 ILE A O 1
ATOM 2897 N N . GLN A 1 347 ? -12.706 -5.283 13.039 1.00 95.12 347 GLN A N 1
ATOM 2898 C CA . GLN A 1 347 ? -12.468 -5.997 11.789 1.00 95.12 347 GLN A CA 1
ATOM 2899 C C . GLN A 1 347 ? -12.100 -7.446 12.075 1.00 95.12 347 GLN A C 1
ATOM 2901 O O . GLN A 1 347 ? -11.051 -7.703 12.663 1.00 95.12 347 GLN A O 1
ATOM 2906 N N . ILE A 1 348 ? -12.917 -8.389 11.614 1.00 94.81 348 ILE A N 1
ATOM 2907 C CA . ILE A 1 348 ? -12.708 -9.825 11.826 1.00 94.81 348 ILE A CA 1
ATOM 2908 C C . ILE A 1 348 ? -12.392 -10.481 10.482 1.00 94.81 348 ILE A C 1
ATOM 2910 O O . ILE A 1 348 ? -13.123 -10.288 9.509 1.00 94.81 348 ILE A O 1
ATOM 2914 N N . ARG A 1 349 ? -11.289 -11.227 10.393 1.00 95.12 349 ARG A N 1
ATOM 2915 C CA . ARG A 1 349 ? -10.878 -11.919 9.157 1.00 95.12 349 ARG A CA 1
ATOM 2916 C C . ARG A 1 349 ? -9.991 -13.125 9.444 1.00 95.12 349 ARG A C 1
ATOM 2918 O O . ARG A 1 349 ? -9.450 -13.243 10.536 1.00 95.12 349 ARG A O 1
ATOM 2925 N N . THR A 1 350 ? -9.791 -13.997 8.460 1.00 92.44 350 THR A N 1
ATOM 2926 C CA . THR A 1 350 ? -8.846 -15.115 8.611 1.00 92.44 350 THR A CA 1
ATOM 2927 C C . THR A 1 350 ? -7.388 -14.684 8.407 1.00 92.44 350 THR A C 1
ATOM 2929 O O . THR A 1 350 ? -7.130 -13.606 7.862 1.00 92.44 350 THR A O 1
ATOM 2932 N N . PHE A 1 351 ? -6.418 -15.522 8.789 1.00 91.06 351 PHE A N 1
ATOM 2933 C CA . PHE A 1 351 ? -4.994 -15.305 8.477 1.00 91.06 351 PHE A CA 1
ATOM 2934 C C . PHE A 1 351 ? -4.734 -15.178 6.969 1.00 91.06 351 PHE A C 1
ATOM 2936 O O . PHE A 1 351 ? -3.992 -14.296 6.535 1.00 91.06 351 PHE A O 1
ATOM 2943 N N . GLU A 1 352 ? -5.395 -15.999 6.151 1.00 86.31 352 GLU A N 1
ATOM 2944 C CA . GLU A 1 352 ? -5.292 -15.923 4.690 1.00 86.31 352 GLU A CA 1
ATOM 2945 C C . GLU A 1 352 ? -5.866 -14.602 4.158 1.00 86.31 352 GLU A C 1
ATOM 2947 O O . GLU A 1 352 ? -5.203 -13.889 3.402 1.00 86.31 352 GLU A O 1
ATOM 2952 N N . MET A 1 353 ? -7.064 -14.219 4.619 1.00 89.25 353 MET A N 1
ATOM 2953 C CA . MET A 1 353 ? -7.678 -12.934 4.269 1.00 89.25 353 MET A CA 1
ATOM 2954 C C . MET A 1 353 ? -6.823 -11.754 4.734 1.00 89.25 353 MET A C 1
ATOM 2956 O O . MET A 1 353 ? -6.760 -10.731 4.053 1.00 89.25 353 MET A O 1
ATOM 2960 N N . HIS A 1 354 ? -6.150 -11.878 5.880 1.00 90.12 354 HIS A N 1
ATOM 2961 C CA . HIS A 1 354 ? -5.208 -10.879 6.360 1.00 90.12 354 HIS A CA 1
ATOM 2962 C C . HIS A 1 354 ? -4.024 -10.744 5.406 1.00 90.12 354 HIS A C 1
ATOM 2964 O O . HIS A 1 354 ? -3.752 -9.631 4.959 1.00 90.12 354 HIS A O 1
ATOM 2970 N N . LYS A 1 355 ? -3.357 -11.851 5.060 1.00 83.62 355 LYS A N 1
ATOM 2971 C CA . LYS A 1 355 ? -2.216 -11.847 4.134 1.00 83.62 355 LYS A CA 1
ATOM 2972 C C . LYS A 1 355 ? -2.614 -11.246 2.782 1.00 83.62 355 LYS A C 1
ATOM 2974 O O . LYS A 1 355 ? -1.927 -10.359 2.281 1.00 83.62 355 LYS A O 1
ATOM 2979 N N . PHE A 1 356 ? -3.766 -11.645 2.240 1.00 81.00 356 PHE A N 1
ATOM 2980 C CA . PHE A 1 356 ? -4.294 -11.072 1.002 1.00 81.00 356 PHE A CA 1
ATOM 2981 C C . PHE A 1 356 ? -4.612 -9.577 1.132 1.00 81.00 356 PHE A C 1
ATOM 2983 O O . PHE A 1 356 ? -4.333 -8.802 0.228 1.00 81.00 356 PHE A O 1
ATOM 2990 N N . ALA A 1 357 ? -5.175 -9.130 2.252 1.00 83.81 357 ALA A N 1
ATOM 2991 C CA . ALA A 1 357 ? -5.517 -7.724 2.433 1.00 83.81 357 ALA A CA 1
ATOM 2992 C C . ALA A 1 357 ? -4.301 -6.805 2.633 1.00 83.81 357 ALA A C 1
ATOM 2994 O O . ALA A 1 357 ? -4.419 -5.612 2.368 1.00 83.81 357 ALA A O 1
ATOM 2995 N N . GLU A 1 358 ? -3.174 -7.314 3.136 1.00 79.81 358 GLU A N 1
ATOM 2996 C CA . GLU A 1 358 ? -1.943 -6.528 3.302 1.00 79.81 358 GLU A CA 1
ATOM 2997 C C . GLU A 1 358 ? -1.126 -6.477 1.996 1.00 79.81 358 GLU A C 1
ATOM 2999 O O . GLU A 1 358 ? -0.667 -5.401 1.597 1.00 79.81 358 GLU A O 1
ATOM 3004 N N . TYR A 1 359 ? -1.008 -7.616 1.301 1.00 71.44 359 TYR A N 1
ATOM 3005 C CA . TYR A 1 359 ? -0.101 -7.797 0.157 1.00 71.44 359 TYR A CA 1
ATOM 3006 C C . TYR A 1 359 ? -0.802 -7.944 -1.205 1.00 71.44 359 TYR A C 1
ATOM 3008 O O . TYR A 1 359 ? -0.146 -7.912 -2.244 1.00 71.44 359 TYR A O 1
ATOM 3016 N N . GLY A 1 360 ? -2.124 -8.089 -1.243 1.00 73.19 360 GLY A N 1
ATOM 3017 C CA . GLY A 1 360 ? -2.907 -8.170 -2.475 1.00 73.19 360 GLY A CA 1
ATOM 3018 C C . GLY A 1 360 ? -2.462 -9.289 -3.412 1.00 73.19 360 GLY A C 1
ATOM 3019 O O . GLY A 1 360 ? -2.178 -10.412 -2.994 1.00 73.19 360 GLY A O 1
ATOM 3020 N N . VAL A 1 361 ? -2.366 -8.956 -4.704 1.00 65.19 361 VAL A N 1
ATOM 3021 C CA . VAL A 1 361 ? -1.913 -9.879 -5.762 1.00 65.19 361 VAL A CA 1
ATOM 3022 C C . VAL A 1 361 ? -0.506 -10.439 -5.494 1.00 65.19 361 VAL A C 1
ATOM 3024 O O . VAL A 1 361 ? -0.232 -11.571 -5.894 1.00 65.19 361 VAL A O 1
ATOM 3027 N N . ALA A 1 362 ? 0.359 -9.707 -4.777 1.00 59.34 362 ALA A N 1
ATOM 3028 C CA . ALA A 1 362 ? 1.721 -10.152 -4.471 1.00 59.34 362 ALA A CA 1
ATOM 3029 C C . ALA A 1 362 ? 1.744 -11.422 -3.601 1.00 59.34 362 ALA A C 1
ATOM 3031 O O . ALA A 1 362 ? 2.549 -12.314 -3.850 1.00 59.34 362 ALA A O 1
ATOM 3032 N N . ALA A 1 363 ? 0.802 -11.573 -2.660 1.00 57.34 363 ALA A N 1
ATOM 3033 C CA . ALA A 1 363 ? 0.736 -12.753 -1.789 1.00 57.34 363 ALA A CA 1
ATOM 3034 C C . ALA A 1 363 ? 0.435 -14.068 -2.527 1.00 57.34 363 ALA A C 1
ATOM 3036 O O . ALA A 1 363 ? 0.739 -15.138 -1.998 1.00 57.34 363 ALA A O 1
ATOM 3037 N N . HIS A 1 364 ? -0.171 -14.007 -3.716 1.00 54.88 364 HIS A N 1
ATOM 3038 C CA . HIS A 1 364 ? -0.511 -15.193 -4.504 1.00 54.88 364 HIS A CA 1
ATOM 3039 C C . HIS A 1 364 ? 0.567 -15.591 -5.517 1.00 54.88 364 HIS A C 1
ATOM 3041 O O . HIS A 1 364 ? 0.570 -16.741 -5.944 1.00 54.88 364 HIS A O 1
ATOM 3047 N N . TRP A 1 365 ? 1.477 -14.687 -5.898 1.00 54.00 365 TRP A N 1
ATOM 3048 C CA . TRP A 1 365 ? 2.496 -14.986 -6.912 1.00 54.00 365 TRP A CA 1
ATOM 3049 C C . TRP A 1 365 ? 3.508 -16.034 -6.432 1.00 54.00 365 TRP A C 1
ATOM 3051 O O . TRP A 1 365 ? 3.819 -16.964 -7.169 1.00 54.00 365 TRP A O 1
ATOM 3061 N N . LYS A 1 366 ? 3.938 -15.952 -5.167 1.00 47.25 366 LYS A N 1
ATOM 3062 C CA . LYS A 1 366 ? 4.874 -16.910 -4.554 1.00 47.25 366 LYS A CA 1
ATOM 3063 C C . LYS A 1 366 ? 4.385 -18.367 -4.621 1.00 47.25 366 LYS A C 1
ATOM 3065 O O . LYS A 1 366 ? 5.179 -19.265 -4.840 1.00 47.25 366 LYS A O 1
ATOM 3070 N N . TYR A 1 367 ? 3.072 -18.598 -4.531 1.00 39.62 367 TYR A N 1
ATOM 3071 C CA . TYR A 1 367 ? 2.477 -19.943 -4.574 1.00 39.62 367 TYR A CA 1
ATOM 3072 C C . TYR A 1 367 ? 2.537 -20.630 -5.954 1.00 39.62 367 TYR A C 1
ATOM 3074 O O . TYR A 1 367 ? 2.253 -21.823 -6.037 1.00 39.62 367 TYR A O 1
ATOM 3082 N N . LYS A 1 368 ? 2.848 -19.903 -7.041 1.00 43.28 368 LYS A N 1
ATOM 3083 C CA . LYS A 1 368 ? 2.833 -20.449 -8.411 1.00 43.28 368 LYS A CA 1
ATOM 3084 C C . LYS A 1 368 ? 4.154 -21.099 -8.839 1.00 43.28 368 LYS A C 1
ATOM 3086 O O . LYS A 1 368 ? 4.101 -21.985 -9.686 1.00 43.28 368 LYS A O 1
ATOM 3091 N N . GLU A 1 369 ? 5.298 -20.701 -8.280 1.00 44.44 369 GLU A N 1
ATOM 3092 C CA . GLU A 1 369 ? 6.593 -21.326 -8.614 1.00 44.44 369 GLU A CA 1
ATOM 3093 C C . GLU A 1 369 ? 6.874 -22.604 -7.801 1.00 44.44 369 GLU A C 1
ATOM 3095 O O . GLU A 1 369 ? 7.602 -23.463 -8.283 1.00 44.44 369 GLU A O 1
ATOM 3100 N N . ASP A 1 370 ? 6.160 -22.838 -6.689 1.00 41.25 370 ASP A N 1
ATOM 3101 C CA . ASP A 1 370 ? 6.165 -24.116 -5.942 1.00 41.25 370 ASP A CA 1
ATOM 3102 C C . ASP A 1 370 ? 5.322 -25.237 -6.617 1.00 41.25 370 ASP A C 1
ATOM 3104 O O . ASP A 1 370 ? 4.903 -26.209 -5.985 1.00 41.25 370 ASP A O 1
ATOM 3108 N N . GLY A 1 371 ? 5.040 -25.121 -7.922 1.00 37.19 371 GLY A N 1
ATOM 3109 C CA . GLY A 1 371 ? 4.619 -26.253 -8.761 1.00 37.19 371 GLY A CA 1
ATOM 3110 C C . GLY A 1 371 ? 3.121 -26.586 -8.846 1.00 37.19 371 GLY A C 1
ATOM 3111 O O . GLY A 1 371 ? 2.771 -27.580 -9.481 1.00 37.19 371 GLY A O 1
ATOM 3112 N N . LYS A 1 372 ? 2.196 -25.790 -8.286 1.00 40.66 372 LYS A N 1
ATOM 3113 C CA . LYS A 1 372 ? 0.739 -26.016 -8.458 1.00 40.66 372 LYS A CA 1
ATOM 3114 C C . LYS A 1 372 ? 0.091 -24.955 -9.349 1.00 40.66 372 LYS A C 1
ATOM 3116 O O . LYS A 1 372 ? -0.356 -23.904 -8.888 1.00 40.66 372 LYS A O 1
ATOM 3121 N N . TYR A 1 373 ? 0.002 -25.256 -10.646 1.00 39.94 373 TYR A N 1
ATOM 3122 C CA . TYR A 1 373 ? -0.765 -24.467 -11.612 1.00 39.94 373 TYR A CA 1
ATOM 3123 C C . TYR A 1 373 ? -2.248 -24.435 -11.212 1.00 39.94 373 TYR A C 1
ATOM 3125 O O . TYR A 1 373 ? -2.900 -25.472 -11.121 1.00 39.94 373 TYR A O 1
ATOM 3133 N N . ASN A 1 374 ? -2.789 -23.240 -10.967 1.00 43.09 374 ASN A N 1
ATOM 3134 C CA . ASN A 1 374 ? -4.182 -23.052 -10.566 1.00 43.09 374 ASN A CA 1
ATOM 3135 C C . ASN A 1 374 ? -4.891 -22.163 -11.603 1.00 43.09 374 ASN A C 1
ATOM 3137 O O . ASN A 1 374 ? -4.719 -20.941 -11.604 1.00 43.09 374 ASN A O 1
ATOM 3141 N N . ALA A 1 375 ? -5.689 -22.770 -12.492 1.00 41.59 375 ALA A N 1
ATOM 3142 C CA . ALA A 1 375 ? -6.427 -22.097 -13.579 1.00 41.59 375 ALA A CA 1
ATOM 3143 C C . ALA A 1 375 ? -7.365 -20.975 -13.079 1.00 41.59 375 ALA A C 1
ATOM 3145 O O . ALA A 1 375 ? -7.671 -20.009 -13.782 1.00 41.59 375 ALA A O 1
ATOM 3146 N N . ASP A 1 376 ? -7.770 -21.065 -11.815 1.00 40.75 376 ASP A N 1
ATOM 3147 C CA . ASP A 1 376 ? -8.612 -20.095 -11.127 1.00 40.75 376 ASP A CA 1
ATOM 3148 C C . ASP A 1 376 ? -7.903 -18.737 -10.896 1.00 40.75 376 ASP A C 1
ATOM 3150 O O . ASP A 1 376 ? -8.551 -17.706 -10.711 1.00 40.75 376 ASP A O 1
ATOM 3154 N N . TYR A 1 377 ? -6.563 -18.703 -10.946 1.00 42.25 377 TYR A N 1
ATOM 3155 C CA . TYR A 1 377 ? -5.748 -17.492 -10.797 1.00 42.25 377 TYR A CA 1
ATOM 3156 C C . TYR A 1 377 ? -5.609 -16.692 -12.094 1.00 42.25 377 TYR A C 1
ATOM 3158 O O . TYR A 1 377 ? -5.752 -15.472 -12.063 1.00 42.25 377 TYR A O 1
ATOM 3166 N N . ASP A 1 378 ? -5.411 -17.347 -13.239 1.00 43.72 378 ASP A N 1
ATOM 3167 C CA . ASP A 1 378 ? -5.382 -16.657 -14.539 1.00 43.72 378 ASP A CA 1
ATOM 3168 C C . ASP A 1 378 ? -6.748 -16.012 -14.817 1.00 43.72 378 ASP A C 1
ATOM 3170 O O . ASP A 1 378 ? -6.836 -14.866 -15.263 1.00 43.72 378 ASP A O 1
ATOM 3174 N N . ARG A 1 379 ? -7.823 -16.682 -14.383 1.00 43.16 379 ARG A N 1
ATOM 3175 C CA . ARG A 1 379 ? -9.184 -16.138 -14.353 1.00 43.16 379 ARG A CA 1
ATOM 3176 C C . ARG A 1 379 ? -9.330 -14.939 -13.406 1.00 43.16 379 ARG A C 1
ATOM 3178 O O . ARG A 1 379 ? -10.045 -13.995 -13.735 1.00 43.16 379 ARG A O 1
ATOM 3185 N N . LYS A 1 380 ? -8.642 -14.928 -12.256 1.00 44.44 380 LYS A N 1
ATOM 3186 C CA . LYS A 1 380 ? -8.628 -13.807 -11.291 1.00 44.44 380 LYS A CA 1
ATOM 3187 C C . LYS A 1 380 ? -7.775 -12.627 -11.756 1.00 44.44 380 LYS A C 1
ATOM 3189 O O . LYS A 1 380 ? -8.203 -11.497 -11.553 1.00 44.44 380 LYS A O 1
ATOM 3194 N N . ILE A 1 381 ? -6.636 -12.849 -12.417 1.00 46.44 381 ILE A N 1
ATOM 3195 C CA . ILE A 1 381 ? -5.846 -11.795 -13.076 1.00 46.44 381 ILE A CA 1
ATOM 3196 C C . ILE A 1 381 ? -6.642 -11.190 -14.229 1.00 46.44 381 ILE A C 1
ATOM 3198 O O . ILE A 1 381 ? -6.714 -9.969 -14.334 1.00 46.44 381 ILE A O 1
ATOM 3202 N N . ALA A 1 382 ? -7.281 -12.015 -15.059 1.00 48.25 382 ALA A N 1
ATOM 3203 C CA . ALA A 1 382 ? -8.166 -11.540 -16.118 1.00 48.25 382 ALA A CA 1
ATOM 3204 C C . ALA A 1 382 ? -9.356 -10.747 -15.543 1.00 48.25 382 ALA A C 1
ATOM 3206 O O . ALA A 1 382 ? -9.675 -9.666 -16.033 1.00 48.25 382 ALA A O 1
ATOM 3207 N N . LYS A 1 383 ? -9.949 -11.210 -14.432 1.00 41.75 383 LYS A N 1
ATOM 3208 C CA . LYS A 1 383 ? -11.006 -10.495 -13.695 1.00 41.75 383 LYS A CA 1
ATOM 3209 C C . LYS A 1 383 ? -10.511 -9.187 -13.069 1.00 41.75 383 LYS A C 1
ATOM 3211 O O . LYS A 1 383 ? -11.226 -8.191 -13.111 1.00 41.75 383 LYS A O 1
ATOM 3216 N N . LEU A 1 384 ? -9.293 -9.156 -12.528 1.00 44.31 384 LEU A N 1
ATOM 3217 C CA . LEU A 1 384 ? -8.636 -7.931 -12.076 1.00 44.31 384 LEU A CA 1
ATOM 3218 C C . LEU A 1 384 ? -8.462 -6.988 -13.266 1.00 44.31 384 LEU A C 1
ATOM 3220 O O . LEU A 1 384 ? -9.007 -5.897 -13.220 1.00 44.31 384 LEU A O 1
ATOM 3224 N N . ARG A 1 385 ? -7.839 -7.407 -14.375 1.00 47.97 385 ARG A N 1
ATOM 3225 C CA . ARG A 1 385 ? -7.730 -6.603 -15.610 1.00 47.97 385 ARG A CA 1
ATOM 3226 C C . ARG A 1 385 ? -9.089 -6.036 -16.056 1.00 47.97 385 ARG A C 1
ATOM 3228 O O . ARG A 1 385 ? -9.174 -4.839 -16.320 1.00 47.97 385 ARG A O 1
ATOM 3235 N N . TYR A 1 386 ? -10.156 -6.835 -16.013 1.00 42.19 386 TYR A N 1
ATOM 3236 C CA . TYR A 1 386 ? -11.532 -6.413 -16.309 1.00 42.19 386 TYR A CA 1
ATOM 3237 C C . TYR A 1 386 ? -12.068 -5.335 -15.342 1.00 42.19 386 TYR A C 1
ATOM 3239 O O . TYR A 1 386 ? -12.517 -4.274 -15.778 1.00 42.19 386 TYR A O 1
ATOM 3247 N N . ILE A 1 387 ? -11.957 -5.543 -14.024 1.00 42.94 387 ILE A N 1
ATOM 3248 C CA . ILE A 1 387 ? -12.369 -4.573 -12.985 1.00 42.94 387 ILE A CA 1
ATOM 3249 C C . ILE A 1 387 ? -11.531 -3.285 -13.055 1.00 42.94 387 ILE A C 1
ATOM 3251 O O . ILE A 1 387 ? -12.003 -2.183 -12.767 1.00 42.94 387 ILE A O 1
ATOM 3255 N N . LEU A 1 388 ? -10.263 -3.405 -13.446 1.00 41.22 388 LEU A N 1
ATOM 3256 C CA . LEU A 1 388 ? -9.349 -2.282 -13.596 1.00 41.22 388 LEU A CA 1
ATOM 3257 C C . LEU A 1 388 ? -9.707 -1.407 -14.815 1.00 41.22 388 LEU A C 1
ATOM 3259 O O . LEU A 1 388 ? -9.476 -0.193 -14.768 1.00 41.22 388 LEU A O 1
ATOM 3263 N N . GLN A 1 389 ? -10.282 -1.994 -15.868 1.00 44.66 389 GLN A N 1
ATOM 3264 C CA . GLN A 1 389 ? -10.664 -1.309 -17.109 1.00 44.66 389 GLN A CA 1
ATOM 3265 C C . GLN A 1 389 ? -12.094 -0.743 -17.075 1.00 44.66 389 GLN A C 1
ATOM 3267 O O . GLN A 1 389 ? -12.314 0.374 -17.558 1.00 44.66 389 GLN A O 1
ATOM 3272 N N . ASN A 1 390 ? -13.043 -1.447 -16.449 1.00 42.28 390 ASN A N 1
ATOM 3273 C CA . ASN A 1 390 ? -14.468 -1.125 -16.529 1.00 42.28 390 ASN A CA 1
ATOM 3274 C C . ASN A 1 390 ? -15.035 -0.627 -15.194 1.00 42.28 390 ASN A C 1
ATOM 3276 O O . ASN A 1 390 ? -15.174 -1.360 -14.223 1.00 42.28 390 ASN A O 1
ATOM 3280 N N . ARG A 1 391 ? -15.416 0.655 -15.157 1.00 38.53 391 ARG A N 1
ATOM 3281 C CA . ARG A 1 391 ? -15.962 1.330 -13.965 1.00 38.53 391 ARG A CA 1
ATOM 3282 C C . ARG A 1 391 ? -17.477 1.167 -13.752 1.00 38.53 391 ARG A C 1
ATOM 3284 O O . ARG A 1 391 ? -17.971 1.726 -12.781 1.00 38.53 391 ARG A O 1
ATOM 3291 N N . LYS A 1 392 ? -18.222 0.525 -14.666 1.00 36.16 392 LYS A N 1
ATOM 3292 C CA . LYS A 1 392 ? -19.672 0.793 -14.819 1.00 36.16 392 LYS A CA 1
ATOM 3293 C C . LYS A 1 392 ? -20.639 -0.397 -14.935 1.00 36.16 392 LYS A C 1
ATOM 3295 O O . LYS A 1 392 ? -21.821 -0.144 -15.105 1.00 36.16 392 LYS A O 1
ATOM 3300 N N . LYS A 1 393 ? -20.218 -1.657 -14.825 1.00 37.47 393 LYS A N 1
ATOM 3301 C CA . LYS A 1 393 ? -21.168 -2.789 -14.827 1.00 37.47 393 LYS A CA 1
ATOM 3302 C C . LYS A 1 393 ? -20.985 -3.631 -13.573 1.00 37.47 393 LYS A C 1
ATOM 3304 O O . LYS A 1 393 ? -20.252 -4.612 -13.574 1.00 37.47 393 LYS A O 1
ATOM 3309 N N . SER A 1 394 ? -21.602 -3.170 -12.492 1.00 33.88 394 SER A N 1
ATOM 3310 C CA . SER A 1 394 ? -21.745 -3.895 -11.227 1.00 33.88 394 SER A CA 1
ATOM 3311 C C . SER A 1 394 ? -23.180 -4.383 -11.031 1.00 33.88 394 SER A C 1
ATOM 3313 O O . SER A 1 394 ? -23.649 -4.429 -9.902 1.00 33.88 394 SER A O 1
ATOM 3315 N N . GLU A 1 395 ? -23.884 -4.710 -12.113 1.00 35.41 395 GLU A N 1
ATOM 3316 C CA . GLU A 1 395 ? -25.220 -5.295 -12.041 1.00 35.41 395 GLU A CA 1
ATOM 3317 C C . GLU A 1 395 ? -25.287 -6.506 -12.974 1.00 35.41 395 GLU A C 1
ATOM 3319 O O . GLU A 1 395 ? -24.956 -6.409 -14.156 1.00 35.41 395 GLU A O 1
ATOM 3324 N N . LEU A 1 396 ? -25.705 -7.624 -12.370 1.00 38.94 396 LEU A N 1
ATOM 3325 C CA . LEU A 1 396 ? -26.061 -8.923 -12.947 1.00 38.94 396 LEU A CA 1
ATOM 3326 C C . LEU A 1 396 ? -24.893 -9.782 -13.454 1.00 38.94 396 LEU A C 1
ATOM 3328 O O . LEU A 1 396 ? -24.461 -9.685 -14.600 1.00 38.94 396 LEU A O 1
ATOM 3332 N N . ILE A 1 397 ? -24.425 -10.698 -12.601 1.00 37.50 397 ILE A N 1
ATOM 3333 C CA . ILE A 1 397 ? -23.680 -11.881 -13.047 1.00 37.50 397 ILE A CA 1
ATOM 3334 C C . ILE A 1 397 ? -24.280 -13.107 -12.354 1.00 37.50 397 ILE A C 1
ATOM 3336 O O . ILE A 1 397 ? -23.946 -13.400 -11.208 1.00 37.50 397 ILE A O 1
ATOM 3340 N N . ASP A 1 398 ? -25.150 -13.814 -13.076 1.00 33.38 398 ASP A N 1
ATOM 3341 C CA . ASP A 1 398 ? -25.535 -15.188 -12.759 1.00 33.38 398 ASP A CA 1
ATOM 3342 C C . ASP A 1 398 ? -24.350 -16.132 -12.994 1.00 33.38 398 ASP A C 1
ATOM 3344 O O . ASP A 1 398 ? -23.659 -16.078 -14.018 1.00 33.38 398 ASP A O 1
ATOM 3348 N N . ASN A 1 399 ? -24.119 -17.022 -12.029 1.00 37.72 399 ASN A N 1
ATOM 3349 C CA . ASN A 1 399 ? -22.910 -17.844 -11.932 1.00 37.72 399 ASN A CA 1
ATOM 3350 C C . ASN A 1 399 ? -22.749 -18.904 -13.041 1.00 37.72 399 ASN A C 1
ATOM 3352 O O . ASN A 1 399 ? -21.650 -19.433 -13.215 1.00 37.72 399 ASN A O 1
ATOM 3356 N N . ASN A 1 400 ? -23.787 -19.180 -13.838 1.00 35.09 400 ASN A N 1
ATOM 3357 C CA . ASN A 1 400 ? -23.810 -20.352 -14.722 1.00 35.09 400 ASN A CA 1
ATOM 3358 C C . ASN A 1 400 ? -23.413 -20.089 -16.188 1.00 35.09 400 ASN A C 1
ATOM 3360 O O . ASN A 1 400 ? -23.114 -21.039 -16.901 1.00 35.09 400 ASN A O 1
ATOM 3364 N N . ASN A 1 401 ? -23.298 -18.830 -16.631 1.00 33.25 401 ASN A N 1
ATOM 3365 C CA . ASN A 1 401 ? -22.906 -18.483 -18.015 1.00 33.25 401 ASN A CA 1
ATOM 3366 C C . ASN A 1 401 ? -21.530 -17.806 -18.128 1.00 33.25 401 ASN A C 1
ATOM 3368 O O . ASN A 1 401 ? -21.167 -17.219 -19.146 1.00 33.25 401 ASN A O 1
ATOM 3372 N N . ILE A 1 402 ? -20.715 -17.909 -17.080 1.00 36.59 402 ILE A N 1
ATOM 3373 C CA . ILE A 1 402 ? -19.417 -17.235 -17.016 1.00 36.59 402 ILE A CA 1
ATOM 3374 C C . ILE A 1 402 ? -18.410 -17.886 -17.985 1.00 36.59 402 ILE A C 1
ATOM 3376 O O . ILE A 1 402 ? -17.529 -17.206 -18.494 1.00 36.59 402 ILE A O 1
ATOM 3380 N N . SER A 1 403 ? -18.522 -19.183 -18.292 1.00 34.25 403 SER A N 1
ATOM 3381 C CA . SER A 1 403 ? -17.542 -19.880 -19.146 1.00 34.25 403 SER A CA 1
ATOM 3382 C C . SER A 1 403 ? -17.618 -19.501 -20.631 1.00 34.25 403 SER A C 1
ATOM 3384 O O . SER A 1 403 ? -16.586 -19.506 -21.303 1.00 34.25 403 SER A O 1
ATOM 3386 N N . SER A 1 404 ? -18.807 -19.199 -21.158 1.00 32.44 404 SER A N 1
ATOM 3387 C CA . SER A 1 404 ? -19.003 -18.845 -22.572 1.00 32.44 404 SER A CA 1
ATOM 3388 C C . SER A 1 404 ? -18.684 -17.371 -22.841 1.00 32.44 404 SER A C 1
ATOM 3390 O O . SER A 1 404 ? -18.090 -17.055 -23.867 1.00 32.44 404 SER A O 1
ATOM 3392 N N . ILE A 1 405 ? -18.950 -16.487 -21.872 1.00 35.38 405 ILE A N 1
ATOM 3393 C CA . ILE A 1 405 ? -18.543 -15.072 -21.917 1.00 35.38 405 ILE A CA 1
ATOM 3394 C C . ILE A 1 405 ? -17.014 -14.936 -21.736 1.00 35.38 405 ILE A C 1
ATOM 3396 O O . ILE A 1 405 ? -16.367 -14.153 -22.429 1.00 35.38 405 ILE A O 1
ATOM 3400 N N . PHE A 1 406 ? -16.390 -15.752 -20.872 1.00 32.72 406 PHE A N 1
ATOM 3401 C CA . PHE A 1 406 ? -14.949 -15.659 -20.575 1.00 32.72 406 PHE A CA 1
ATOM 3402 C C . PHE A 1 406 ? -14.019 -16.136 -21.697 1.00 32.72 406 PHE A C 1
ATOM 3404 O O . PHE A 1 406 ? -12.874 -15.688 -21.740 1.00 32.72 406 PHE A O 1
ATOM 3411 N N . LYS A 1 407 ? -14.465 -17.039 -22.582 1.00 31.80 407 LYS A N 1
ATOM 3412 C CA . LYS A 1 407 ? -13.634 -17.493 -23.712 1.00 31.80 407 LYS A CA 1
ATOM 3413 C C . LYS A 1 407 ? -13.626 -16.504 -24.882 1.00 31.80 407 LYS A C 1
ATOM 3415 O O . LYS A 1 407 ? -12.635 -16.475 -25.602 1.00 31.80 407 LYS A O 1
ATOM 3420 N N . ASN A 1 408 ? -14.664 -15.673 -25.020 1.00 33.12 408 ASN A N 1
ATOM 3421 C CA . ASN A 1 408 ? -14.804 -14.760 -26.158 1.00 33.12 408 ASN A CA 1
ATOM 3422 C C . ASN A 1 408 ? -14.506 -13.279 -25.851 1.00 33.12 408 ASN A C 1
ATOM 3424 O O . ASN A 1 408 ? -14.169 -12.568 -26.787 1.00 33.12 408 ASN A O 1
ATOM 3428 N N . GLU A 1 409 ? -14.559 -12.800 -24.598 1.00 34.06 409 GLU A N 1
ATOM 3429 C CA . GLU A 1 409 ? -14.407 -11.350 -24.316 1.00 34.06 409 GLU A CA 1
ATOM 3430 C C . GLU A 1 409 ? -13.095 -10.914 -23.620 1.00 34.06 409 GLU A C 1
ATOM 3432 O O . GLU A 1 409 ? -12.865 -9.718 -23.445 1.00 34.06 409 GLU A O 1
ATOM 3437 N N . LEU A 1 410 ? -12.213 -11.829 -23.188 1.00 34.19 410 LEU A N 1
ATOM 3438 C CA . LEU A 1 410 ? -11.112 -11.481 -22.259 1.00 34.19 410 LEU A CA 1
ATOM 3439 C C . LEU A 1 410 ? -9.716 -11.296 -22.863 1.00 34.19 410 LEU A C 1
ATOM 3441 O O . LEU A 1 410 ? -8.776 -10.977 -22.133 1.00 34.19 410 LEU A O 1
ATOM 3445 N N . PHE A 1 411 ? -9.579 -11.388 -24.181 1.00 37.75 411 PHE A N 1
ATOM 3446 C CA . PHE A 1 411 ? -8.374 -10.952 -24.878 1.00 37.75 411 PHE A CA 1
ATOM 3447 C C . PHE A 1 411 ? -8.763 -10.295 -26.206 1.00 37.75 411 PHE A C 1
ATOM 3449 O O . PHE A 1 411 ? -9.314 -10.988 -27.052 1.00 37.75 411 PHE A O 1
ATOM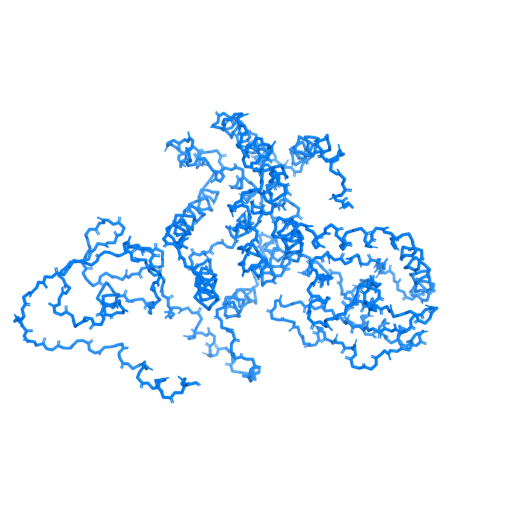 3456 N N . LYS A 1 412 ? -8.362 -9.020 -26.394 1.00 44.56 412 LYS A N 1
ATOM 3457 C CA . LYS A 1 412 ? -8.142 -8.319 -27.689 1.00 44.56 412 LYS A CA 1
ATOM 3458 C C . LYS A 1 412 ? -9.075 -7.188 -28.143 1.00 44.56 412 LYS A C 1
ATOM 3460 O O . LYS A 1 412 ? -9.044 -6.879 -29.323 1.00 44.56 412 LYS A O 1
ATOM 3465 N N . ASP A 1 413 ? -9.752 -6.432 -27.288 1.00 53.78 413 ASP A N 1
ATOM 3466 C CA . ASP A 1 413 ? -10.607 -5.390 -27.889 1.00 53.78 413 ASP A CA 1
ATOM 3467 C C . ASP A 1 413 ? -10.043 -3.982 -27.926 1.00 53.78 413 ASP A C 1
ATOM 3469 O O . ASP A 1 413 ? -10.635 -3.190 -28.634 1.00 53.78 413 ASP A O 1
ATOM 3473 N N . ASN A 1 414 ? -8.905 -3.650 -27.286 1.00 54.56 414 ASN A N 1
ATOM 3474 C CA . ASN A 1 414 ? -8.252 -2.355 -27.533 1.00 54.56 414 ASN A CA 1
ATOM 3475 C C . ASN A 1 414 ? -6.717 -2.339 -27.348 1.00 54.56 414 ASN A C 1
ATOM 3477 O O . ASN A 1 414 ? -6.199 -2.805 -26.335 1.00 54.56 414 ASN A O 1
ATOM 3481 N N . ILE A 1 415 ? -6.006 -1.722 -28.291 1.00 65.12 415 ILE A N 1
ATOM 3482 C CA . ILE A 1 415 ? -4.608 -1.277 -28.237 1.00 65.12 415 ILE A CA 1
ATOM 3483 C C . ILE A 1 415 ? -4.525 0.224 -27.916 1.00 65.12 415 ILE A C 1
ATOM 3485 O O . ILE A 1 415 ? -5.425 1.007 -28.231 1.00 65.12 415 ILE A O 1
ATOM 3489 N N . TYR A 1 416 ? -3.424 0.642 -27.290 1.00 66.00 416 TYR A N 1
ATOM 3490 C CA . TYR A 1 416 ? -3.185 2.042 -26.922 1.00 66.00 416 TYR A CA 1
ATOM 3491 C C . TYR A 1 416 ? -1.949 2.565 -27.635 1.00 66.00 416 TYR A C 1
ATOM 3493 O O . TYR A 1 416 ? -0.832 2.153 -27.336 1.00 66.00 416 TYR A O 1
ATOM 3501 N N . THR A 1 417 ? -2.149 3.489 -28.561 1.00 74.19 417 THR A N 1
ATOM 3502 C CA . THR A 1 417 ? -1.110 4.010 -29.451 1.00 74.19 417 THR A CA 1
ATOM 3503 C C . THR A 1 417 ? -0.867 5.489 -29.174 1.00 74.19 417 THR A C 1
ATOM 3505 O O . THR A 1 417 ? -1.704 6.174 -28.580 1.00 74.19 417 THR A O 1
ATOM 3508 N N . LEU A 1 418 ? 0.316 5.985 -29.532 1.00 65.12 418 LEU A N 1
ATOM 3509 C CA . LEU A 1 418 ? 0.765 7.335 -29.187 1.00 65.12 418 LEU A CA 1
ATOM 3510 C C . LEU A 1 418 ? 0.924 8.183 -30.438 1.00 65.12 418 LEU A C 1
ATOM 3512 O O . LEU A 1 418 ? 1.538 7.752 -31.409 1.00 65.12 418 LEU A O 1
ATOM 3516 N N . THR A 1 419 ? 0.438 9.419 -30.395 1.00 73.12 419 THR A N 1
ATOM 3517 C CA . THR A 1 419 ? 0.742 10.404 -31.437 1.00 73.12 419 THR A CA 1
ATOM 3518 C C . THR A 1 419 ? 2.194 10.884 -31.341 1.00 73.12 419 THR A C 1
ATOM 3520 O O . THR A 1 419 ? 2.851 10.708 -30.306 1.00 73.12 419 THR A O 1
ATOM 3523 N N . PRO A 1 420 ? 2.705 11.585 -32.369 1.00 66.81 420 PRO A N 1
ATOM 3524 C CA . PRO A 1 420 ? 4.037 12.193 -32.325 1.00 66.81 420 PRO A CA 1
ATOM 3525 C C . PRO A 1 420 ? 4.116 13.240 -31.205 1.00 66.81 420 PRO A C 1
ATOM 3527 O O . PRO A 1 420 ? 5.149 13.469 -30.578 1.00 66.81 420 PRO A O 1
ATOM 3530 N N . HIS A 1 421 ? 2.962 13.846 -30.930 1.00 55.81 421 HIS A N 1
ATOM 3531 C CA . HIS A 1 421 ? 2.707 14.780 -29.850 1.00 55.81 421 HIS A CA 1
ATOM 3532 C C . HIS A 1 421 ? 2.132 14.076 -28.613 1.00 55.81 421 HIS A C 1
ATOM 3534 O O . HIS A 1 421 ? 1.338 14.691 -27.919 1.00 55.81 421 HIS A O 1
ATOM 3540 N N . GLY A 1 422 ? 2.490 12.807 -28.354 1.00 53.00 422 GLY A N 1
ATOM 3541 C CA . GLY A 1 422 ? 2.284 12.063 -27.094 1.00 53.00 422 GLY A CA 1
ATOM 3542 C C . GLY A 1 422 ? 0.847 11.936 -26.565 1.00 53.00 422 GLY A C 1
ATOM 3543 O O . GLY A 1 422 ? 0.640 11.503 -25.429 1.00 53.00 422 GLY A O 1
ATOM 3544 N N . LYS A 1 423 ? -0.162 12.252 -27.382 1.00 56.97 423 LYS A N 1
ATOM 3545 C CA . LYS A 1 423 ? -1.575 11.992 -27.085 1.00 56.97 423 LYS A CA 1
ATOM 3546 C C . LYS A 1 423 ? -1.835 10.492 -27.229 1.00 56.97 423 LYS A C 1
ATOM 3548 O O . LYS A 1 423 ? -1.455 9.895 -28.233 1.00 56.97 423 LYS A O 1
ATOM 3553 N N . ILE A 1 424 ? -2.492 9.891 -26.238 1.00 58.88 424 ILE A N 1
ATOM 3554 C CA . ILE A 1 424 ? -2.897 8.481 -26.298 1.00 58.88 424 ILE A CA 1
ATOM 3555 C C . ILE A 1 424 ? -4.184 8.361 -27.115 1.00 58.88 424 ILE A C 1
ATOM 3557 O O . ILE A 1 424 ? -5.161 9.064 -26.844 1.00 58.88 424 ILE A O 1
ATOM 3561 N N . VAL A 1 425 ? -4.187 7.434 -28.067 1.00 68.44 425 VAL A N 1
ATOM 3562 C CA . VAL A 1 425 ? -5.353 7.027 -28.852 1.00 68.44 425 VAL A CA 1
ATOM 3563 C C . VAL A 1 425 ? -5.657 5.570 -28.528 1.00 68.44 425 VAL A C 1
ATOM 3565 O O . VAL A 1 425 ? -4.771 4.718 -28.522 1.00 68.44 425 VAL A O 1
ATOM 3568 N N . CYS A 1 426 ? -6.913 5.299 -28.195 1.00 64.69 426 CYS A N 1
ATOM 3569 C CA . CYS A 1 426 ? -7.401 3.954 -27.922 1.00 64.69 426 CYS A CA 1
ATOM 3570 C C . CYS A 1 426 ? -8.079 3.437 -29.192 1.00 64.69 426 CYS A C 1
ATOM 3572 O O . CYS A 1 426 ? -8.977 4.102 -29.706 1.00 64.69 426 CYS A O 1
ATOM 3574 N N . LEU A 1 427 ? -7.620 2.297 -29.700 1.00 71.00 427 LEU A N 1
ATOM 3575 C CA . LEU A 1 427 ? -8.122 1.657 -30.917 1.00 71.00 427 LEU A CA 1
ATOM 3576 C C . LEU A 1 427 ? -8.402 0.184 -30.645 1.00 71.00 427 LEU A C 1
ATOM 3578 O O . LEU A 1 427 ? -7.763 -0.350 -29.750 1.00 71.00 427 LEU A O 1
ATOM 3582 N N . PRO A 1 428 ? -9.251 -0.498 -31.422 1.00 72.75 428 PRO A N 1
ATOM 3583 C CA . PRO A 1 428 ? -9.416 -1.943 -31.323 1.00 72.75 428 PRO A CA 1
ATOM 3584 C C . PRO A 1 428 ? -8.133 -2.752 -31.569 1.00 72.75 428 PRO A C 1
ATOM 3586 O O . PRO A 1 428 ? -7.239 -2.313 -32.289 1.00 72.75 428 PRO A O 1
ATOM 3589 N N . SER A 1 429 ? -7.987 -3.949 -30.983 1.00 69.44 429 SER A N 1
ATOM 3590 C CA . SER A 1 429 ? -6.816 -4.778 -31.320 1.00 69.44 429 SER A CA 1
ATOM 3591 C C . SER A 1 429 ? -6.886 -5.259 -32.76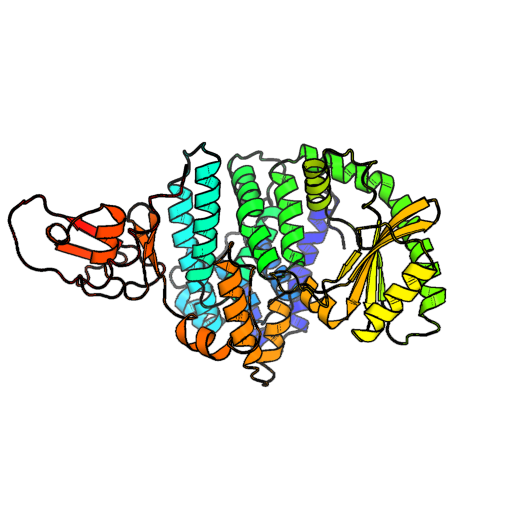4 1.00 69.44 429 SER A C 1
ATOM 3593 O O . SER A 1 429 ? -7.954 -5.568 -33.283 1.00 69.44 429 SER A O 1
ATOM 3595 N N . GLY A 1 430 ? -5.727 -5.319 -33.418 1.00 75.12 430 GLY A N 1
ATOM 3596 C CA . GLY A 1 430 ? -5.649 -5.564 -34.855 1.00 75.12 430 GLY A CA 1
ATOM 3597 C C . GLY A 1 430 ? -5.901 -4.321 -35.707 1.00 75.12 430 GLY A C 1
ATOM 3598 O O . GLY A 1 430 ? -5.821 -4.436 -36.927 1.00 75.12 430 GLY A O 1
ATOM 3599 N N . SER A 1 431 ? -6.144 -3.154 -35.095 1.00 81.44 431 SER A N 1
ATOM 3600 C CA . SER A 1 431 ? -6.177 -1.883 -35.813 1.00 81.44 431 SER A CA 1
ATOM 3601 C C . SER A 1 431 ? -4.854 -1.578 -36.506 1.00 81.44 431 SER A C 1
ATOM 3603 O O . SER A 1 431 ? -3.775 -1.994 -36.080 1.00 81.44 431 SER A O 1
ATOM 3605 N N . THR A 1 432 ? -4.967 -0.819 -37.583 1.00 87.50 432 THR A N 1
ATOM 3606 C CA . THR A 1 432 ? -3.895 -0.439 -38.499 1.00 87.50 432 THR A CA 1
ATOM 3607 C C . THR A 1 432 ? -3.577 1.057 -38.382 1.00 87.50 432 THR A C 1
ATOM 3609 O O . THR A 1 432 ? -4.368 1.821 -37.815 1.00 87.50 432 THR A O 1
ATOM 3612 N N . PRO A 1 433 ? -2.442 1.537 -38.927 1.00 86.06 433 PRO A N 1
ATOM 3613 C CA . PRO A 1 433 ? -2.163 2.969 -39.032 1.00 86.06 433 PRO A CA 1
ATOM 3614 C C . PRO A 1 433 ? -3.291 3.795 -39.672 1.00 86.06 433 PRO A C 1
ATOM 3616 O O . PRO A 1 433 ? -3.431 4.980 -39.371 1.00 86.06 433 PRO A O 1
ATOM 3619 N N . VAL A 1 434 ? -4.111 3.175 -40.523 1.00 81.75 434 VAL A N 1
ATOM 3620 C CA . VAL A 1 434 ? -5.288 3.796 -41.143 1.00 81.75 434 VAL A CA 1
ATOM 3621 C C . VAL A 1 434 ? -6.393 4.057 -40.116 1.00 81.75 434 VAL A C 1
ATOM 3623 O O . VAL A 1 434 ? -6.914 5.172 -40.044 1.00 81.75 434 VAL A O 1
ATOM 3626 N N . ASP A 1 435 ? -6.689 3.080 -39.256 1.00 79.88 435 ASP A N 1
ATOM 3627 C CA . ASP A 1 435 ? -7.649 3.235 -38.155 1.00 79.88 435 ASP A CA 1
ATOM 3628 C C . ASP A 1 435 ? -7.192 4.319 -37.168 1.00 79.88 435 ASP A C 1
ATOM 3630 O O . ASP A 1 435 ? -7.992 5.122 -36.682 1.00 79.88 435 ASP A O 1
ATOM 3634 N N . PHE A 1 436 ? -5.879 4.399 -36.924 1.00 80.19 436 PHE A N 1
ATOM 3635 C CA . PHE A 1 436 ? -5.271 5.464 -36.127 1.00 80.19 436 PHE A CA 1
ATOM 3636 C C . PHE A 1 436 ? -5.457 6.850 -36.765 1.00 80.19 436 PHE A C 1
ATOM 3638 O O . PHE A 1 436 ? -5.778 7.809 -36.059 1.00 80.19 436 PHE A O 1
ATOM 3645 N N . ALA A 1 437 ? -5.321 6.965 -38.091 1.00 76.50 437 ALA A N 1
ATOM 3646 C CA . ALA A 1 437 ? -5.536 8.218 -38.821 1.00 76.50 437 ALA A CA 1
ATOM 3647 C C . ALA A 1 437 ? -6.990 8.687 -38.752 1.00 76.50 437 ALA A C 1
ATOM 3649 O O . ALA A 1 437 ? -7.252 9.867 -38.488 1.00 76.50 437 ALA A O 1
ATOM 3650 N N . CYS A 1 438 ? -7.923 7.749 -38.924 1.00 74.38 438 CYS A N 1
ATOM 3651 C CA . CYS A 1 438 ? -9.355 8.001 -38.831 1.00 74.38 438 CYS A CA 1
ATOM 3652 C C . CYS A 1 438 ? -9.740 8.493 -37.430 1.00 74.38 438 CYS A C 1
ATOM 3654 O O . CYS A 1 438 ? -10.439 9.497 -37.303 1.00 74.38 438 CYS A O 1
ATOM 3656 N N . ALA A 1 439 ? -9.228 7.844 -36.378 1.00 70.94 439 ALA A N 1
ATOM 3657 C CA . ALA A 1 439 ? -9.535 8.191 -34.989 1.00 70.94 439 ALA A CA 1
ATOM 3658 C C . ALA A 1 439 ? -8.991 9.563 -34.545 1.00 70.94 439 ALA A C 1
ATOM 3660 O O . ALA A 1 439 ? -9.523 10.163 -33.610 1.00 70.94 439 ALA A O 1
ATOM 3661 N N . LEU A 1 440 ? -7.919 10.061 -35.170 1.00 68.19 440 LEU A N 1
ATOM 3662 C CA . LEU A 1 440 ? -7.275 11.321 -34.781 1.00 68.19 440 LEU A CA 1
ATOM 3663 C C . LEU A 1 440 ? -7.811 12.551 -35.488 1.00 68.19 440 LEU A C 1
ATOM 3665 O O . LEU A 1 440 ? -7.938 13.603 -34.860 1.00 68.19 440 LEU A O 1
ATOM 3669 N N . TYR A 1 441 ? -8.043 12.433 -36.789 1.00 64.94 441 TYR A N 1
ATOM 3670 C CA . TYR A 1 441 ? -8.254 13.585 -37.655 1.00 64.94 441 TYR A CA 1
ATOM 3671 C C . TYR A 1 441 ? -9.616 13.561 -38.360 1.00 64.94 441 TYR A C 1
ATOM 3673 O O . TYR A 1 441 ? -9.875 14.446 -39.171 1.00 64.94 441 TYR A O 1
ATOM 3681 N N . ASN A 1 442 ? -10.472 12.560 -38.090 1.00 55.12 442 ASN A N 1
ATOM 3682 C CA . ASN A 1 442 ? -11.688 12.286 -38.871 1.00 55.12 442 ASN A CA 1
ATOM 3683 C C . ASN A 1 442 ? -11.410 12.266 -40.390 1.00 55.12 442 ASN A C 1
ATOM 3685 O O . ASN A 1 442 ? -12.243 12.678 -41.196 1.00 55.12 442 ASN A O 1
ATOM 3689 N N . LEU A 1 443 ? -10.205 11.844 -40.784 1.00 51.91 443 LEU A N 1
ATOM 3690 C CA . LEU A 1 443 ? -9.784 11.809 -42.181 1.00 51.91 443 LEU A CA 1
ATOM 3691 C C . LEU A 1 443 ? -10.340 10.555 -42.849 1.00 51.91 443 LEU A C 1
ATOM 3693 O O . LEU A 1 443 ? -10.283 9.469 -42.281 1.00 51.91 443 LEU A O 1
ATOM 3697 N N . THR A 1 444 ? -10.839 10.707 -44.073 1.00 52.53 444 THR A N 1
ATOM 3698 C CA . THR A 1 444 ? -11.068 9.583 -44.982 1.00 52.53 444 THR A CA 1
ATOM 3699 C C . THR A 1 444 ? -9.722 8.979 -45.406 1.00 52.53 444 THR A C 1
ATOM 3701 O O . THR A 1 444 ? -8.715 9.687 -45.490 1.00 52.53 444 THR A O 1
ATOM 3704 N N . GLU A 1 445 ? -9.702 7.667 -45.674 1.00 50.03 445 GLU A N 1
ATOM 3705 C CA . GLU A 1 445 ? -8.514 6.862 -46.031 1.00 50.03 445 GLU A CA 1
ATOM 3706 C C . GLU A 1 445 ? -7.592 7.522 -47.077 1.00 50.03 445 GLU A C 1
ATOM 3708 O O . GLU A 1 445 ? -6.371 7.398 -47.003 1.00 50.03 445 GLU A O 1
ATOM 3713 N N . ASN A 1 446 ? -8.160 8.318 -47.985 1.00 54.91 446 ASN A N 1
ATOM 3714 C CA . ASN A 1 446 ? -7.493 8.895 -49.153 1.00 54.91 446 ASN A CA 1
ATOM 3715 C C . ASN A 1 446 ? -6.375 9.911 -48.863 1.00 54.91 446 ASN A C 1
ATOM 3717 O O . ASN A 1 446 ? -5.668 10.305 -49.786 1.00 54.91 446 ASN A O 1
ATOM 3721 N N . ARG A 1 447 ? -6.192 10.350 -47.611 1.00 58.16 447 ARG A N 1
ATOM 3722 C CA . ARG A 1 447 ? -5.124 11.300 -47.240 1.00 58.16 447 ARG A CA 1
ATOM 3723 C C . ARG A 1 447 ? -3.928 10.652 -46.545 1.00 58.16 447 ARG A C 1
ATOM 3725 O O . ARG A 1 447 ? -2.930 11.337 -46.340 1.00 58.16 447 ARG A O 1
ATOM 3732 N N . CYS A 1 448 ? -3.997 9.370 -46.181 1.00 65.12 448 CYS A N 1
ATOM 3733 C CA . CYS A 1 448 ? -2.926 8.662 -45.475 1.00 65.12 448 CYS A CA 1
ATOM 3734 C C . CYS A 1 448 ? -2.029 7.919 -46.477 1.00 65.12 448 CYS A C 1
ATOM 3736 O O . CYS A 1 448 ? -2.440 6.904 -47.031 1.00 65.12 448 CYS A O 1
ATOM 3738 N N . ARG A 1 449 ? -0.809 8.418 -46.734 1.00 69.06 449 ARG A N 1
ATOM 3739 C CA . ARG A 1 449 ? 0.090 7.818 -47.744 1.00 69.06 449 ARG A CA 1
ATOM 3740 C C . ARG A 1 449 ? 1.137 6.893 -47.129 1.00 69.06 449 ARG A C 1
ATOM 3742 O O . ARG A 1 449 ? 1.408 5.820 -47.654 1.00 69.06 449 ARG A O 1
ATOM 3749 N N . THR A 1 450 ? 1.711 7.300 -46.002 1.00 75.25 450 THR A N 1
ATOM 3750 C CA . THR A 1 450 ? 2.741 6.535 -45.288 1.00 75.25 450 THR A CA 1
ATOM 3751 C C . THR A 1 450 ? 2.579 6.701 -43.787 1.00 75.25 450 THR A C 1
ATOM 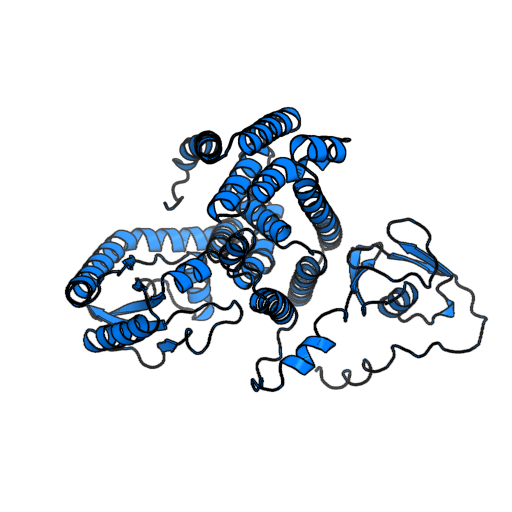3753 O O . THR A 1 450 ? 2.295 7.801 -43.306 1.00 75.25 450 THR A O 1
ATOM 3756 N N . ALA A 1 451 ? 2.822 5.621 -43.047 1.00 82.75 451 ALA A N 1
ATOM 3757 C CA . ALA A 1 451 ? 2.877 5.630 -41.595 1.00 82.75 451 ALA A CA 1
ATOM 3758 C C . ALA A 1 451 ? 4.281 5.265 -41.112 1.00 82.75 451 ALA A C 1
ATOM 3760 O O . ALA A 1 451 ? 4.955 4.411 -41.691 1.00 82.75 451 ALA A O 1
ATOM 3761 N N . LYS A 1 452 ? 4.710 5.904 -40.027 1.00 82.31 452 LYS A N 1
ATOM 3762 C CA . LYS A 1 452 ? 5.905 5.521 -39.285 1.00 82.31 452 LYS A CA 1
ATOM 3763 C C . LYS A 1 452 ? 5.508 5.008 -37.912 1.00 82.31 452 LYS A C 1
ATOM 3765 O O . LYS A 1 452 ? 4.777 5.689 -37.196 1.00 82.31 452 LYS A O 1
ATOM 3770 N N . ILE A 1 453 ? 6.024 3.846 -37.532 1.00 84.56 453 ILE A N 1
ATOM 3771 C CA . ILE A 1 453 ? 5.908 3.293 -36.182 1.00 84.56 453 ILE A CA 1
ATOM 3772 C C . ILE A 1 453 ? 7.278 3.400 -35.518 1.00 84.56 453 ILE A C 1
ATOM 3774 O O . ILE A 1 453 ? 8.272 2.919 -36.054 1.00 84.56 453 ILE A O 1
ATOM 3778 N N . ASN A 1 454 ? 7.351 4.068 -34.366 1.00 76.50 454 ASN A N 1
ATOM 3779 C CA . ASN A 1 454 ? 8.587 4.302 -33.611 1.00 76.50 454 ASN A CA 1
ATOM 3780 C C . ASN A 1 454 ? 9.736 4.881 -34.471 1.00 76.50 454 ASN A C 1
ATOM 3782 O O . ASN A 1 454 ? 10.906 4.601 -34.227 1.00 76.50 454 ASN A O 1
ATOM 3786 N N . GLY A 1 455 ? 9.400 5.693 -35.482 1.00 73.81 455 GLY A N 1
ATOM 3787 C CA . GLY A 1 455 ? 10.353 6.325 -36.403 1.00 73.81 455 GLY A CA 1
ATOM 3788 C C . GLY A 1 455 ? 10.694 5.517 -37.663 1.00 73.81 455 GLY A C 1
ATOM 3789 O O . GLY A 1 455 ? 11.290 6.078 -38.580 1.00 73.81 455 GLY A O 1
ATOM 3790 N N . GLN A 1 456 ? 10.279 4.250 -37.761 1.00 81.12 456 GLN A N 1
ATOM 3791 C CA . GLN A 1 456 ? 10.488 3.405 -38.944 1.00 81.12 456 GLN A CA 1
ATOM 3792 C C . GLN A 1 456 ? 9.265 3.421 -39.862 1.00 81.12 456 GLN A C 1
ATOM 3794 O O . GLN A 1 456 ? 8.136 3.345 -39.383 1.00 81.12 456 GLN A O 1
ATOM 3799 N N . ILE A 1 457 ? 9.480 3.520 -41.177 1.00 84.69 457 ILE A N 1
ATOM 3800 C CA . ILE A 1 457 ? 8.400 3.480 -42.175 1.00 84.69 457 ILE A CA 1
ATOM 3801 C C . ILE A 1 457 ? 7.855 2.055 -42.252 1.00 84.69 457 ILE A C 1
ATOM 3803 O O . ILE A 1 457 ? 8.620 1.112 -42.440 1.00 84.69 457 ILE A O 1
ATOM 3807 N N . VAL A 1 458 ? 6.537 1.912 -42.132 1.00 82.75 458 VAL A N 1
ATOM 3808 C CA . VAL A 1 458 ? 5.852 0.617 -42.181 1.00 82.75 458 VAL A CA 1
ATOM 3809 C C . VAL A 1 458 ? 4.700 0.633 -43.192 1.00 82.75 458 VAL A C 1
ATOM 3811 O O . VAL A 1 458 ? 4.120 1.694 -43.451 1.00 82.75 458 VAL A O 1
ATOM 3814 N N . PRO A 1 459 ? 4.313 -0.531 -43.743 1.00 84.19 459 PRO A N 1
ATOM 3815 C CA . PRO A 1 459 ? 3.093 -0.658 -44.534 1.00 84.19 459 PRO A CA 1
ATOM 3816 C C . PRO A 1 459 ? 1.843 -0.243 -43.744 1.00 84.19 459 PRO A C 1
ATOM 3818 O O . PRO A 1 459 ? 1.724 -0.537 -42.552 1.00 84.19 459 PRO A O 1
ATOM 3821 N N . LEU A 1 460 ? 0.867 0.376 -44.418 1.00 80.94 460 LEU A N 1
ATOM 3822 C CA . LEU A 1 460 ? -0.399 0.817 -43.810 1.00 80.94 460 LEU A CA 1
ATOM 3823 C C . LEU A 1 460 ? -1.286 -0.337 -43.312 1.00 80.94 460 LEU A C 1
ATOM 3825 O O . LEU A 1 460 ? -2.181 -0.101 -42.512 1.00 80.94 460 LEU A O 1
ATOM 3829 N N . SER A 1 461 ? -1.025 -1.570 -43.747 1.00 81.88 461 SER A N 1
ATOM 3830 C CA . SER A 1 461 ? -1.702 -2.797 -43.304 1.00 81.88 461 SER A CA 1
ATOM 3831 C C . SER A 1 461 ? -1.083 -3.430 -42.051 1.00 81.88 461 SER A C 1
ATOM 3833 O O . SER A 1 461 ? -1.589 -4.439 -41.556 1.00 81.88 461 SER A O 1
ATOM 3835 N N . THR A 1 462 ? 0.016 -2.870 -41.535 1.00 84.38 462 THR A N 1
ATOM 3836 C CA . THR A 1 462 ? 0.709 -3.411 -40.360 1.00 84.38 462 THR A CA 1
ATOM 3837 C C . THR A 1 462 ? -0.196 -3.323 -39.137 1.00 84.38 462 THR A C 1
ATOM 3839 O O . THR A 1 462 ? -0.760 -2.267 -38.850 1.00 84.38 462 THR A O 1
ATOM 3842 N N . LYS A 1 463 ? -0.330 -4.426 -38.397 1.00 85.44 463 LYS A N 1
ATOM 3843 C CA . LYS A 1 463 ? -1.090 -4.434 -37.145 1.00 85.44 463 LYS A CA 1
ATOM 3844 C C . LYS A 1 463 ? -0.345 -3.633 -36.088 1.00 85.44 463 LYS A C 1
ATOM 3846 O O . LYS A 1 463 ? 0.846 -3.837 -35.869 1.00 85.44 463 LYS A O 1
ATOM 3851 N N . LEU A 1 464 ? -1.070 -2.733 -35.444 1.00 81.75 464 LEU A N 1
ATOM 3852 C CA . LEU A 1 464 ? -0.550 -1.900 -34.378 1.00 81.75 464 LEU A CA 1
ATOM 3853 C C . LEU A 1 464 ? -0.552 -2.656 -33.048 1.00 81.75 464 LEU A C 1
ATOM 3855 O O . LEU A 1 464 ? -1.460 -3.437 -32.748 1.00 81.75 464 LEU A O 1
ATOM 3859 N N . GLU A 1 465 ? 0.441 -2.352 -32.221 1.00 75.25 465 GLU A N 1
ATOM 3860 C CA . GLU A 1 465 ? 0.578 -2.874 -30.862 1.00 75.25 465 GLU A CA 1
ATOM 3861 C C . GLU A 1 465 ? 0.525 -1.739 -29.833 1.00 75.25 465 GLU A C 1
ATOM 3863 O O . GLU A 1 465 ? 0.784 -0.566 -30.127 1.00 75.25 465 GLU A O 1
ATOM 3868 N N . SER A 1 466 ? 0.176 -2.082 -28.593 1.00 67.88 466 SER A N 1
ATOM 3869 C CA . SER A 1 466 ? 0.138 -1.113 -27.498 1.00 67.88 466 SER A CA 1
ATOM 3870 C C . SER A 1 466 ? 1.525 -0.526 -27.219 1.00 67.88 466 SER A C 1
ATOM 3872 O O . SER A 1 466 ? 2.526 -1.230 -27.206 1.00 67.88 466 SER A O 1
ATOM 3874 N N . GLY A 1 467 ? 1.580 0.779 -26.953 1.00 59.66 467 GLY A N 1
ATOM 3875 C CA . GLY A 1 467 ? 2.813 1.504 -26.635 1.00 59.66 467 GLY A CA 1
ATOM 3876 C C . GLY A 1 467 ? 3.603 1.999 -27.849 1.00 59.66 467 GLY A C 1
ATOM 3877 O O . GLY A 1 467 ? 4.579 2.727 -27.673 1.00 59.66 467 GLY A O 1
ATOM 3878 N N . GLN A 1 468 ? 3.169 1.677 -29.069 1.00 76.38 468 GLN A N 1
ATOM 3879 C CA . GLN A 1 468 ? 3.791 2.162 -30.297 1.00 76.38 468 GLN A CA 1
ATOM 3880 C C . GLN A 1 468 ? 3.470 3.644 -30.560 1.00 76.38 468 GLN A C 1
ATOM 3882 O O . GLN A 1 468 ? 2.329 4.094 -30.406 1.00 76.38 468 GLN A O 1
ATOM 3887 N N . ARG A 1 469 ? 4.484 4.410 -30.983 1.00 76.50 469 ARG A N 1
ATOM 3888 C CA . ARG A 1 469 ? 4.346 5.798 -31.442 1.00 76.50 469 ARG A CA 1
ATOM 3889 C C . ARG A 1 469 ? 4.127 5.825 -32.945 1.00 76.50 469 ARG A C 1
ATOM 3891 O O . ARG A 1 469 ? 4.974 5.346 -33.690 1.00 76.50 469 ARG A O 1
ATOM 3898 N N . ILE A 1 470 ? 3.019 6.413 -33.376 1.00 81.56 470 ILE A N 1
ATOM 3899 C CA . ILE A 1 470 ? 2.586 6.415 -34.768 1.00 81.56 470 ILE A CA 1
ATOM 3900 C C . ILE A 1 470 ? 2.610 7.845 -35.307 1.00 81.56 470 ILE A C 1
ATOM 3902 O O . ILE A 1 470 ? 2.018 8.768 -34.744 1.00 81.56 470 ILE A O 1
ATOM 3906 N N . GLU A 1 471 ? 3.304 8.010 -36.423 1.00 80.00 471 GLU A N 1
ATOM 3907 C CA . GLU A 1 471 ? 3.402 9.234 -37.211 1.00 80.00 471 GLU A CA 1
ATOM 3908 C C . GLU A 1 471 ? 2.738 8.986 -38.565 1.00 80.00 471 GLU A C 1
ATOM 3910 O O . GLU A 1 471 ? 3.162 8.111 -39.315 1.00 80.00 471 GLU A O 1
ATOM 3915 N N . ILE A 1 472 ? 1.683 9.740 -38.878 1.00 81.19 472 ILE A N 1
ATOM 3916 C CA . ILE A 1 472 ? 1.003 9.663 -40.175 1.00 81.19 472 ILE A CA 1
ATOM 3917 C C . ILE A 1 472 ? 1.479 10.821 -41.039 1.00 81.19 472 ILE A C 1
ATOM 3919 O O . ILE A 1 472 ? 1.404 11.977 -40.621 1.00 81.19 472 ILE A O 1
ATOM 3923 N N . CYS A 1 473 ? 1.931 10.520 -42.252 1.00 76.25 473 CYS A N 1
ATOM 3924 C CA . CYS A 1 473 ? 2.234 11.532 -43.255 1.00 76.25 473 CYS A CA 1
ATOM 3925 C C . CYS A 1 473 ? 1.049 11.659 -44.220 1.00 76.25 473 CYS A C 1
ATOM 3927 O O . CYS A 1 473 ? 0.657 10.675 -44.858 1.00 76.25 473 CYS A O 1
ATOM 3929 N N . THR A 1 474 ? 0.494 12.868 -44.329 1.00 68.00 474 THR A N 1
ATOM 3930 C CA . THR A 1 474 ? -0.619 13.183 -45.233 1.00 68.00 474 THR A CA 1
ATOM 3931 C C . THR A 1 474 ? -0.187 14.081 -46.394 1.00 68.00 474 THR A C 1
ATOM 3933 O O . THR A 1 474 ? 0.760 14.857 -46.272 1.00 68.00 474 THR A O 1
ATOM 3936 N N . THR A 1 475 ? -0.883 13.976 -47.530 1.00 62.94 475 THR A N 1
ATOM 3937 C CA . THR A 1 475 ? -0.732 14.860 -48.705 1.00 62.94 475 THR A CA 1
ATOM 3938 C C . THR A 1 475 ? -2.014 15.665 -48.950 1.00 62.94 475 THR A C 1
ATOM 3940 O O . THR A 1 475 ? -3.085 15.276 -48.487 1.00 62.94 475 THR A O 1
ATOM 3943 N N . LYS A 1 476 ? -1.908 16.807 -49.645 1.00 52.19 476 LYS A N 1
ATOM 3944 C CA . LYS A 1 476 ? -2.987 17.803 -49.805 1.00 52.19 476 LYS A CA 1
ATOM 3945 C C . LYS A 1 476 ? -3.897 17.630 -51.039 1.00 52.19 476 LYS A C 1
ATOM 3947 O O . LYS A 1 476 ? -4.771 18.468 -51.213 1.00 52.19 476 LYS A O 1
ATOM 3952 N N . ASP A 1 477 ? -3.751 16.582 -51.849 1.00 46.16 477 ASP A N 1
ATOM 3953 C CA . ASP A 1 477 ? -4.443 16.513 -53.150 1.00 46.16 477 ASP A CA 1
ATOM 3954 C C . ASP A 1 477 ? -5.797 15.776 -53.112 1.00 46.16 477 ASP A C 1
ATOM 3956 O O . ASP A 1 477 ? -5.920 14.693 -52.540 1.00 46.16 477 ASP A O 1
ATOM 3960 N N . ASP A 1 478 ? -6.809 16.387 -53.742 1.00 39.50 478 ASP A N 1
ATOM 3961 C CA . ASP A 1 478 ? -8.252 16.121 -53.579 1.00 39.50 478 ASP A CA 1
ATOM 3962 C C . ASP A 1 478 ? -8.883 15.145 -54.599 1.00 39.50 478 ASP A C 1
ATOM 3964 O O . ASP A 1 478 ? -10.104 15.039 -54.668 1.00 39.50 478 ASP A O 1
ATOM 3968 N N . ASN A 1 479 ? -8.113 14.372 -55.367 1.00 37.16 479 ASN A N 1
ATOM 3969 C CA . ASN A 1 479 ? -8.687 13.504 -56.404 1.00 37.16 479 ASN A CA 1
ATOM 3970 C C . ASN A 1 479 ? -8.266 12.044 -56.255 1.00 37.16 479 ASN A C 1
ATOM 3972 O O . ASN A 1 479 ? -7.200 11.677 -56.726 1.00 37.16 479 ASN A O 1
ATOM 3976 N N . LEU A 1 480 ? -9.132 11.206 -55.670 1.00 31.38 480 LEU A N 1
ATOM 3977 C CA . LEU A 1 480 ? -9.323 9.809 -56.092 1.00 31.38 480 LEU A CA 1
ATOM 3978 C C . LEU A 1 480 ? -10.555 9.194 -55.399 1.00 31.38 480 LEU A C 1
ATOM 3980 O O . LEU A 1 480 ? -10.653 9.157 -54.175 1.00 31.38 480 LEU A O 1
ATOM 3984 N N . SER A 1 481 ? -11.502 8.688 -56.186 1.00 37.16 481 SER A N 1
ATOM 3985 C CA . SER A 1 481 ? -12.655 7.896 -55.740 1.00 37.16 481 SER A CA 1
ATOM 3986 C C . SER A 1 481 ? -12.403 6.406 -55.994 1.00 37.16 481 SER A C 1
ATOM 3988 O O . SER A 1 481 ? -12.010 6.091 -57.113 1.00 37.16 481 SER A O 1
ATOM 3990 N N . ILE A 1 482 ? -12.672 5.519 -55.012 1.00 30.19 482 ILE A N 1
ATOM 3991 C CA . ILE A 1 482 ? -13.334 4.185 -55.122 1.00 30.19 482 ILE A CA 1
ATOM 3992 C C . ILE A 1 482 ? -13.097 3.293 -53.864 1.00 30.19 482 ILE A C 1
ATOM 3994 O O . ILE A 1 482 ? -11.973 3.105 -53.421 1.00 30.19 482 ILE A O 1
ATOM 3998 N N . LYS A 1 483 ? -14.218 2.726 -53.366 1.00 30.06 483 LYS A N 1
ATOM 3999 C CA . LYS A 1 483 ? -14.503 1.521 -52.529 1.00 30.06 483 LYS A CA 1
ATOM 4000 C C . LYS A 1 483 ? -13.731 1.198 -51.224 1.00 30.06 483 LYS A C 1
ATOM 4002 O O . LYS A 1 483 ? -12.730 0.499 -51.212 1.00 30.06 483 LYS A O 1
ATOM 4007 N N . CYS A 1 484 ? -14.424 1.544 -50.131 1.00 28.73 484 CYS A N 1
ATOM 4008 C CA . CYS A 1 484 ? -14.584 0.891 -48.819 1.00 28.73 484 CYS A CA 1
ATOM 4009 C C . CYS A 1 484 ? -13.960 -0.499 -48.556 1.00 28.73 484 CYS A C 1
ATOM 4011 O O . CYS A 1 484 ? -14.441 -1.502 -49.084 1.00 28.73 484 CYS A O 1
ATOM 4013 N N . CYS A 1 485 ? -13.141 -0.564 -47.500 1.00 29.33 485 CYS A N 1
ATOM 4014 C CA . CYS A 1 485 ? -13.147 -1.662 -46.527 1.00 29.33 485 CYS A CA 1
ATOM 4015 C C . CYS A 1 485 ? -13.967 -1.255 -45.285 1.00 29.33 485 CYS A C 1
ATOM 4017 O O . CYS A 1 485 ? -13.451 -0.773 -44.280 1.00 29.33 485 CYS A O 1
ATOM 4019 N N . ILE A 1 486 ? -15.287 -1.459 -45.346 1.00 37.25 486 ILE A N 1
ATOM 4020 C CA . ILE A 1 486 ? -16.168 -1.418 -44.170 1.00 37.25 486 ILE A CA 1
ATOM 4021 C C . ILE A 1 486 ? -15.894 -2.686 -43.364 1.00 37.25 486 ILE A C 1
ATOM 4023 O O . ILE A 1 486 ? -16.422 -3.735 -43.707 1.00 37.25 486 ILE A O 1
ATOM 4027 N N . ASN A 1 487 ? -15.101 -2.611 -42.293 1.00 32.09 487 ASN A N 1
ATOM 4028 C CA . ASN A 1 487 ? -15.136 -3.664 -41.270 1.00 32.09 487 ASN A CA 1
ATOM 4029 C C . ASN A 1 487 ? -15.060 -3.191 -39.810 1.00 32.09 487 ASN A C 1
ATOM 4031 O O . ASN A 1 487 ? -15.073 -4.030 -38.918 1.00 32.09 487 ASN A O 1
ATOM 4035 N N . VAL A 1 488 ? -15.074 -1.881 -39.516 1.00 36.09 488 VAL A N 1
ATOM 4036 C CA . VAL A 1 488 ? -15.023 -1.408 -38.107 1.00 36.09 488 VAL A CA 1
ATOM 4037 C C . VAL A 1 488 ? -16.053 -0.311 -37.768 1.00 36.09 488 VAL A C 1
ATOM 4039 O O . VAL A 1 488 ? -16.135 0.158 -36.637 1.00 36.09 488 VAL A O 1
ATOM 4042 N N . MET A 1 489 ? -16.949 0.067 -38.691 1.00 29.73 489 MET A N 1
ATOM 4043 C CA . MET A 1 489 ? -17.891 1.183 -38.467 1.00 29.73 489 MET A CA 1
ATOM 4044 C C . MET A 1 489 ? -19.298 0.802 -37.947 1.00 29.73 489 MET A C 1
ATOM 4046 O O . MET A 1 489 ? -20.276 1.508 -38.194 1.00 29.73 489 MET A O 1
ATOM 4050 N N . LYS A 1 490 ? -19.422 -0.269 -37.155 1.00 30.53 490 LYS A N 1
ATOM 4051 C CA . LYS A 1 490 ? -20.570 -0.501 -36.249 1.00 30.53 490 LYS A CA 1
ATOM 4052 C C . LYS A 1 490 ? -20.000 -1.007 -34.915 1.00 30.53 490 LYS A C 1
ATOM 4054 O O . LYS A 1 490 ? -19.582 -2.157 -34.887 1.00 30.53 490 LYS A O 1
ATOM 4059 N N . PRO A 1 491 ? -19.910 -0.176 -33.845 1.00 29.47 491 PRO A N 1
ATOM 4060 C CA . PRO A 1 491 ? -21.079 0.414 -33.181 1.00 29.47 491 PRO A CA 1
ATOM 4061 C C . PRO A 1 491 ? -20.877 1.843 -32.602 1.00 29.47 491 PRO A C 1
ATOM 4063 O O . PRO A 1 491 ? -21.482 2.180 -31.587 1.00 29.47 491 PRO A O 1
ATOM 4066 N N . PHE A 1 492 ? -20.067 2.724 -33.205 1.00 27.36 492 PHE A N 1
ATOM 4067 C CA . PHE A 1 492 ? -19.814 4.060 -32.618 1.00 27.36 492 PHE A CA 1
ATOM 4068 C C . PHE A 1 492 ? -20.934 5.103 -32.823 1.00 27.36 492 PHE A C 1
ATOM 4070 O O . PHE A 1 492 ? -21.023 6.061 -32.062 1.00 27.36 492 PHE A O 1
ATOM 4077 N N . ARG A 1 493 ? -21.851 4.908 -33.783 1.00 27.09 493 ARG A N 1
ATOM 4078 C CA . ARG A 1 493 ? -22.922 5.884 -34.092 1.00 27.09 493 ARG A CA 1
ATOM 4079 C C . ARG A 1 493 ? -24.183 5.804 -33.217 1.00 27.09 493 ARG A C 1
ATOM 4081 O O . ARG A 1 493 ? -25.101 6.589 -33.429 1.00 27.09 493 ARG A O 1
ATOM 4088 N N . LYS A 1 494 ? -24.270 4.889 -32.240 1.00 25.69 494 LYS A N 1
ATOM 4089 C CA . LYS A 1 494 ? -25.486 4.728 -31.408 1.00 25.69 494 LYS A CA 1
ATOM 4090 C C . LYS A 1 494 ? -25.447 5.427 -30.039 1.00 25.69 494 LYS A C 1
ATOM 4092 O O . LYS A 1 494 ? -26.459 5.404 -29.351 1.00 25.69 494 LYS A O 1
ATOM 4097 N N . TYR A 1 495 ? -24.340 6.072 -29.654 1.00 28.42 495 TYR A N 1
ATOM 4098 C CA . TYR A 1 495 ? -24.186 6.675 -28.315 1.00 28.42 495 TYR A CA 1
ATOM 4099 C C . TYR A 1 495 ? -24.077 8.211 -28.278 1.00 28.42 495 TYR A C 1
ATOM 4101 O O . TYR A 1 495 ? -23.926 8.778 -27.200 1.00 28.42 495 TYR A O 1
ATOM 4109 N N . GLU A 1 496 ? -24.248 8.907 -29.405 1.00 27.39 496 GLU A N 1
ATOM 4110 C CA . GLU A 1 496 ? -24.216 10.383 -29.454 1.00 27.39 496 GLU A CA 1
ATOM 4111 C C . GLU A 1 496 ? -25.531 11.086 -29.055 1.00 27.39 496 GLU A C 1
ATOM 4113 O O . GLU A 1 496 ? -25.611 12.305 -29.136 1.00 27.39 496 GLU A O 1
ATOM 4118 N N . LYS A 1 497 ? -26.565 10.373 -28.575 1.00 27.44 497 LYS A N 1
ATOM 4119 C CA . LYS A 1 497 ? -27.838 11.010 -28.160 1.00 27.44 497 LYS A CA 1
ATOM 4120 C C . LYS A 1 497 ? -28.104 11.113 -26.654 1.00 27.44 497 LYS A C 1
ATOM 4122 O O . LYS A 1 497 ? -29.142 11.649 -26.281 1.00 27.44 497 LYS A O 1
ATOM 4127 N N . HIS A 1 498 ? -27.187 10.697 -25.780 1.00 27.03 498 HIS A N 1
ATOM 4128 C CA . HIS A 1 498 ? -27.392 10.806 -24.326 1.00 27.03 498 HIS A CA 1
ATOM 4129 C C . HIS A 1 498 ? -26.152 11.298 -23.574 1.00 27.03 498 HIS A C 1
ATOM 4131 O O . HIS A 1 498 ? -25.609 10.567 -22.757 1.00 27.03 498 HIS A O 1
ATOM 4137 N N . PHE A 1 499 ? -25.715 12.532 -23.836 1.00 26.20 499 PHE A N 1
ATOM 4138 C CA . PHE A 1 499 ? -24.879 13.307 -22.908 1.00 26.20 499 PHE A CA 1
ATOM 4139 C C . PHE A 1 499 ? -25.137 14.814 -23.100 1.00 26.20 499 PHE A C 1
ATOM 4141 O O . PHE A 1 499 ? -24.377 15.503 -23.777 1.00 26.20 499 PHE A O 1
ATOM 4148 N N . CYS A 1 500 ? -26.228 15.292 -22.495 1.00 28.33 500 CYS A N 1
ATOM 4149 C CA . CYS A 1 500 ? -26.233 16.558 -21.757 1.00 28.33 500 CYS A CA 1
ATOM 4150 C C . CYS A 1 500 ? -26.037 16.225 -20.276 1.00 28.33 500 CYS A C 1
ATOM 4152 O O . CYS A 1 500 ? -26.558 15.163 -19.855 1.00 28.33 500 CYS A O 1
#

Mean predicted aligned error: 15.01 Å

pLDDT: mean 72.08, std 19.28, range [25.69, 95.12]

Secondary structure (DSSP, 8-state):
-----TTTHHHHHHHHHHHHHHHHHHHS-HHHHHHHHHHHHHHHHHS-SPBPSSBSSBHHHHHHHHHHHHHHTT--HHHHHHHHTTTHHHH-TTHHHHHHHHH-HHHHHHHHHHHHHHHHHHHHHHHTTT---HHHHHHHHHHHHHHHHHS-S-HHHHHHHHHHHHHHHHTB-SS---HHHHHHHHHIIIIIHHHHHHTT-HHHHHHHHHHHHHHH-HHHHHHHHHHHHHTHHHHHHHHHHHHHHHHHHHTTT-SSEEEEE-PPPHHHHHHHHHHHT--STT-TTS-EEEEEES-HHHHHHHHHHHHHHSPEEEEEEEETTTS--TT----EEEEEE-GGG-EEEEEEEEHHHHHHHHHTTHHHHHHHHTT---HHHHHHHHHHHHHHH-SS--S---TTSHHHHHHHSSS-S-EEEE-TT--EEEE-TT--HHHHHHHHH---GGGEEEEEETTEEE-TTPPP-TT-BEEEEE------------SS-SSGGGSTTS--